Protein AF-0000000078830548 (afdb_homodimer)

Secondary structure (DSSP, 8-state):
--HHHHTT-----------EEEEE------SSS-HHHHHHHHHHHHHHHHHHT--EEEE----S-TTTTT-S-HHHHHHHHHTT-SS-EEEES-EEGGGS-HHHHHHHHHHHHHHHTS-EEEEEE----GGGGGGSGGGSTTHHHHHHHHHHHHHHHHTT--EEEE-GGG-EEEE--SSPPSSSS--EEEE-SS-HHHHHHHHHHT-EEEE--SS--HHHHHHHHHHHHHHHHHTTS-TTT--EEEEEEEEE-S-HHHHHHHHHHHHHHHHHHHHHHHHHHHS-SS----TTTS-HHHHHHHHHHHHHHHHHHSEEEESHHHHHHHHHHHHHTT--EEEEE--SSS-HHHHHHHHHHHHHHHHTT-/--HHHHS------------EEEEE------SSS-HHHHHHHHHHHHHHHHHHT--EEEE----S-TTTTT-S-HHHHHHHHHTT-SS-EEEES-EEGGGS-HHHHHHHHHHHHHHHTS-EEEEEE----GGGGGGSGGGSTTHHHHHHHHHHHHHHHHTT--EEEE-GGG-EEEE--SSPPSSSS--EEEE-SS-HHHHHHHHHHT-EEEE--SS--HHHHHHHHHHHHHHHHHTTS-TTT--EEEEEEEEE-S-HHHHHHHHHHHHHHHHHHHHHHHHHHHS-SS----SSSS-HHHHHHHHHHHHHHHHHHSEEEESHHHHHHHHHHHHHTT--EEEEE--SSS-HHHHHHHHHHHHHHHHTT-

Nearest PDB structures (foldseek):
  6ket-assembly1_A  TM=9.444E-01  e=5.108E-38  Cylindrospermum alatosporum CCALA 988
  6ket-assembly1_B  TM=9.321E-01  e=9.182E-37  Cylindrospermum alatosporum CCALA 988
  3fgc-assembly1_A  TM=8.126E-01  e=1.003E-19  Vibrio harveyi
  8k74-assembly1_B  TM=8.314E-01  e=1.193E-19  Klebsiella sp. PCX
  8k74-assembly1_A  TM=8.063E-01  e=7.092E-20  Klebsiella sp. PCX

Sequence (732 aa):
MSLEELLGVRPPSQRRSQVSFSFLFFSDVRKDISSAEKYRFMRDVTLFGDAKGFTAVYIPERHFSEFGSIYANSAVMASYLIAQTKRIRFRTAGISLPLHHPAEVVEWWAMNDNLSGGRVDLGFGSGWAKPDFIYAPDAYEKRRAICAERIDIVRRLWRGETVPFPGPGGVDIPITVYPRPVQKELNVWLLITQNADAFAQAGRLGFNVFTMLYGCDLDVLRDRIALYRQARKEAGHDPETGIVSLMLHTLVHRDMALVRRAVEAPFKEYIRSSLDAHLAAGLGSAGKVSLKEIGEAEKNKILEYAYERYFSTGALFGDVGDARRMVEKTIAAGVNDIACLVDFGVDYPLVMESLPYLEKLVADYCMSLEELLGVRPPSQRRSQVSFSFLFFSDVRKDISSAEKYRFMRDVTLFGDAKGFTAVYIPERHFSEFGSIYANSAVMASYLIAQTKRIRFRTAGISLPLHHPAEVVEWWAMNDNLSGGRVDLGFGSGWAKPDFIYAPDAYEKRRAICAERIDIVRRLWRGETVPFPGPGGVDIPITVYPRPVQKELNVWLLITQNADAFAQAGRLGFNVFTMLYGCDLDVLRDRIALYRQARKEAGHDPETGIVSLMLHTLVHRDMALVRRAVEAPFKEYIRSSLDAHLAAGLGSAGKVSLKEIGEAEKNKILEYAYERYFSTGALFGDVGDARRMVEKTIAAGVNDIACLVDFGVDYPLVMESLPYLEKLVADYC

Foldseek 3Di:
DDCVVVVPPPDPPPLPQFFAEEAEEQFFQDPVDDLVRVLVLVLVVLQLCQVLPHAAYEAEADDDDPTRHSRPDLLVSLLVNLVVHQHHAYEYPADLQLLDQLLVVLQSVLVSLVSNVRRYAHEYDLDADQVSCVSPNPCRVVSRVSRVVSVVVNFCLLQQHWDWDQDPPRDTDTDRHDDHGNDNGHAYEYEDEDDLVVLLVCLLVVHAYEYAQQVHFLQVLLVSLVSNLVSNVVNPHHSLVHAYEYEAAAFADADQVVQCVQCVVLVLVVVVVSVVVCCVVVCPPPNPPPPPVVDPVNVVVVSVVVCVVCCQGGHQTYHLVSNLVNVVSNVVSPHRYYHHYHSRHGDSVSSVVRVVRVSVSVVVSD/DDCVVVVPPPDPPPLPQFFAEEAEEQFFQDPVDDLVRVLVLVLVVLQLCQVLPHAAYEAEADDDDPTRRSRPDLLVSLLVNLVVHQHHAYEYPADLQLLDQLLVVLQSVLVSLVSNVRRYAHEYDLDADQVSCVSPNPCRVVSRVSRVVSVVVNFCLLQQHWDWDQDPPRDTDTDRHDDHGNDNGHAYEYEDEDDLVVLLVCLLVVHAYEYEQQVHFLQVLLVSLVSNLVSVVVNPHHSLVHAYEYEAAAFADADQVVQCVQCVVLVLVVVVVSVVVCCVVVCPPPRPPCPPPVDPVNVVVVSVVVCVVCCQGGHQTYHLVSNLVNVVSNVVSPHRYYHHYHSRHGDSVSSVVRVVRVSVSSVVSD

Structure (mmCIF, N/CA/C/O backbone):
data_AF-0000000078830548-model_v1
#
loop_
_entity.id
_entity.type
_entity.pdbx_description
1 polymer 'Luciferase-like monooxygenase family protein'
#
loop_
_atom_site.group_PDB
_atom_site.id
_atom_site.type_symbol
_atom_site.label_atom_id
_atom_site.label_alt_id
_atom_site.label_comp_id
_atom_site.label_asym_id
_atom_site.label_entity_id
_atom_site.label_seq_id
_atom_site.pdbx_PDB_ins_code
_atom_site.Cartn_x
_atom_site.Cartn_y
_atom_site.Cartn_z
_atom_site.occu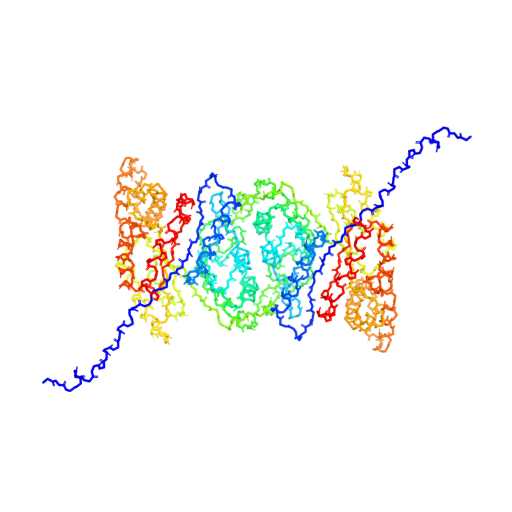pancy
_atom_site.B_iso_or_equiv
_atom_site.auth_seq_id
_atom_site.auth_comp_id
_atom_site.auth_asym_id
_atom_site.auth_atom_id
_atom_site.pdbx_PDB_model_num
ATOM 1 N N . MET A 1 1 ? -45.594 43.219 25.672 1 31.28 1 MET A N 1
ATOM 2 C CA . MET A 1 1 ? -44.75 42 25.75 1 31.28 1 MET A CA 1
ATOM 3 C C . MET A 1 1 ? -45.094 41.062 24.609 1 31.28 1 MET A C 1
ATOM 5 O O . MET A 1 1 ? -46.219 40.594 24.453 1 31.28 1 MET A O 1
ATOM 9 N N . SER A 1 2 ? -44.312 41.062 23.5 1 36.53 2 SER A N 1
ATOM 10 C CA . SER A 1 2 ? -44.969 40.656 22.25 1 36.53 2 SER A CA 1
ATOM 11 C C . SER A 1 2 ? -45.219 39.156 22.219 1 36.53 2 SER A C 1
ATOM 13 O O . SER A 1 2 ? -44.562 38.406 22.953 1 36.53 2 SER A O 1
ATOM 15 N N . LEU A 1 3 ? -46.219 38.688 21.594 1 42.09 3 LEU A N 1
ATOM 16 C CA . LEU A 1 3 ? -46.719 37.344 21.578 1 42.09 3 LEU A CA 1
ATOM 17 C C . LEU A 1 3 ? -45.625 36.344 21.188 1 42.09 3 LEU A C 1
ATOM 19 O O . LEU A 1 3 ? -45.562 35.219 21.703 1 42.09 3 LEU A O 1
ATOM 23 N N . GLU A 1 4 ? -44.938 36.719 20.109 1 38.44 4 GLU A N 1
ATOM 24 C CA . GLU A 1 4 ? -43.844 35.875 19.609 1 38.44 4 GLU A CA 1
ATOM 25 C C . GLU A 1 4 ? -42.906 35.469 20.719 1 38.44 4 GLU A C 1
ATOM 27 O O . GLU A 1 4 ? -42.406 34.344 20.734 1 38.44 4 GLU A O 1
ATOM 32 N N . GLU A 1 5 ? -42.469 36.406 21.562 1 43.25 5 GLU A N 1
ATOM 33 C CA . GLU A 1 5 ? -41.719 36.188 22.781 1 43.25 5 GLU A CA 1
ATOM 34 C C . GLU A 1 5 ? -42.312 35.094 23.641 1 43.25 5 GLU A C 1
ATOM 36 O O . GLU A 1 5 ? -41.625 34.438 24.406 1 43.25 5 GLU A O 1
ATOM 41 N N . LEU A 1 6 ? -43.594 35.219 23.516 1 40.34 6 LEU A N 1
ATOM 42 C CA . LEU A 1 6 ? -44.438 34.406 24.391 1 40.34 6 LEU A CA 1
ATOM 43 C C . LEU A 1 6 ? -44.406 32.938 23.953 1 40.34 6 LEU A C 1
ATOM 45 O O . LEU A 1 6 ? -44.531 32.031 24.797 1 40.34 6 LEU A O 1
ATOM 49 N N . LEU A 1 7 ? -44.656 32.844 22.562 1 42.78 7 LEU A N 1
ATOM 50 C CA . LEU A 1 7 ? -44.938 31.5 22.109 1 42.78 7 LEU A CA 1
ATOM 51 C C . LEU A 1 7 ? -43.688 30.625 22.125 1 42.78 7 LEU A C 1
ATOM 53 O O . LEU A 1 7 ? -43.75 29.453 21.781 1 42.78 7 LEU A O 1
ATOM 57 N N . GLY A 1 8 ? -42.719 30.625 23.078 1 33.91 8 GLY A N 1
ATOM 58 C CA . GLY A 1 8 ? -41.5 29.922 23.531 1 33.91 8 GLY A CA 1
ATOM 59 C C . GLY A 1 8 ? -40.719 29.297 22.406 1 33.91 8 GLY A C 1
ATOM 60 O O . GLY A 1 8 ? -40.094 28.25 22.578 1 33.91 8 GLY A O 1
ATOM 61 N N . VAL A 1 9 ? -41.062 29.688 21.219 1 35.72 9 VAL A N 1
ATOM 62 C CA . VAL A 1 9 ? -40.25 29.141 20.156 1 35.72 9 VAL A CA 1
ATOM 63 C C . VAL A 1 9 ? -38.75 29.266 20.516 1 35.72 9 VAL A C 1
ATOM 65 O O . VAL A 1 9 ? -38.281 30.375 20.766 1 35.72 9 VAL A O 1
ATOM 68 N N . ARG A 1 10 ? -38.406 28.172 21.062 1 36.12 10 ARG A N 1
ATOM 69 C CA . ARG A 1 10 ? -37 28.188 21.453 1 36.12 10 ARG A CA 1
ATOM 70 C C . ARG A 1 10 ? -36.125 28.812 20.359 1 36.12 10 ARG A C 1
ATOM 72 O O . ARG A 1 10 ? -36.344 28.578 19.172 1 36.12 10 ARG A O 1
ATOM 79 N N . PRO A 1 11 ? -35.562 29.859 20.609 1 34 11 PRO A N 1
ATOM 80 C CA . PRO A 1 11 ? -34.688 30.359 19.562 1 34 11 PRO A CA 1
ATOM 81 C C . PRO A 1 11 ? -33.844 29.25 18.922 1 34 11 PRO A C 1
ATOM 83 O O . PRO A 1 11 ? -33.594 28.219 19.562 1 34 11 PRO A O 1
ATOM 86 N N . PRO A 1 12 ? -33.844 29.062 17.531 1 34.81 12 PRO A N 1
ATOM 87 C CA . PRO A 1 12 ? -32.969 28.047 16.938 1 34.81 12 PRO A CA 1
ATOM 88 C C . PRO A 1 12 ? -31.625 27.922 17.641 1 34.81 12 PRO A C 1
ATOM 90 O O . PRO A 1 12 ? -31.078 28.922 18.109 1 34.81 12 PRO A O 1
ATOM 93 N N . SER A 1 13 ? -31.438 27.016 18.578 1 34.75 13 SER A N 1
ATOM 94 C CA . SER A 1 13 ? -30.109 26.766 19.156 1 34.75 13 SER A CA 1
ATOM 95 C C . SER A 1 13 ? -29 27.141 18.188 1 34.75 13 SER A C 1
ATOM 97 O O . SER A 1 13 ? -29.078 26.797 17 1 34.75 13 SER A O 1
ATOM 99 N N . GLN A 1 14 ? -28.438 28.25 18.219 1 33.09 14 GLN A N 1
ATOM 100 C CA . GLN A 1 14 ? -27.266 28.641 17.438 1 33.09 14 GLN A CA 1
ATOM 101 C C . GLN A 1 14 ? -26.359 27.453 17.156 1 33.09 14 GLN A C 1
ATOM 103 O O . GLN A 1 14 ? -25.828 26.828 18.078 1 33.09 14 GLN A O 1
ATOM 108 N N . ARG A 1 15 ? -26.531 26.625 16.281 1 38 15 ARG A N 1
ATOM 109 C CA . ARG A 1 15 ? -25.672 25.547 15.797 1 38 15 ARG A CA 1
ATOM 110 C C . ARG A 1 15 ? -24.203 25.953 15.891 1 38 15 ARG A C 1
ATOM 112 O O . ARG A 1 15 ? -23.75 26.875 15.211 1 38 15 ARG A O 1
ATOM 119 N N . ARG A 1 16 ? -23.641 26.031 17.203 1 45.03 16 ARG A N 1
ATOM 120 C CA . ARG A 1 16 ? -22.219 26.25 17.359 1 45.03 16 ARG A CA 1
ATOM 121 C C . ARG A 1 16 ? -21.438 25.812 16.125 1 45.03 16 ARG A C 1
ATOM 123 O O . ARG A 1 16 ? -21.781 24.797 15.5 1 45.03 16 ARG A O 1
ATOM 130 N N . SER A 1 17 ? -20.703 26.719 15.586 1 54.81 17 SER A N 1
ATOM 131 C CA . SER A 1 17 ? -19.859 26.484 14.414 1 54.81 17 SER A CA 1
ATOM 132 C C . SER A 1 17 ? -19.125 25.156 14.516 1 54.81 17 SER A C 1
ATOM 134 O O . SER A 1 17 ? -18.531 24.844 15.547 1 54.81 17 SER A O 1
ATOM 136 N N . GLN A 1 18 ? -19.516 24.047 13.75 1 76.19 18 GLN A N 1
ATOM 137 C CA . GLN A 1 18 ? -19.188 22.625 13.828 1 76.19 18 GLN A CA 1
ATOM 138 C C . GLN A 1 18 ? -17.734 22.375 13.398 1 76.19 18 GLN A C 1
ATOM 140 O O . GLN A 1 18 ? -17.281 22.906 12.383 1 76.19 18 GLN A O 1
ATOM 145 N N . VAL A 1 19 ? -16.75 22.141 14.469 1 94.19 19 VAL A N 1
ATOM 146 C CA . VAL A 1 19 ? -15.375 21.734 14.188 1 94.19 19 VAL A CA 1
ATOM 147 C C . VAL A 1 19 ? -15.25 20.219 14.312 1 94.19 19 VAL A C 1
ATOM 149 O O . VAL A 1 19 ? -15.891 19.609 15.172 1 94.19 19 VAL A O 1
ATOM 152 N N . SER A 1 20 ? -14.578 19.688 13.375 1 96.69 20 SER A N 1
ATOM 153 C CA . SER A 1 20 ? -14.266 18.266 13.461 1 96.69 20 SER A CA 1
ATOM 154 C C . SER A 1 20 ? -12.875 18.047 14.055 1 96.69 20 SER A C 1
ATOM 156 O O . SER A 1 20 ? -12.047 18.953 14.07 1 96.69 20 SER A O 1
ATOM 158 N N . PHE A 1 21 ? -12.711 16.906 14.672 1 98.12 21 PHE A N 1
ATOM 159 C CA . PHE A 1 21 ? -11.422 16.516 15.227 1 98.12 21 PHE A CA 1
ATOM 160 C C . PHE A 1 21 ? -10.891 15.266 14.547 1 98.12 21 PHE A C 1
ATOM 162 O O . PHE A 1 21 ? -11.633 14.312 14.32 1 98.12 21 PHE A O 1
ATOM 169 N N . SER A 1 22 ? -9.656 15.273 14.211 1 98.31 22 SER A N 1
ATOM 170 C CA . SER A 1 22 ? -8.93 14.172 13.578 1 98.31 22 SER A CA 1
ATOM 171 C C . SER A 1 22 ? -7.582 13.938 14.25 1 98.31 22 SER A C 1
ATOM 173 O O . SER A 1 22 ? -7.148 14.742 15.078 1 98.31 22 SER A O 1
ATOM 175 N N . PHE A 1 23 ? -6.988 12.805 14.008 1 98.25 23 PHE A N 1
ATOM 176 C CA . PHE A 1 23 ? -5.625 12.547 14.453 1 98.25 23 PHE A CA 1
ATOM 177 C C . PHE A 1 23 ? -4.641 12.711 13.297 1 98.25 23 PHE A C 1
ATOM 179 O O . PHE A 1 23 ? -4.988 12.484 12.141 1 98.25 23 PHE A O 1
ATOM 186 N N . LEU A 1 24 ? -3.49 13.164 13.617 1 97.44 24 LEU A N 1
ATOM 187 C CA . LEU A 1 24 ? -2.393 13.297 12.672 1 97.44 24 LEU A CA 1
ATOM 188 C C . LEU A 1 24 ? -1.136 12.609 13.195 1 97.44 24 LEU A C 1
ATOM 190 O O . LEU A 1 24 ? -0.798 12.742 14.375 1 97.44 24 LEU A O 1
ATOM 194 N N . PHE A 1 25 ? -0.514 11.922 12.219 1 93.44 25 PHE A N 1
ATOM 195 C CA . PHE A 1 25 ? 0.789 11.328 12.508 1 93.44 25 PHE A CA 1
ATOM 196 C C . PHE A 1 25 ? 1.86 11.914 11.594 1 93.44 25 PHE A C 1
ATOM 198 O O . PHE A 1 25 ? 1.595 12.219 10.43 1 93.44 25 PHE A O 1
ATOM 205 N N . PHE A 1 26 ? 3.004 12.164 11.969 1 80.38 26 PHE A N 1
ATOM 206 C CA . PHE A 1 26 ? 4.098 12.688 11.156 1 80.38 26 PHE A CA 1
ATOM 207 C C . PHE A 1 26 ? 5.391 11.938 11.438 1 80.38 26 PHE A C 1
ATOM 209 O O . PHE A 1 26 ? 6.172 11.672 10.523 1 80.38 26 PHE A O 1
ATOM 216 N N . SER A 1 27 ? 5.863 11.453 12.352 1 63.09 27 SER A N 1
ATOM 217 C CA . SER A 1 27 ? 6.93 10.5 12.648 1 63.09 27 SER A CA 1
ATOM 218 C C . SER A 1 27 ? 7.746 10.938 13.859 1 63.09 27 SER A C 1
ATOM 220 O O . SER A 1 27 ? 8.125 12.102 13.969 1 63.09 27 SER A O 1
ATOM 222 N N . ASP A 1 28 ? 7.508 9.992 14.805 1 62.38 28 ASP A N 1
ATOM 223 C CA . ASP A 1 28 ? 8.234 10.133 16.062 1 62.38 28 ASP A CA 1
ATOM 224 C C . ASP A 1 28 ? 9.734 9.922 15.852 1 62.38 28 ASP A C 1
ATOM 226 O O . ASP A 1 28 ? 10.148 8.93 15.25 1 62.38 28 ASP A O 1
ATOM 230 N N . VAL A 1 29 ? 10.469 10.859 16.062 1 61.34 29 VAL A N 1
ATOM 231 C CA . VAL A 1 29 ? 11.922 10.875 15.969 1 61.34 29 VAL A CA 1
ATOM 232 C C . VAL A 1 29 ? 12.523 10.109 17.141 1 61.34 29 VAL A C 1
ATOM 234 O O . VAL A 1 29 ? 13.734 10.148 17.359 1 61.34 29 VAL A O 1
ATOM 237 N N . ARG A 1 30 ? 11.617 9.312 17.656 1 66.94 30 ARG A N 1
ATOM 238 C CA . ARG A 1 30 ? 12.164 8.602 18.812 1 66.94 30 ARG A CA 1
ATOM 239 C C . ARG A 1 30 ? 13.062 7.457 18.375 1 66.94 30 ARG A C 1
ATOM 241 O O . ARG A 1 30 ? 12.664 6.633 17.547 1 66.94 30 ARG A O 1
ATOM 248 N N . LYS A 1 31 ? 14.195 7.414 18.906 1 67.06 31 LYS A N 1
ATOM 249 C CA . LYS A 1 31 ? 15.219 6.441 18.516 1 67.06 31 LYS A CA 1
ATOM 250 C C . LYS A 1 31 ? 15.109 5.172 19.359 1 67.06 31 LYS A C 1
ATOM 252 O O . LYS A 1 31 ? 15.625 4.121 18.984 1 67.06 31 LYS A O 1
ATOM 257 N N . ASP A 1 32 ? 14.422 5.277 20.438 1 75.38 32 ASP A N 1
ATOM 258 C CA . ASP A 1 32 ? 14.422 4.191 21.406 1 75.38 32 ASP A CA 1
ATOM 259 C C . ASP A 1 32 ? 13.219 3.275 21.203 1 75.38 32 ASP A C 1
ATOM 261 O O . ASP A 1 32 ? 12.961 2.391 22.031 1 75.38 32 ASP A O 1
ATOM 265 N N . ILE A 1 33 ? 12.492 3.545 20.172 1 84 33 ILE A N 1
ATOM 266 C CA . ILE A 1 33 ? 11.273 2.779 19.938 1 84 33 ILE A CA 1
ATOM 267 C C . ILE A 1 33 ? 11.359 2.076 18.594 1 84 33 ILE A C 1
ATOM 269 O O . ILE A 1 33 ? 11.797 2.67 17.594 1 84 33 ILE A O 1
ATOM 273 N N . SER A 1 34 ? 10.977 0.783 18.547 1 87.31 34 SER A N 1
ATOM 274 C CA . SER A 1 34 ? 11.023 0.004 17.328 1 87.31 34 SER A CA 1
ATOM 275 C C . SER A 1 34 ? 9.922 0.434 16.359 1 87.31 34 SER A C 1
ATOM 277 O O . SER A 1 34 ? 8.945 1.061 16.766 1 87.31 34 SER A O 1
ATOM 279 N N . SER A 1 35 ? 10.133 0.13 15.094 1 87.81 35 SER A N 1
ATOM 280 C CA . SER A 1 35 ? 9.102 0.402 14.102 1 87.81 35 SER A CA 1
ATOM 281 C C . SER A 1 35 ? 7.793 -0.302 14.453 1 87.81 35 SER A C 1
ATOM 283 O O . SER A 1 35 ? 6.715 0.272 14.305 1 87.81 35 SER A O 1
ATOM 285 N N . ALA A 1 36 ? 7.922 -1.479 14.977 1 89.69 36 ALA A N 1
ATOM 286 C CA . ALA A 1 36 ? 6.738 -2.246 15.352 1 89.69 36 ALA A CA 1
ATOM 287 C C . ALA A 1 36 ? 5.949 -1.53 16.453 1 89.69 36 ALA A C 1
ATOM 289 O O . ALA A 1 36 ? 4.715 -1.484 16.406 1 89.69 36 ALA A O 1
ATOM 290 N N . GLU A 1 37 ? 6.672 -0.979 17.375 1 91.75 37 GLU A N 1
ATOM 291 C CA . GLU A 1 37 ? 6.023 -0.25 18.469 1 91.75 37 GLU A CA 1
ATOM 292 C C . GLU A 1 37 ? 5.371 1.032 17.953 1 91.75 37 GLU A C 1
ATOM 294 O O . GLU A 1 37 ? 4.289 1.409 18.406 1 91.75 37 GLU A O 1
ATOM 299 N N . LYS A 1 38 ? 6.035 1.653 17.047 1 92.56 38 LYS A N 1
ATOM 300 C CA . LYS A 1 38 ? 5.48 2.863 16.438 1 92.56 38 LYS A CA 1
ATOM 301 C C . LYS A 1 38 ? 4.18 2.562 15.703 1 92.56 38 LYS A C 1
ATOM 303 O O . LYS A 1 38 ? 3.199 3.297 15.844 1 92.56 38 LYS A O 1
ATOM 308 N N . TYR A 1 39 ? 4.184 1.466 14.977 1 94.25 39 TYR A N 1
ATOM 309 C CA . TYR A 1 39 ? 2.988 1.066 14.242 1 94.25 39 TYR A CA 1
ATOM 310 C C . TYR A 1 39 ? 1.864 0.682 15.195 1 94.25 39 TYR A C 1
ATOM 312 O O . TYR A 1 39 ? 0.699 1.005 14.953 1 94.25 39 TYR A O 1
ATOM 320 N N . ARG A 1 40 ? 2.184 0.016 16.266 1 94.88 40 ARG A N 1
ATOM 321 C CA . ARG A 1 40 ? 1.181 -0.341 17.266 1 94.88 40 ARG A CA 1
ATOM 322 C C . ARG A 1 40 ? 0.565 0.905 17.891 1 94.88 40 ARG A C 1
ATOM 324 O O . ARG A 1 40 ? -0.645 0.957 18.125 1 94.88 40 ARG A O 1
ATOM 331 N N . PHE A 1 41 ? 1.423 1.846 18.156 1 95.06 41 PHE A N 1
ATOM 332 C CA . PHE A 1 41 ? 0.949 3.102 18.719 1 95.06 41 PHE A CA 1
ATOM 333 C C . PHE A 1 41 ? -0.051 3.775 17.797 1 95.06 41 PHE A C 1
ATOM 335 O O . PHE A 1 41 ? -1.145 4.156 18.219 1 95.06 41 PHE A O 1
ATOM 342 N N . MET A 1 42 ? 0.293 3.898 16.516 1 95.75 42 MET A N 1
ATOM 343 C CA . MET A 1 42 ? -0.604 4.504 15.531 1 95.75 42 MET A CA 1
ATOM 344 C C . MET A 1 42 ? -1.919 3.736 15.453 1 95.75 42 MET A C 1
ATOM 346 O O . MET A 1 42 ? -2.992 4.34 15.398 1 95.75 42 MET A O 1
ATOM 350 N N . ARG A 1 43 ? -1.774 2.443 15.414 1 97.38 43 ARG A N 1
ATOM 351 C CA . ARG A 1 43 ? -2.965 1.601 15.367 1 97.38 43 ARG A CA 1
ATOM 352 C C . ARG A 1 43 ? -3.877 1.879 16.562 1 97.38 43 ARG A C 1
ATOM 354 O O . ARG A 1 43 ? -5.074 2.117 16.391 1 97.38 43 ARG A O 1
ATOM 361 N N . ASP A 1 44 ? -3.324 1.894 17.766 1 98.12 44 ASP A N 1
ATOM 362 C CA . ASP A 1 44 ? -4.117 2.025 18.984 1 98.12 44 ASP A CA 1
ATOM 363 C C . ASP A 1 44 ? -4.809 3.387 19.047 1 98.12 44 ASP A C 1
ATOM 365 O O . ASP A 1 44 ? -5.98 3.479 19.422 1 98.12 44 ASP A O 1
ATOM 369 N N . VAL A 1 45 ? -4.117 4.422 18.609 1 98.31 45 VAL A N 1
ATOM 370 C CA . VAL A 1 45 ? -4.707 5.758 18.578 1 98.31 45 VAL A CA 1
ATOM 371 C C . VAL A 1 45 ? -5.82 5.797 17.531 1 98.31 45 VAL A C 1
ATOM 373 O O . VAL A 1 45 ? -6.883 6.379 17.766 1 98.31 45 VAL A O 1
ATOM 376 N N . THR A 1 46 ? -5.582 5.152 16.406 1 98.56 46 THR A N 1
ATOM 377 C CA . THR A 1 46 ? -6.57 5.125 15.328 1 98.56 46 THR A CA 1
ATOM 378 C C . THR A 1 46 ? -7.824 4.379 15.766 1 98.56 46 THR A C 1
ATOM 380 O O . THR A 1 46 ? -8.945 4.824 15.5 1 98.56 46 THR A O 1
ATOM 383 N N . LEU A 1 47 ? -7.609 3.264 16.469 1 98.69 47 LEU A N 1
ATOM 384 C CA . LEU A 1 47 ? -8.742 2.498 16.969 1 98.69 47 LEU A CA 1
ATOM 385 C C . LEU A 1 47 ? -9.547 3.314 17.969 1 98.69 47 LEU A C 1
ATOM 387 O O . LEU A 1 47 ? -10.781 3.281 17.969 1 98.69 47 LEU A O 1
ATOM 391 N N . PHE A 1 48 ? -8.852 4.047 18.844 1 98.62 48 PHE A N 1
ATOM 392 C CA . PHE A 1 48 ? -9.531 4.941 19.766 1 98.62 48 PHE A CA 1
ATOM 393 C C . PHE A 1 48 ? -10.359 5.98 19.016 1 98.62 48 PHE A C 1
ATOM 395 O O . PHE A 1 48 ? -11.539 6.176 19.328 1 98.62 48 PHE A O 1
ATOM 402 N N . GLY A 1 49 ? -9.742 6.625 18.031 1 98.44 49 GLY A N 1
ATOM 403 C CA . GLY A 1 49 ? -10.445 7.621 17.234 1 98.44 49 GLY A CA 1
ATOM 404 C C . GLY A 1 49 ? -11.664 7.062 16.531 1 98.44 49 GLY A C 1
ATOM 405 O O . GLY A 1 49 ? -12.719 7.711 16.484 1 98.44 49 GLY A O 1
ATOM 406 N N . ASP A 1 50 ? -11.5 5.883 15.992 1 98.56 50 ASP A N 1
ATOM 407 C CA . ASP A 1 50 ? -12.609 5.215 15.312 1 98.56 50 ASP A CA 1
ATOM 408 C C . ASP A 1 50 ? -13.773 4.977 16.281 1 98.56 50 ASP A C 1
ATOM 410 O O . ASP A 1 50 ? -14.93 5.23 15.93 1 98.56 50 ASP A O 1
ATOM 414 N N . ALA A 1 51 ? -13.492 4.543 17.453 1 97.94 51 ALA A N 1
ATOM 415 C CA . ALA A 1 51 ? -14.5 4.191 18.453 1 97.94 51 ALA A CA 1
ATOM 416 C C . ALA A 1 51 ? -15.164 5.438 19.031 1 97.94 51 ALA A C 1
ATOM 418 O O . ALA A 1 51 ? -16.344 5.414 19.375 1 97.94 51 ALA A O 1
ATOM 419 N N . LYS A 1 52 ? -14.422 6.547 19.078 1 97.44 52 LYS A N 1
ATOM 420 C CA . LYS A 1 52 ? -14.906 7.695 19.844 1 97.44 52 LYS A CA 1
ATOM 421 C C . LYS A 1 52 ? -15.367 8.812 18.906 1 97.44 52 LYS A C 1
ATOM 423 O O . LYS A 1 52 ? -15.625 9.93 19.344 1 97.44 52 LYS A O 1
ATOM 428 N N . GLY A 1 53 ? -15.367 8.555 17.625 1 95.19 53 GLY A N 1
ATOM 429 C CA . GLY A 1 53 ? -16.047 9.438 16.688 1 95.19 53 GLY A CA 1
ATOM 430 C C . GLY A 1 53 ? -15.148 10.523 16.125 1 95.19 53 GLY A C 1
ATOM 431 O O . GLY A 1 53 ? -15.625 11.578 15.711 1 95.19 53 GLY A O 1
ATOM 432 N N . PHE A 1 54 ? -13.883 10.352 16.172 1 97.75 54 PHE A N 1
ATOM 433 C CA . PHE A 1 54 ? -13 11.242 15.438 1 97.75 54 PHE A CA 1
ATOM 434 C C . PHE A 1 54 ? -13.227 11.102 13.938 1 97.75 54 PHE A C 1
ATOM 436 O O . PHE A 1 54 ? -13.617 10.031 13.461 1 97.75 54 PHE A O 1
ATOM 443 N N . THR A 1 55 ? -12.977 12.148 13.242 1 97.69 55 THR A N 1
ATOM 444 C CA . THR A 1 55 ? -13.398 12.242 11.852 1 97.69 55 THR A CA 1
ATOM 445 C C . THR A 1 55 ? -12.43 11.492 10.938 1 97.69 55 THR A C 1
ATOM 447 O O . THR A 1 55 ? -12.852 10.789 10.023 1 97.69 55 THR A O 1
ATOM 450 N N . ALA A 1 56 ? -11.133 11.664 11.18 1 98.5 56 ALA A N 1
ATOM 451 C CA . ALA A 1 56 ? -10.156 11.102 10.25 1 98.5 56 ALA A CA 1
ATOM 452 C C . ALA A 1 56 ? -8.805 10.906 10.93 1 98.5 56 ALA A C 1
ATOM 454 O O . ALA A 1 56 ? -8.586 11.391 12.047 1 98.5 56 ALA A O 1
ATOM 455 N N . VAL A 1 57 ? -8 10.102 10.328 1 98.44 57 VAL A N 1
ATOM 456 C CA . VAL A 1 57 ? -6.578 10.023 10.641 1 98.44 57 VAL A CA 1
ATOM 457 C C . VAL A 1 57 ? -5.762 10.484 9.43 1 98.44 57 VAL A C 1
ATOM 459 O O . VAL A 1 57 ? -5.992 10.031 8.305 1 98.44 57 VAL A O 1
ATOM 462 N N . TYR A 1 58 ? -4.906 11.477 9.672 1 97.94 58 TYR A N 1
ATOM 463 C CA . TYR A 1 58 ? -3.99 11.953 8.641 1 97.94 58 TYR A CA 1
ATOM 464 C C . TYR A 1 58 ? -2.693 11.148 8.648 1 97.94 58 TYR A C 1
ATOM 466 O O . TYR A 1 58 ? -2.023 11.055 9.68 1 97.94 58 TYR A O 1
ATOM 474 N N . ILE A 1 59 ? -2.334 10.594 7.469 1 96.5 59 ILE A N 1
ATOM 475 C CA . ILE A 1 59 ? -1.14 9.766 7.316 1 96.5 59 ILE A CA 1
ATOM 476 C C . ILE A 1 59 ? -0.124 10.492 6.438 1 96.5 59 ILE A C 1
ATOM 478 O O . ILE A 1 59 ? -0.46 10.953 5.344 1 96.5 59 ILE A O 1
ATOM 482 N N . PRO A 1 60 ? 1.104 10.594 6.895 1 93.25 60 PRO A N 1
ATOM 483 C CA . PRO A 1 60 ? 2.135 11.281 6.113 1 93.25 60 PRO A CA 1
ATOM 484 C C . PRO A 1 60 ? 2.83 10.359 5.113 1 93.25 60 PRO A C 1
ATOM 486 O O . PRO A 1 60 ? 2.562 9.156 5.086 1 93.25 60 PRO A O 1
ATOM 489 N N . GLU A 1 61 ? 3.607 10.922 4.293 1 93.69 61 GLU A N 1
ATOM 490 C CA . GLU A 1 61 ? 4.605 10.258 3.465 1 93.69 61 GLU A CA 1
ATOM 491 C C . GLU A 1 61 ? 6.004 10.812 3.73 1 93.69 61 GLU A C 1
ATOM 493 O O . GLU A 1 61 ? 6.246 12.008 3.557 1 93.69 61 GLU A O 1
ATOM 498 N N . ARG A 1 62 ? 6.879 9.953 4.184 1 90.94 62 ARG A N 1
ATOM 499 C CA . ARG A 1 62 ? 8.25 10.328 4.5 1 90.94 62 ARG A CA 1
ATOM 500 C C . ARG A 1 62 ? 9.234 9.266 4.027 1 90.94 62 ARG A C 1
ATOM 502 O O . ARG A 1 62 ? 8.969 8.062 4.145 1 90.94 62 ARG A O 1
ATOM 509 N N . HIS A 1 63 ? 10.344 9.797 3.488 1 93.06 63 HIS A N 1
ATOM 510 C CA . HIS A 1 63 ? 11.305 8.852 2.928 1 93.06 63 HIS A CA 1
ATOM 511 C C . HIS A 1 63 ? 12.695 9.07 3.51 1 93.06 63 HIS A C 1
ATOM 513 O O . HIS A 1 63 ? 13.062 10.203 3.848 1 93.06 63 HIS A O 1
ATOM 519 N N . PHE A 1 64 ? 13.477 8.016 3.664 1 91.31 64 PHE A N 1
ATOM 520 C CA . PHE A 1 64 ? 14.922 7.879 3.764 1 91.31 64 PHE A CA 1
ATOM 521 C C . PHE A 1 64 ? 15.445 8.602 5 1 91.31 64 PHE A C 1
ATOM 523 O O . PHE A 1 64 ? 16.562 9.125 4.988 1 91.31 64 PHE A O 1
ATOM 530 N N . SER A 1 65 ? 14.664 8.789 5.918 1 80.81 65 SER A N 1
ATOM 531 C CA . SER A 1 65 ? 15.117 9.289 7.215 1 80.81 65 SER A CA 1
ATOM 532 C C . SER A 1 65 ? 15.016 8.211 8.289 1 80.81 65 SER A C 1
ATOM 534 O O . SER A 1 65 ? 14.016 7.492 8.359 1 80.81 65 SER A O 1
ATOM 536 N N . GLU A 1 66 ? 16.141 8.211 8.914 1 67.38 66 GLU A N 1
ATOM 537 C CA . GLU A 1 66 ? 16.203 7.191 9.961 1 67.38 66 GLU A CA 1
ATOM 538 C C . GLU A 1 66 ? 15.062 7.359 10.961 1 67.38 66 GLU A C 1
ATOM 540 O O . GLU A 1 66 ? 14.5 6.375 11.445 1 67.38 66 GLU A O 1
ATOM 545 N N . PHE A 1 67 ? 14.914 8.672 11.117 1 59.34 67 PHE A N 1
ATOM 546 C CA . PHE A 1 67 ? 13.852 8.945 12.086 1 59.34 67 PHE A CA 1
ATOM 547 C C . PHE A 1 67 ? 12.625 9.516 11.391 1 59.34 67 PHE A C 1
ATOM 549 O O . PHE A 1 67 ? 12.734 10.398 10.539 1 59.34 67 PHE A O 1
ATOM 556 N N . GLY A 1 68 ? 11.477 8.688 11.297 1 61.5 68 GLY A N 1
ATOM 557 C CA . GLY A 1 68 ? 10.234 9.188 10.734 1 61.5 68 GLY A CA 1
ATOM 558 C C . GLY A 1 68 ? 9.773 8.43 9.508 1 61.5 68 GLY A C 1
ATOM 559 O O . GLY A 1 68 ? 8.609 8.5 9.117 1 61.5 68 GLY A O 1
ATOM 560 N N . SER A 1 69 ? 10.711 7.672 9.047 1 70.5 69 SER A N 1
ATOM 561 C CA . SER A 1 69 ? 10.383 7.086 7.754 1 70.5 69 SER A CA 1
ATOM 562 C C . SER A 1 69 ? 9.664 5.75 7.914 1 70.5 69 SER A C 1
ATOM 564 O O . SER A 1 69 ? 9.805 4.859 7.074 1 70.5 69 SER A O 1
ATOM 566 N N . ILE A 1 70 ? 8.836 5.719 8.898 1 81.69 70 ILE A N 1
ATOM 567 C CA . ILE A 1 70 ? 8 4.527 9.047 1 81.69 70 ILE A CA 1
ATOM 568 C C . ILE A 1 70 ? 6.742 4.672 8.195 1 81.69 70 ILE A C 1
ATOM 570 O O . ILE A 1 70 ? 5.977 3.719 8.039 1 81.69 70 ILE A O 1
ATOM 574 N N . TYR A 1 71 ? 6.613 5.82 7.539 1 88.81 71 TYR A N 1
ATOM 575 C CA . TYR A 1 71 ? 5.449 6.109 6.715 1 88.81 71 TYR A CA 1
ATOM 576 C C . TYR A 1 71 ? 5.852 6.359 5.266 1 88.81 71 TYR A C 1
ATOM 578 O O . TYR A 1 71 ? 5.453 7.355 4.664 1 88.81 71 TYR A O 1
ATOM 586 N N . ALA A 1 72 ? 6.523 5.41 4.734 1 91.88 72 ALA A N 1
ATOM 587 C CA . ALA A 1 72 ? 7.062 5.605 3.391 1 91.88 72 ALA A CA 1
ATOM 588 C C . ALA A 1 72 ? 5.961 5.527 2.338 1 91.88 72 ALA A C 1
ATOM 590 O O . ALA A 1 72 ? 6.07 6.133 1.271 1 91.88 72 ALA A O 1
ATOM 591 N N . ASN A 1 73 ? 4.949 4.789 2.688 1 95.62 73 ASN A N 1
ATOM 592 C CA . ASN A 1 73 ? 3.789 4.664 1.812 1 95.62 73 ASN A CA 1
ATOM 593 C C . ASN A 1 73 ? 2.484 4.75 2.598 1 95.62 73 ASN A C 1
ATOM 595 O O . ASN A 1 73 ? 2.102 3.799 3.281 1 95.62 73 ASN A O 1
ATOM 599 N N . SER A 1 74 ? 1.814 5.836 2.414 1 96.94 74 SER A N 1
ATOM 600 C CA . SER A 1 74 ? 0.602 6.09 3.184 1 96.94 74 SER A CA 1
ATOM 601 C C . SER A 1 74 ? -0.496 5.094 2.83 1 96.94 74 SER A C 1
ATOM 603 O O . SER A 1 74 ? -1.305 4.723 3.684 1 96.94 74 SER A O 1
ATOM 605 N N . ALA A 1 75 ? -0.502 4.617 1.589 1 98.5 75 ALA A N 1
ATOM 606 C CA . ALA A 1 75 ? -1.543 3.684 1.163 1 98.5 75 ALA A CA 1
ATOM 607 C C . ALA A 1 75 ? -1.395 2.338 1.867 1 98.5 75 ALA A C 1
ATOM 609 O O . ALA A 1 75 ? -2.391 1.709 2.234 1 98.5 75 ALA A O 1
ATOM 610 N N . VAL A 1 76 ? -0.193 1.928 2.055 1 98.19 76 VAL A N 1
ATOM 611 C CA . VAL A 1 76 ? 0.08 0.676 2.752 1 98.19 76 VAL A CA 1
ATOM 612 C C . VAL A 1 76 ? -0.39 0.779 4.203 1 98.19 76 VAL A C 1
ATOM 614 O O . VAL A 1 76 ? -1.08 -0.111 4.703 1 98.19 76 VAL A O 1
ATOM 617 N N . MET A 1 77 ? -0.095 1.868 4.844 1 97.25 77 MET A N 1
ATOM 618 C CA . MET A 1 77 ? -0.5 2.057 6.234 1 97.25 77 MET A CA 1
ATOM 619 C C . MET A 1 77 ? -2.018 2.146 6.352 1 97.25 77 MET A C 1
ATOM 621 O O . MET A 1 77 ? -2.611 1.553 7.254 1 97.25 77 MET A O 1
ATOM 625 N N . ALA A 1 78 ? -2.588 2.9 5.441 1 98.62 78 ALA A N 1
ATOM 626 C CA . ALA A 1 78 ? -4.043 3.033 5.461 1 98.62 78 ALA A CA 1
ATOM 627 C C . ALA A 1 78 ? -4.719 1.669 5.348 1 98.62 78 ALA A C 1
ATOM 629 O O . ALA A 1 78 ? -5.648 1.365 6.098 1 98.62 78 ALA A O 1
ATOM 630 N N . SER A 1 79 ? -4.219 0.86 4.453 1 98.69 79 SER A N 1
ATOM 631 C CA . SER A 1 79 ? -4.82 -0.449 4.219 1 98.69 79 SER A CA 1
ATOM 632 C C . SER A 1 79 ? -4.785 -1.308 5.477 1 98.69 79 SER A C 1
ATOM 634 O O . SER A 1 79 ? -5.777 -1.957 5.82 1 98.69 79 SER A O 1
ATOM 636 N N . TYR A 1 80 ? -3.68 -1.244 6.184 1 98.69 80 TYR A N 1
ATOM 637 C CA . TYR A 1 80 ? -3.51 -1.974 7.438 1 98.69 80 TYR A CA 1
ATOM 638 C C . TYR A 1 80 ? -4.551 -1.545 8.461 1 98.69 80 TYR A C 1
ATOM 640 O O . TYR A 1 80 ? -5.148 -2.387 9.141 1 98.69 80 TYR A O 1
ATOM 648 N N . LEU A 1 81 ? -4.805 -0.257 8.5 1 98.75 81 LEU A N 1
ATOM 649 C CA . LEU A 1 81 ? -5.699 0.302 9.508 1 98.75 81 LEU A CA 1
ATOM 650 C C . LEU A 1 81 ? -7.16 0.11 9.102 1 98.75 81 LEU A C 1
ATOM 652 O O . LEU A 1 81 ? -8.023 -0.091 9.961 1 98.75 81 LEU A O 1
ATOM 656 N N . ILE A 1 82 ? -7.453 0.15 7.828 1 98.69 82 ILE A N 1
ATOM 657 C CA . ILE A 1 82 ? -8.805 0.018 7.297 1 98.69 82 ILE A CA 1
ATOM 658 C C . ILE A 1 82 ? -9.414 -1.304 7.758 1 98.69 82 ILE A C 1
ATOM 660 O O . ILE A 1 82 ? -10.57 -1.347 8.18 1 98.69 82 ILE A O 1
ATOM 664 N N . ALA A 1 83 ? -8.633 -2.355 7.789 1 97.75 83 ALA A N 1
ATOM 665 C CA . ALA A 1 83 ? -9.102 -3.691 8.141 1 97.75 83 ALA A CA 1
ATOM 666 C C . ALA A 1 83 ? -9.555 -3.75 9.594 1 97.75 83 ALA A C 1
ATOM 668 O O . ALA A 1 83 ? -10.273 -4.664 9.992 1 97.75 83 ALA A O 1
ATOM 669 N N . GLN A 1 84 ? -9.203 -2.736 10.375 1 98.38 84 GLN A N 1
ATOM 670 C CA . GLN A 1 84 ? -9.398 -2.793 11.82 1 98.38 84 GLN A CA 1
ATOM 671 C C . GLN A 1 84 ? -10.359 -1.702 12.281 1 98.38 84 GLN A C 1
ATOM 673 O O . GLN A 1 84 ? -10.578 -1.533 13.484 1 98.38 84 GLN A O 1
ATOM 678 N N . THR A 1 85 ? -10.891 -0.888 11.352 1 98.62 85 THR A N 1
ATOM 679 C CA . THR A 1 85 ? -11.734 0.25 11.688 1 98.62 85 THR A CA 1
ATOM 680 C C . THR A 1 85 ? -13.062 0.18 10.938 1 98.62 85 THR A C 1
ATOM 682 O O . THR A 1 85 ? -13.203 -0.592 9.984 1 98.62 85 THR A O 1
ATOM 685 N N . LYS A 1 86 ? -13.992 1.031 11.32 1 97.88 86 LYS A N 1
ATOM 686 C CA . LYS A 1 86 ? -15.328 0.928 10.742 1 97.88 86 LYS A CA 1
ATOM 687 C C . LYS A 1 86 ? -15.812 2.279 10.227 1 97.88 86 LYS A C 1
ATOM 689 O O . LYS A 1 86 ? -16.625 2.34 9.305 1 97.88 86 LYS A O 1
ATOM 694 N N . ARG A 1 87 ? -15.312 3.391 10.82 1 97.69 87 ARG A N 1
ATOM 695 C CA . ARG A 1 87 ? -15.984 4.656 10.547 1 97.69 87 ARG A CA 1
ATOM 696 C C . ARG A 1 87 ? -14.984 5.742 10.172 1 97.69 87 ARG A C 1
ATOM 698 O O . ARG A 1 87 ? -15.25 6.574 9.305 1 97.69 87 ARG A O 1
ATOM 705 N N . ILE A 1 88 ? -13.875 5.754 10.828 1 98.56 88 ILE A N 1
ATOM 706 C CA . ILE A 1 88 ? -12.914 6.844 10.703 1 98.56 88 ILE A CA 1
ATOM 707 C C . ILE A 1 88 ? -12.406 6.934 9.266 1 98.56 88 ILE A C 1
ATOM 709 O O . ILE A 1 88 ? -12.219 5.906 8.609 1 98.56 88 ILE A O 1
ATOM 713 N N . ARG A 1 89 ? -12.273 8.102 8.719 1 98.75 89 ARG A N 1
ATOM 714 C CA . ARG A 1 89 ? -11.781 8.297 7.363 1 98.75 89 ARG A CA 1
ATOM 715 C C . ARG A 1 89 ? -10.258 8.336 7.336 1 98.75 89 ARG A C 1
ATOM 717 O O . ARG A 1 89 ? -9.617 8.656 8.344 1 98.75 89 ARG A O 1
ATOM 724 N N . PHE A 1 90 ? -9.711 7.965 6.227 1 98.75 90 PHE A N 1
ATOM 725 C CA . PHE A 1 90 ? -8.266 7.973 6.02 1 98.75 90 PHE A CA 1
ATOM 726 C C . PHE A 1 90 ? -7.859 9.086 5.059 1 98.75 90 PHE A C 1
ATOM 728 O O . PHE A 1 90 ? -8.25 9.07 3.891 1 98.75 90 PHE A O 1
ATOM 735 N N . ARG A 1 91 ? -7.062 10.047 5.598 1 98.5 91 ARG A N 1
ATOM 736 C CA . ARG A 1 91 ? -6.602 11.203 4.832 1 98.5 91 ARG A CA 1
ATOM 737 C C . ARG A 1 91 ? -5.078 11.211 4.723 1 98.5 91 ARG A C 1
ATOM 739 O O . ARG A 1 91 ? -4.387 10.648 5.57 1 98.5 91 ARG A O 1
ATOM 746 N N . THR A 1 92 ? -4.613 11.789 3.641 1 98.06 92 THR A N 1
ATOM 747 C CA . THR A 1 92 ? -3.168 11.945 3.521 1 98.06 92 THR A CA 1
ATOM 748 C C . THR A 1 92 ? -2.76 13.391 3.787 1 98.06 92 THR A C 1
ATOM 750 O O . THR A 1 92 ? -3.459 14.328 3.383 1 98.06 92 THR A O 1
ATOM 753 N N . ALA A 1 93 ? -1.702 13.617 4.488 1 93.94 93 ALA A N 1
ATOM 754 C CA . ALA A 1 93 ? -1.113 14.938 4.715 1 93.94 93 ALA A CA 1
ATOM 755 C C . ALA A 1 93 ? 0.411 14.859 4.73 1 93.94 93 ALA A C 1
ATOM 757 O O . ALA A 1 93 ? 1.036 15 5.781 1 93.94 93 ALA A O 1
ATOM 758 N N . GLY A 1 94 ? 0.927 14.523 3.568 1 92.5 94 GLY A N 1
ATOM 759 C CA . GLY A 1 94 ? 0.284 14.305 2.283 1 92.5 94 GLY A CA 1
ATOM 760 C C . GLY A 1 94 ? 1.121 13.477 1.331 1 92.5 94 GLY A C 1
ATOM 761 O O . GLY A 1 94 ? 2.246 13.086 1.659 1 92.5 94 GLY A O 1
ATOM 762 N N . ILE A 1 95 ? 0.515 13.148 0.31 1 97.69 95 ILE A N 1
ATOM 763 C CA . ILE A 1 95 ? 1.229 12.523 -0.798 1 97.69 95 ILE A CA 1
ATOM 764 C C . ILE A 1 95 ? 2.086 13.562 -1.514 1 97.69 95 ILE A C 1
ATOM 766 O O . ILE A 1 95 ? 1.581 14.609 -1.934 1 97.69 95 ILE A O 1
ATOM 770 N N . SER A 1 96 ? 3.436 13.336 -1.534 1 96.88 96 SER A N 1
ATOM 771 C CA . SER A 1 96 ? 4.273 14.125 -2.43 1 96.88 96 SER A CA 1
ATOM 772 C C . SER A 1 96 ? 4.047 13.742 -3.887 1 96.88 96 SER A C 1
ATOM 774 O O . SER A 1 96 ? 4.785 12.914 -4.438 1 96.88 96 SER A O 1
ATOM 776 N N . LEU A 1 97 ? 3.135 14.414 -4.48 1 98.38 97 LEU A N 1
ATOM 777 C CA . LEU A 1 97 ? 2.525 13.922 -5.707 1 98.38 97 LEU A CA 1
ATOM 778 C C . LEU A 1 97 ? 3.543 13.883 -6.844 1 98.38 97 LEU A C 1
ATOM 780 O O . LEU A 1 97 ? 3.541 12.953 -7.656 1 98.38 97 LEU A O 1
ATOM 784 N N . PRO A 1 98 ? 4.555 14.852 -6.895 1 98.25 98 PRO A N 1
ATOM 785 C CA . PRO A 1 98 ? 5.52 14.836 -7.996 1 98.25 98 PRO A CA 1
ATOM 786 C C . PRO A 1 98 ? 6.426 13.602 -7.969 1 98.25 98 PRO A C 1
ATOM 788 O O . PRO A 1 98 ? 7.09 13.297 -8.961 1 98.25 98 PRO A O 1
ATOM 791 N N . LEU A 1 99 ? 6.449 12.898 -6.855 1 98 99 LEU A N 1
ATOM 792 C CA . LEU A 1 99 ? 7.309 11.727 -6.738 1 98 99 LEU A CA 1
ATOM 793 C C . LEU A 1 99 ? 6.703 10.531 -7.473 1 98 99 LEU A C 1
ATOM 795 O O . LEU A 1 99 ? 7.398 9.555 -7.754 1 98 99 LEU A O 1
ATOM 799 N N . HIS A 1 100 ? 5.402 10.625 -7.766 1 98.12 100 HIS A N 1
ATOM 800 C CA . HIS A 1 100 ? 4.691 9.43 -8.203 1 98.12 100 HIS A CA 1
ATOM 801 C C . HIS A 1 100 ? 3.98 9.664 -9.531 1 98.12 100 HIS A C 1
ATOM 803 O O . HIS A 1 100 ? 3.666 10.805 -9.875 1 98.12 100 HIS A O 1
ATOM 809 N N . HIS A 1 101 ? 3.785 8.578 -10.242 1 98.25 101 HIS A N 1
ATOM 810 C CA . HIS A 1 101 ? 2.889 8.633 -11.391 1 98.25 101 HIS A CA 1
ATOM 811 C C . HIS A 1 101 ? 1.436 8.781 -10.953 1 98.25 101 HIS A C 1
ATOM 813 O O . HIS A 1 101 ? 0.97 8.055 -10.07 1 98.25 101 HIS A O 1
ATOM 819 N N . PRO A 1 102 ? 0.702 9.703 -11.531 1 98.5 102 PRO A N 1
ATOM 820 C CA . PRO A 1 102 ? -0.66 9.953 -11.055 1 98.5 102 PRO A CA 1
ATOM 821 C C . PRO A 1 102 ? -1.562 8.727 -11.172 1 98.5 102 PRO A C 1
ATOM 823 O O . PRO A 1 102 ? -2.416 8.5 -10.312 1 98.5 102 PRO A O 1
ATOM 826 N N . ALA A 1 103 ? -1.39 7.902 -12.211 1 98.31 103 ALA A N 1
ATOM 827 C CA . ALA A 1 103 ? -2.203 6.699 -12.359 1 98.31 103 ALA A CA 1
ATOM 828 C C . ALA A 1 103 ? -1.941 5.711 -11.227 1 98.31 103 ALA A C 1
ATOM 830 O O . ALA A 1 103 ? -2.863 5.039 -10.758 1 98.31 103 ALA A O 1
ATOM 831 N N . GLU A 1 104 ? -0.722 5.617 -10.844 1 97.75 104 GLU A N 1
ATOM 832 C CA . GLU A 1 104 ? -0.362 4.727 -9.742 1 97.75 104 GLU A CA 1
ATOM 833 C C . GLU A 1 104 ? -1.009 5.172 -8.438 1 97.75 104 GLU A C 1
ATOM 835 O O . GLU A 1 104 ? -1.523 4.348 -7.68 1 97.75 104 GLU A O 1
ATOM 840 N N . VAL A 1 105 ? -0.999 6.445 -8.211 1 98.56 105 VAL A N 1
ATOM 841 C CA . VAL A 1 105 ? -1.623 7.004 -7.02 1 98.56 105 VAL A CA 1
ATOM 842 C C . VAL A 1 105 ? -3.107 6.648 -6.996 1 98.56 105 VAL A C 1
ATOM 844 O O . VAL A 1 105 ? -3.633 6.207 -5.969 1 98.56 105 VAL A O 1
ATOM 847 N N . VAL A 1 106 ? -3.764 6.789 -8.117 1 98.62 106 VAL A N 1
ATOM 848 C CA . VAL A 1 106 ? -5.188 6.488 -8.188 1 98.62 106 VAL A CA 1
ATOM 849 C C . VAL A 1 106 ? -5.414 4.996 -7.961 1 98.62 106 VAL A C 1
ATOM 851 O O . VAL A 1 106 ? -6.348 4.602 -7.258 1 98.62 106 VAL A O 1
ATOM 854 N N . GLU A 1 107 ? -4.555 4.148 -8.469 1 97.5 107 GLU A N 1
ATOM 855 C CA . GLU A 1 107 ? -4.684 2.711 -8.266 1 97.5 107 GLU A CA 1
ATOM 856 C C . GLU A 1 107 ? -4.602 2.352 -6.781 1 97.5 107 GLU A C 1
ATOM 858 O O . GLU A 1 107 ? -5.445 1.618 -6.266 1 97.5 107 GLU A O 1
ATOM 863 N N . TRP A 1 108 ? -3.635 2.957 -6.098 1 97.88 108 TRP A N 1
ATOM 864 C CA . TRP A 1 108 ? -3.424 2.664 -4.684 1 97.88 108 TRP A CA 1
ATOM 865 C C . TRP A 1 108 ? -4.648 3.049 -3.861 1 97.88 108 TRP A C 1
ATOM 867 O O . TRP A 1 108 ? -5.129 2.258 -3.045 1 97.88 108 TRP A O 1
ATOM 877 N N . TRP A 1 109 ? -5.082 4.094 -4.172 1 98.62 109 TRP A N 1
ATOM 878 C CA . TRP A 1 109 ? -6.086 4.652 -3.271 1 98.62 109 TRP A CA 1
ATOM 879 C C . TRP A 1 109 ? -7.488 4.246 -3.703 1 98.62 109 TRP A C 1
ATOM 881 O O . TRP A 1 109 ? -8.422 4.246 -2.891 1 98.62 109 TRP A O 1
ATOM 891 N N . ALA A 1 110 ? -7.656 3.887 -5.012 1 97.88 110 ALA A N 1
ATOM 892 C CA . ALA A 1 110 ? -8.906 3.242 -5.402 1 97.88 110 ALA A CA 1
ATOM 893 C C . ALA A 1 110 ? -9.078 1.901 -4.695 1 97.88 110 ALA A C 1
ATOM 895 O O . ALA A 1 110 ? -10.188 1.543 -4.293 1 97.88 110 ALA A O 1
ATOM 896 N N . MET A 1 111 ? -8.008 1.156 -4.562 1 97.38 111 MET A N 1
ATOM 897 C CA . MET A 1 111 ? -8.055 -0.066 -3.764 1 97.38 111 MET A CA 1
ATOM 898 C C . MET A 1 111 ? -8.508 0.232 -2.338 1 97.38 111 MET A C 1
ATOM 900 O O . MET A 1 111 ? -9.438 -0.394 -1.831 1 97.38 111 MET A O 1
ATOM 904 N N . ASN A 1 112 ? -7.871 1.213 -1.721 1 98.62 112 ASN A N 1
ATOM 905 C CA . ASN A 1 112 ? -8.219 1.563 -0.347 1 98.62 112 ASN A CA 1
ATOM 906 C C . ASN A 1 112 ? -9.641 2.092 -0.246 1 98.62 112 ASN A C 1
ATOM 908 O O . ASN A 1 112 ? -10.32 1.869 0.758 1 98.62 112 ASN A O 1
ATOM 912 N N . ASP A 1 113 ? -10.07 2.807 -1.285 1 98.62 113 ASP A N 1
ATOM 913 C CA . ASP A 1 113 ? -11.445 3.285 -1.322 1 98.62 113 ASP A CA 1
ATOM 914 C C . ASP A 1 113 ? -12.43 2.119 -1.324 1 98.62 113 ASP A C 1
ATOM 916 O O . ASP A 1 113 ? -13.43 2.139 -0.6 1 98.62 113 ASP A O 1
ATOM 920 N N . ASN A 1 114 ? -12.156 1.125 -2.072 1 97.44 114 ASN A N 1
ATOM 921 C CA . ASN A 1 114 ? -12.992 -0.069 -2.107 1 97.44 114 ASN A CA 1
ATOM 922 C C . ASN A 1 114 ? -12.93 -0.835 -0.789 1 97.44 114 ASN A C 1
ATOM 924 O O . ASN A 1 114 ? -13.961 -1.218 -0.239 1 97.44 114 ASN A O 1
ATOM 928 N N . LEU A 1 115 ? -11.742 -0.995 -0.28 1 98 115 LEU A N 1
ATOM 929 C CA . LEU A 1 115 ? -11.531 -1.779 0.932 1 98 115 LEU A CA 1
ATOM 930 C C . LEU A 1 115 ? -12.203 -1.115 2.131 1 98 115 LEU A C 1
ATOM 932 O O . LEU A 1 115 ? -12.633 -1.797 3.064 1 98 115 LEU A O 1
ATOM 936 N N . SER A 1 116 ? -12.336 0.212 2.109 1 98.38 116 SER A N 1
ATOM 937 C CA . SER A 1 116 ? -12.859 0.951 3.254 1 98.38 116 SER A CA 1
ATOM 938 C C . SER A 1 116 ? -14.336 1.287 3.062 1 98.38 116 SER A C 1
ATOM 940 O O . SER A 1 116 ? -14.984 1.797 3.979 1 98.38 116 SER A O 1
ATOM 942 N N . GLY A 1 117 ? -14.875 1.011 1.885 1 97.69 117 GLY A N 1
ATOM 943 C CA . GLY A 1 117 ? -16.234 1.418 1.588 1 97.69 117 GLY A CA 1
ATOM 944 C C . GLY A 1 117 ? -16.375 2.914 1.391 1 97.69 117 GLY A C 1
ATOM 945 O O . GLY A 1 117 ? -17.391 3.502 1.782 1 97.69 117 GLY A O 1
ATOM 946 N N . GLY A 1 118 ? -15.328 3.566 0.902 1 98.31 118 GLY A N 1
ATOM 947 C CA . GLY A 1 118 ? -15.43 4.969 0.533 1 98.31 118 GLY A CA 1
ATOM 948 C C . GLY A 1 118 ? -14.945 5.91 1.622 1 98.31 118 GLY A C 1
ATOM 949 O O . GLY A 1 118 ? -15.453 7.027 1.754 1 98.31 118 GLY A O 1
ATOM 950 N N . ARG A 1 119 ? -13.945 5.555 2.4 1 98.56 119 ARG A N 1
ATOM 951 C CA . ARG A 1 119 ? -13.531 6.367 3.539 1 98.56 119 ARG A CA 1
ATOM 952 C C . ARG A 1 119 ? -12.172 7.016 3.283 1 98.56 119 ARG A C 1
ATOM 954 O O . ARG A 1 119 ? -11.383 7.199 4.211 1 98.56 119 ARG A O 1
ATOM 961 N N . VAL A 1 120 ? -11.859 7.398 1.997 1 98.44 120 VAL A N 1
ATOM 962 C CA . VAL A 1 120 ? -10.531 7.938 1.718 1 98.44 120 VAL A CA 1
ATOM 963 C C . VAL A 1 120 ? -10.656 9.391 1.247 1 98.44 120 VAL A C 1
ATOM 965 O O . VAL A 1 120 ? -11.578 9.727 0.505 1 98.44 120 VAL A O 1
ATOM 968 N N . ASP A 1 121 ? -9.773 10.266 1.748 1 98.44 121 ASP A N 1
ATOM 969 C CA . ASP A 1 121 ? -9.508 11.625 1.281 1 98.44 121 ASP A CA 1
ATOM 970 C C . ASP A 1 121 ? -8.016 11.836 1.018 1 98.44 121 ASP A C 1
ATOM 972 O O . ASP A 1 121 ? -7.172 11.32 1.757 1 98.44 121 ASP A O 1
ATOM 976 N N . LEU A 1 122 ? -7.789 12.594 -0.054 1 98.75 122 LEU A N 1
ATOM 977 C CA . LEU A 1 122 ? -6.367 12.672 -0.37 1 98.75 122 LEU A CA 1
ATOM 978 C C . LEU A 1 122 ? -5.871 14.109 -0.285 1 98.75 122 LEU A C 1
ATOM 980 O O . LEU A 1 122 ? -6.465 15.016 -0.878 1 98.75 122 LEU A O 1
ATOM 984 N N . GLY A 1 123 ? -4.848 14.312 0.487 1 98.5 123 GLY A N 1
ATOM 985 C CA . GLY A 1 123 ? -4.086 15.555 0.499 1 98.5 123 GLY A CA 1
ATOM 986 C C . GLY A 1 123 ? -2.777 15.453 -0.265 1 98.5 123 GLY A C 1
ATOM 987 O O . GLY A 1 123 ? -2.098 14.422 -0.214 1 98.5 123 GLY A O 1
ATOM 988 N N . PHE 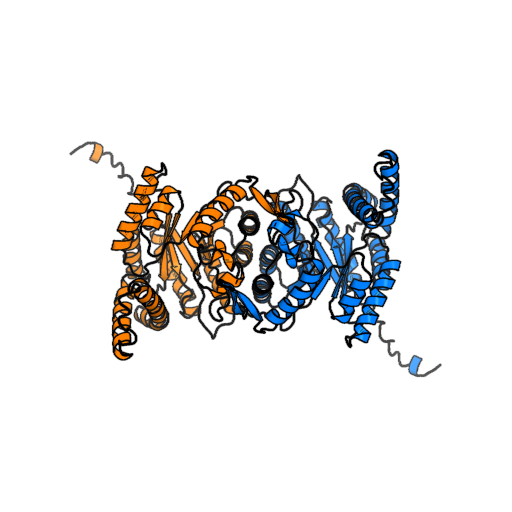A 1 124 ? -2.488 16.547 -0.948 1 98.19 124 PHE A N 1
ATOM 989 C CA . PHE A 1 124 ? -1.312 16.547 -1.811 1 98.19 124 PHE A CA 1
ATOM 990 C C . PHE A 1 124 ? -0.398 17.719 -1.484 1 98.19 124 PHE A C 1
ATOM 992 O O . PHE A 1 124 ? -0.872 18.797 -1.131 1 98.19 124 PHE A O 1
ATOM 999 N N . GLY A 1 125 ? 0.883 17.469 -1.6 1 95.94 125 GLY A N 1
ATOM 1000 C CA . GLY A 1 125 ? 1.92 18.484 -1.568 1 95.94 125 GLY A CA 1
ATOM 1001 C C . GLY A 1 125 ? 2.984 18.281 -2.631 1 95.94 125 GLY A C 1
ATOM 1002 O O . GLY A 1 125 ? 3.041 17.234 -3.27 1 95.94 125 GLY A O 1
ATOM 1003 N N . SER A 1 126 ? 3.811 19.281 -2.811 1 94.31 126 SER A N 1
ATOM 1004 C CA . SER A 1 126 ? 4.836 19.25 -3.85 1 94.31 126 SER A CA 1
ATOM 1005 C C . SER A 1 126 ? 6.07 18.484 -3.379 1 94.31 126 SER A C 1
ATOM 1007 O O . SER A 1 126 ? 6.902 18.078 -4.191 1 94.31 126 SER A O 1
ATOM 1009 N N . GLY A 1 127 ? 6.094 18.203 -2.113 1 90.12 127 GLY A N 1
ATOM 1010 C CA . GLY A 1 127 ? 7.363 17.719 -1.602 1 90.12 127 GLY A CA 1
ATOM 1011 C C . GLY A 1 127 ? 8.461 18.766 -1.643 1 90.12 127 GLY A C 1
ATOM 1012 O O . GLY A 1 127 ? 8.359 19.766 -2.365 1 90.12 127 GLY A O 1
ATOM 1013 N N . TRP A 1 128 ? 9.609 18.547 -0.782 1 86 128 TRP A N 1
ATOM 1014 C CA . TRP A 1 128 ? 10.656 19.562 -0.731 1 86 128 TRP A CA 1
ATOM 1015 C C . TRP A 1 128 ? 12.031 18.906 -0.566 1 86 128 TRP A C 1
ATOM 1017 O O . TRP A 1 128 ? 13.047 19.5 -0.948 1 86 128 TRP A O 1
ATOM 1027 N N . ALA A 1 129 ? 12.039 17.719 0.026 1 87.94 129 ALA A N 1
ATOM 1028 C CA . ALA A 1 129 ? 13.32 17.094 0.35 1 87.94 129 ALA A CA 1
ATOM 1029 C C . ALA A 1 129 ? 13.977 16.516 -0.897 1 87.94 129 ALA A C 1
ATOM 1031 O O . ALA A 1 129 ? 13.445 15.594 -1.521 1 87.94 129 ALA A O 1
ATOM 1032 N N . LYS A 1 130 ? 15.117 16.969 -1.186 1 91.19 130 LYS A N 1
ATOM 1033 C CA . LYS A 1 130 ? 15.828 16.594 -2.406 1 91.19 130 LYS A CA 1
ATOM 1034 C C . LYS A 1 130 ? 16.062 15.086 -2.471 1 91.19 130 LYS A C 1
ATOM 1036 O O . LYS A 1 130 ? 15.844 14.469 -3.516 1 91.19 130 LYS A O 1
ATOM 1041 N N . PRO A 1 131 ? 16.391 14.391 -1.389 1 92.44 131 PRO A N 1
ATOM 1042 C CA . PRO A 1 131 ? 16.641 12.945 -1.47 1 92.44 131 PRO A CA 1
ATOM 1043 C C . PRO A 1 131 ? 15.391 12.156 -1.873 1 92.44 131 PRO A C 1
ATOM 1045 O O . PRO A 1 131 ? 15.5 11.109 -2.516 1 92.44 131 PRO A O 1
ATOM 1048 N N . ASP A 1 132 ? 14.227 12.711 -1.559 1 94.81 132 ASP A N 1
ATOM 1049 C CA . ASP A 1 132 ? 12.992 12.023 -1.917 1 94.81 132 ASP A CA 1
ATOM 1050 C C . ASP A 1 132 ? 12.828 11.938 -3.434 1 94.81 132 ASP A C 1
ATOM 1052 O O . ASP A 1 132 ? 12.188 11.023 -3.945 1 94.81 132 ASP A O 1
ATOM 1056 N N . PHE A 1 133 ? 13.531 12.844 -4.113 1 97.31 133 PHE A N 1
ATOM 1057 C CA . PHE A 1 133 ? 13.273 13.008 -5.543 1 97.31 133 PHE A CA 1
ATOM 1058 C C . PHE A 1 133 ? 14.148 12.062 -6.359 1 97.31 133 PHE A C 1
ATOM 1060 O O . PHE A 1 133 ? 14.172 12.141 -7.59 1 97.31 133 PHE A O 1
ATOM 1067 N N . ILE A 1 134 ? 14.797 11.102 -5.691 1 97.38 134 ILE A N 1
ATOM 1068 C CA . ILE A 1 134 ? 15.406 10.031 -6.469 1 97.38 134 ILE A CA 1
ATOM 1069 C C . ILE A 1 134 ? 14.328 9.266 -7.23 1 97.38 134 ILE A C 1
ATOM 1071 O O . ILE A 1 134 ? 14.609 8.625 -8.242 1 97.38 134 ILE A O 1
ATOM 1075 N N . TYR A 1 135 ? 13.094 9.367 -6.801 1 97.5 135 TYR A N 1
ATOM 1076 C CA . TYR A 1 135 ? 11.977 8.719 -7.461 1 97.5 135 TYR A CA 1
ATOM 1077 C C . TYR A 1 135 ? 11.562 9.477 -8.719 1 97.5 135 TYR A C 1
ATOM 1079 O O . TYR A 1 135 ? 10.922 8.906 -9.609 1 97.5 135 TYR A O 1
ATOM 1087 N N . ALA A 1 136 ? 11.836 10.711 -8.789 1 97.56 136 ALA A N 1
ATOM 1088 C CA . ALA A 1 136 ? 11.523 11.578 -9.922 1 97.56 136 ALA A CA 1
ATOM 1089 C C . ALA A 1 136 ? 12.492 12.758 -9.992 1 97.56 136 ALA A C 1
ATOM 1091 O O . ALA A 1 136 ? 12.094 13.906 -9.789 1 97.56 136 ALA A O 1
ATOM 1092 N N . PRO A 1 137 ? 13.68 12.469 -10.359 1 97.25 137 PRO A N 1
ATOM 1093 C CA . PRO A 1 137 ? 14.711 13.508 -10.281 1 97.25 137 PRO A CA 1
ATOM 1094 C C . PRO A 1 137 ? 14.398 14.719 -11.156 1 97.25 137 PRO A C 1
ATOM 1096 O O . PRO A 1 137 ? 14.719 15.852 -10.781 1 97.25 137 PRO A O 1
ATOM 1099 N N . ASP A 1 138 ? 13.711 14.555 -12.219 1 96.31 138 ASP A N 1
ATOM 1100 C CA . ASP A 1 138 ? 13.461 15.617 -13.18 1 96.31 138 ASP A CA 1
ATOM 1101 C C . ASP A 1 138 ? 12.297 16.5 -12.727 1 96.31 138 ASP A C 1
ATOM 1103 O O . ASP A 1 138 ? 12.047 17.562 -13.312 1 96.31 138 ASP A O 1
ATOM 1107 N N . ALA A 1 139 ? 11.641 16.078 -11.695 1 97.44 139 ALA A N 1
ATOM 1108 C CA . ALA A 1 139 ? 10.445 16.797 -11.266 1 97.44 139 ALA A CA 1
ATOM 1109 C C . ALA A 1 139 ? 10.789 17.828 -10.195 1 97.44 139 ALA A C 1
ATOM 1111 O O . ALA A 1 139 ? 9.977 18.703 -9.898 1 97.44 139 ALA A O 1
ATOM 1112 N N . TYR A 1 140 ? 11.953 17.828 -9.703 1 97.38 140 TYR A N 1
ATOM 1113 C CA . TYR A 1 140 ? 12.281 18.578 -8.5 1 97.38 140 TYR A CA 1
ATOM 1114 C C . TYR A 1 140 ? 12.133 20.078 -8.727 1 97.38 140 TYR A C 1
ATOM 1116 O O . TYR A 1 140 ? 11.445 20.766 -7.969 1 97.38 140 TYR A O 1
ATOM 1124 N N . GLU A 1 141 ? 12.688 20.562 -9.797 1 96.62 141 GLU A N 1
ATOM 1125 C CA . GLU A 1 141 ? 12.719 22 -10.016 1 96.62 141 GLU A CA 1
ATOM 1126 C C . GLU A 1 141 ? 11.32 22.562 -10.266 1 96.62 141 GLU A C 1
ATOM 1128 O O . GLU A 1 141 ? 11 23.672 -9.844 1 96.62 141 GLU A O 1
ATOM 1133 N N . LYS A 1 142 ? 10.508 21.781 -10.883 1 97.06 142 LYS A N 1
ATOM 1134 C CA . LYS A 1 142 ? 9.164 22.234 -11.242 1 97.06 142 LYS A CA 1
ATOM 1135 C C . LYS A 1 142 ? 8.109 21.531 -10.383 1 97.06 142 LYS A C 1
ATOM 1137 O O . LYS A 1 142 ? 6.973 21.344 -10.828 1 97.06 142 LYS A O 1
ATOM 1142 N N . ARG A 1 143 ? 8.5 21.141 -9.211 1 96.25 143 ARG A N 1
ATOM 1143 C CA . ARG A 1 143 ? 7.676 20.25 -8.391 1 96.25 143 ARG A CA 1
ATOM 1144 C C . ARG A 1 143 ? 6.328 20.891 -8.078 1 96.25 143 ARG A C 1
ATOM 1146 O O . ARG A 1 143 ? 5.305 20.203 -8.031 1 96.25 143 ARG A O 1
ATOM 1153 N N . ARG A 1 144 ? 6.234 22.203 -7.883 1 93.19 144 ARG A N 1
ATOM 1154 C CA . ARG A 1 144 ? 4.977 22.859 -7.543 1 93.19 144 ARG A CA 1
ATOM 1155 C C . ARG A 1 144 ? 4.008 22.828 -8.727 1 93.19 144 ARG A C 1
ATOM 1157 O O . ARG A 1 144 ? 2.834 22.484 -8.562 1 93.19 144 ARG A O 1
ATOM 1164 N N . ALA A 1 145 ? 4.523 23.156 -9.883 1 95.69 145 ALA A N 1
ATOM 1165 C CA . ALA A 1 145 ? 3.705 23.125 -11.094 1 95.69 145 ALA A CA 1
ATOM 1166 C C . ALA A 1 145 ? 3.268 21.703 -11.422 1 95.69 145 ALA A C 1
ATOM 1168 O O . ALA A 1 145 ? 2.113 21.469 -11.797 1 95.69 145 ALA A O 1
ATOM 1169 N N . ILE A 1 146 ? 4.172 20.781 -11.258 1 97.69 146 ILE A N 1
ATOM 1170 C CA . ILE A 1 146 ? 3.887 19.375 -11.539 1 97.69 146 ILE A CA 1
ATOM 1171 C C . ILE A 1 146 ? 2.814 18.875 -10.578 1 97.69 146 ILE A C 1
ATOM 1173 O O . ILE A 1 146 ? 1.91 18.141 -10.977 1 97.69 146 ILE A O 1
ATOM 1177 N N . CYS A 1 147 ? 2.918 19.281 -9.383 1 96.81 147 CYS A N 1
ATOM 1178 C CA . CYS A 1 147 ? 1.92 18.891 -8.391 1 96.81 147 CYS A CA 1
ATOM 1179 C C . CYS A 1 147 ? 0.527 19.344 -8.812 1 96.81 147 CYS A C 1
ATOM 1181 O O . CYS A 1 147 ? -0.413 18.562 -8.82 1 96.81 147 CYS A O 1
ATOM 1183 N N . ALA A 1 148 ? 0.389 20.578 -9.188 1 95.19 148 ALA A N 1
ATOM 1184 C CA . ALA A 1 148 ? -0.897 21.141 -9.594 1 95.19 148 ALA A CA 1
ATOM 1185 C C . ALA A 1 148 ? -1.448 20.406 -10.812 1 95.19 148 ALA A C 1
ATOM 1187 O O . ALA A 1 148 ? -2.623 20.031 -10.844 1 95.19 148 ALA A O 1
ATOM 1188 N N . GLU A 1 149 ? -0.612 20.156 -11.742 1 97 149 GLU A N 1
ATOM 1189 C CA . GLU A 1 149 ? -1.012 19.453 -12.961 1 97 149 GLU A CA 1
ATOM 1190 C C . GLU A 1 149 ? -1.466 18.016 -12.648 1 97 149 GLU A C 1
ATOM 1192 O O . GLU A 1 149 ? -2.49 17.562 -13.164 1 97 149 GLU A O 1
ATOM 1197 N N . ARG A 1 150 ? -0.766 17.359 -11.82 1 98.12 150 ARG A N 1
ATOM 1198 C CA . ARG A 1 150 ? -1.047 15.953 -11.539 1 98.12 150 ARG A CA 1
ATOM 1199 C C . ARG A 1 150 ? -2.312 15.805 -10.695 1 98.12 150 ARG A C 1
ATOM 1201 O O . ARG A 1 150 ? -3.01 14.789 -10.789 1 98.12 150 ARG A O 1
ATOM 1208 N N . ILE A 1 151 ? -2.627 16.828 -9.898 1 98.25 151 ILE A N 1
ATOM 1209 C CA . ILE A 1 151 ? -3.869 16.766 -9.133 1 98.25 151 ILE A CA 1
ATOM 1210 C C . ILE A 1 151 ? -5.059 16.688 -10.094 1 98.25 151 ILE A C 1
ATOM 1212 O O . ILE A 1 151 ? -5.98 15.891 -9.875 1 98.25 151 ILE A O 1
ATOM 1216 N N . ASP A 1 152 ? -4.992 17.438 -11.117 1 97.94 152 ASP A N 1
ATOM 1217 C CA . ASP A 1 152 ? -6.059 17.406 -12.109 1 97.94 152 ASP A CA 1
ATOM 1218 C C . ASP A 1 152 ? -6.16 16.016 -12.758 1 97.94 152 ASP A C 1
ATOM 1220 O O . ASP A 1 152 ? -7.258 15.484 -12.914 1 97.94 152 ASP A O 1
ATOM 1224 N N . ILE A 1 153 ? -5.039 15.461 -13.109 1 98.69 153 ILE A N 1
ATOM 1225 C CA . ILE A 1 153 ? -5 14.148 -13.742 1 98.69 153 ILE A CA 1
ATOM 1226 C C . ILE A 1 153 ? -5.551 13.094 -12.781 1 98.69 153 ILE A C 1
ATOM 1228 O O . ILE A 1 153 ? -6.344 12.234 -13.172 1 98.69 153 ILE A O 1
ATOM 1232 N N . VAL A 1 154 ? -5.18 13.18 -11.523 1 98.81 154 VAL A N 1
ATOM 1233 C CA . VAL A 1 154 ? -5.656 12.25 -10.508 1 98.81 154 VAL A CA 1
ATOM 1234 C C . VAL A 1 154 ? -7.18 12.32 -10.422 1 98.81 154 VAL A C 1
ATOM 1236 O O . VAL A 1 154 ? -7.852 11.281 -10.398 1 98.81 154 VAL A O 1
ATOM 1239 N N . ARG A 1 155 ? -7.691 13.492 -10.398 1 98.56 155 ARG A N 1
ATOM 1240 C CA . ARG A 1 155 ? -9.133 13.656 -10.281 1 98.56 155 ARG A CA 1
ATOM 1241 C C . ARG A 1 155 ? -9.852 13.086 -11.5 1 98.56 155 ARG A C 1
ATOM 1243 O O . ARG A 1 155 ? -10.891 12.438 -11.367 1 98.56 155 ARG A O 1
ATOM 1250 N N . ARG A 1 156 ? -9.32 13.312 -12.68 1 98.62 156 ARG A N 1
ATOM 1251 C CA . ARG A 1 156 ? -9.906 12.789 -13.906 1 98.62 156 ARG A CA 1
ATOM 1252 C C . ARG A 1 156 ? -9.898 11.258 -13.906 1 98.62 156 ARG A C 1
ATOM 1254 O O . ARG A 1 156 ? -10.914 10.625 -14.203 1 98.62 156 ARG A O 1
ATOM 1261 N N . LEU A 1 157 ? -8.758 10.719 -13.57 1 98.62 157 LEU A N 1
ATOM 1262 C CA . LEU A 1 157 ? -8.641 9.266 -13.5 1 98.62 157 LEU A CA 1
ATOM 1263 C C . LEU A 1 157 ? -9.594 8.695 -12.461 1 98.62 157 LEU A C 1
ATOM 1265 O O . LEU A 1 157 ? -10.203 7.645 -12.672 1 98.62 157 LEU A O 1
ATOM 1269 N N . TRP A 1 158 ? -9.734 9.391 -11.32 1 98.69 158 TRP A N 1
ATOM 1270 C CA . TRP A 1 158 ? -10.617 8.953 -10.242 1 98.69 158 TRP A CA 1
ATOM 1271 C C . TRP A 1 158 ? -12.062 8.867 -10.727 1 98.69 158 TRP A C 1
ATOM 1273 O O . TRP A 1 158 ? -12.773 7.922 -10.398 1 98.69 158 TRP A O 1
ATOM 1283 N N . ARG A 1 159 ? -12.469 9.758 -11.578 1 98.06 159 ARG A N 1
ATOM 1284 C CA . ARG A 1 159 ? -13.828 9.828 -12.109 1 98.06 159 ARG A CA 1
ATOM 1285 C C . ARG A 1 159 ? -14.047 8.773 -13.188 1 98.06 159 ARG A C 1
ATOM 1287 O O . ARG A 1 159 ? -15.172 8.586 -13.664 1 98.06 159 ARG A O 1
ATOM 1294 N N . GLY A 1 160 ? -13 8.188 -13.648 1 96.81 160 GLY A N 1
ATOM 1295 C CA . GLY A 1 160 ? -13.133 7.141 -14.648 1 96.81 160 GLY A CA 1
ATOM 1296 C C . GLY A 1 160 ? -12.812 7.613 -16.047 1 96.81 160 GLY A C 1
ATOM 1297 O O . GLY A 1 160 ? -13.016 6.875 -17.016 1 96.81 160 GLY A O 1
ATOM 1298 N N . GLU A 1 161 ? -12.266 8.828 -16.172 1 98.06 161 GLU A N 1
ATOM 1299 C CA . GLU A 1 161 ? -11.875 9.336 -17.484 1 98.06 161 GLU A CA 1
ATOM 1300 C C . GLU A 1 161 ? -10.641 8.609 -18 1 98.06 161 GLU A C 1
ATOM 1302 O O . GLU A 1 161 ? -9.773 8.211 -17.234 1 98.06 161 GLU A O 1
ATOM 1307 N N . THR A 1 162 ? -10.625 8.406 -19.312 1 98 162 THR A N 1
ATOM 1308 C CA . THR A 1 162 ? -9.445 7.859 -19.984 1 98 162 THR A CA 1
ATOM 1309 C C . THR A 1 162 ? -8.43 8.969 -20.266 1 98 162 THR A C 1
ATOM 1311 O O . THR A 1 162 ? -8.773 10 -20.844 1 98 162 THR A O 1
ATOM 1314 N N . VAL A 1 163 ? -7.227 8.812 -19.828 1 98.31 163 VAL A N 1
ATOM 1315 C CA . VAL A 1 163 ? -6.164 9.797 -20.016 1 98.31 163 VAL A CA 1
ATOM 1316 C C . VAL A 1 163 ? -4.996 9.164 -20.766 1 98.31 163 VAL A C 1
ATOM 1318 O O . VAL A 1 163 ? -4.566 8.055 -20.438 1 98.31 163 VAL A O 1
ATOM 1321 N N . PRO A 1 164 ? -4.496 9.781 -21.75 1 98.25 164 PRO A N 1
ATOM 1322 C CA . PRO A 1 164 ? -3.326 9.25 -22.453 1 98.25 164 PRO A CA 1
ATOM 1323 C C . PRO A 1 164 ? -2.021 9.516 -21.703 1 98.25 164 PRO A C 1
ATOM 1325 O O . PRO A 1 164 ? -1.85 10.586 -21.109 1 98.25 164 PRO A O 1
ATOM 1328 N N . PHE A 1 165 ? -1.145 8.531 -21.672 1 98.12 165 PHE A N 1
ATOM 1329 C CA . PHE A 1 165 ? 0.205 8.664 -21.141 1 98.12 165 PHE A CA 1
ATOM 1330 C C . PHE A 1 165 ? 1.236 8.141 -22.141 1 98.12 165 PHE A C 1
ATOM 1332 O O . PHE A 1 165 ? 0.958 7.219 -22.906 1 98.12 165 PHE A O 1
ATOM 1339 N N . PRO A 1 166 ? 2.43 8.758 -22.109 1 96.69 166 PRO A N 1
ATOM 1340 C CA . PRO A 1 166 ? 3.48 8.203 -22.969 1 96.69 166 PRO A CA 1
ATOM 1341 C C . PRO A 1 166 ? 3.865 6.773 -22.578 1 96.69 166 PRO A C 1
ATOM 1343 O O . PRO A 1 166 ? 4.105 6.492 -21.406 1 96.69 166 PRO A O 1
ATOM 1346 N N . GLY A 1 167 ? 3.877 5.926 -23.562 1 96.69 167 GLY A N 1
ATOM 1347 C CA . GLY A 1 167 ? 4.289 4.547 -23.375 1 96.69 167 GLY A CA 1
ATOM 1348 C C . GLY A 1 167 ? 5.617 4.219 -24.031 1 96.69 167 GLY A C 1
ATOM 1349 O O . GLY A 1 167 ? 6.352 5.121 -24.438 1 96.69 167 GLY A O 1
ATOM 1350 N N . PRO A 1 168 ? 5.922 2.926 -24 1 96.12 168 PRO A N 1
ATOM 1351 C CA . PRO A 1 168 ? 7.148 2.502 -24.672 1 96.12 168 PRO A CA 1
ATOM 1352 C C . PRO A 1 168 ? 7.211 2.971 -26.125 1 96.12 168 PRO A C 1
ATOM 1354 O O . PRO A 1 168 ? 6.195 2.965 -26.828 1 96.12 168 PRO A O 1
ATOM 1357 N N . GLY A 1 169 ? 8.375 3.463 -26.578 1 94.88 169 GLY A N 1
ATOM 1358 C CA . GLY A 1 169 ? 8.555 3.955 -27.938 1 94.88 169 GLY A CA 1
ATOM 1359 C C . GLY A 1 169 ? 7.953 5.328 -28.156 1 94.88 169 GLY A C 1
ATOM 1360 O O . GLY A 1 169 ? 7.938 5.832 -29.281 1 94.88 169 GLY A O 1
ATOM 1361 N N . GLY A 1 170 ? 7.406 5.891 -27.125 1 93.44 170 GLY A N 1
ATOM 1362 C CA . GLY A 1 170 ? 6.879 7.242 -27.234 1 93.44 170 GLY A CA 1
ATOM 1363 C C . GLY A 1 170 ? 5.441 7.289 -27.703 1 93.44 170 GLY A C 1
ATOM 1364 O O . GLY A 1 170 ? 4.922 8.359 -28.031 1 93.44 170 GLY A O 1
ATOM 1365 N N . VAL A 1 171 ? 4.82 6.156 -27.703 1 94.94 171 VAL A N 1
ATOM 1366 C CA . VAL A 1 171 ? 3.436 6.086 -28.156 1 94.94 171 VAL A CA 1
ATOM 1367 C C . VAL A 1 171 ? 2.492 6.289 -26.969 1 94.94 171 VAL A C 1
ATOM 1369 O O . VAL A 1 171 ? 2.652 5.652 -25.922 1 94.94 171 VAL A O 1
ATOM 1372 N N . ASP A 1 172 ? 1.523 7.141 -27.203 1 97.19 172 ASP A N 1
ATOM 1373 C CA . ASP A 1 172 ? 0.556 7.391 -26.141 1 97.19 172 ASP A CA 1
ATOM 1374 C C . ASP A 1 172 ? -0.384 6.203 -25.953 1 97.19 172 ASP A C 1
ATOM 1376 O O . ASP A 1 172 ? -0.872 5.637 -26.938 1 97.19 172 ASP A O 1
ATOM 1380 N N . ILE A 1 173 ? -0.563 5.875 -24.766 1 96.94 173 ILE A N 1
ATOM 1381 C CA . ILE A 1 173 ? -1.475 4.789 -24.422 1 96.94 173 ILE A CA 1
ATOM 1382 C C . ILE A 1 173 ? -2.633 5.34 -23.594 1 96.94 173 ILE A C 1
ATOM 1384 O O . ILE A 1 173 ? -2.42 5.953 -22.547 1 96.94 173 ILE A O 1
ATOM 1388 N N . PRO A 1 174 ? -3.857 5.152 -24.094 1 97.31 174 PRO A N 1
ATOM 1389 C CA . PRO A 1 174 ? -5.012 5.566 -23.281 1 97.31 174 PRO A CA 1
ATOM 1390 C C . PRO A 1 174 ? -5.23 4.684 -22.062 1 97.31 174 PRO A C 1
ATOM 1392 O O . PRO A 1 174 ? -5.27 3.455 -22.172 1 97.31 174 PRO A O 1
ATOM 1395 N N . ILE A 1 175 ? -5.383 5.355 -20.859 1 96.44 175 ILE A N 1
ATOM 1396 C CA . ILE A 1 175 ? -5.43 4.59 -19.609 1 96.44 175 ILE A CA 1
ATOM 1397 C C . ILE A 1 175 ? -6.711 4.918 -18.859 1 96.44 175 ILE A C 1
ATOM 1399 O O . ILE A 1 175 ? -7.055 6.09 -18.688 1 96.44 175 ILE A O 1
ATOM 1403 N N . THR A 1 176 ? -7.391 3.859 -18.531 1 95.5 176 THR A N 1
ATOM 1404 C CA . THR A 1 176 ? -8.398 3.879 -17.484 1 95.5 176 THR A CA 1
ATOM 1405 C C . THR A 1 176 ? -7.949 3.053 -16.281 1 95.5 176 THR A C 1
ATOM 1407 O O . THR A 1 176 ? -7.414 1.955 -16.453 1 95.5 176 THR A O 1
ATOM 1410 N N . VAL A 1 177 ? -8.18 3.598 -15.133 1 94.88 177 VAL A N 1
ATOM 1411 C CA . VAL A 1 177 ? -7.629 2.949 -13.945 1 94.88 177 VAL A CA 1
ATOM 1412 C C . VAL A 1 177 ? -8.68 2.039 -13.312 1 94.88 177 VAL A C 1
ATOM 1414 O O . VAL A 1 177 ? -9.867 2.385 -13.273 1 94.88 177 VAL A O 1
ATOM 1417 N N . TYR A 1 178 ? -8.203 0.919 -12.844 1 91.88 178 TYR A N 1
ATOM 1418 C CA . TYR A 1 178 ? -8.984 -0.049 -12.086 1 91.88 178 TYR A CA 1
ATOM 1419 C C . TYR A 1 178 ? -8.25 -0.482 -10.82 1 91.88 178 TYR A C 1
ATOM 1421 O O . TYR A 1 178 ? -7.016 -0.484 -10.781 1 91.88 178 TYR A O 1
ATOM 1429 N N . PRO A 1 179 ? -8.977 -0.912 -9.758 1 92.62 179 PRO A N 1
ATOM 1430 C CA . PRO A 1 179 ? -10.438 -0.934 -9.656 1 92.62 179 PRO A CA 1
ATOM 1431 C C . PRO A 1 179 ? -11.055 0.465 -9.664 1 92.62 179 PRO A C 1
ATOM 1433 O O . PRO A 1 179 ? -10.367 1.445 -9.359 1 92.62 179 PRO A O 1
ATOM 1436 N N . ARG A 1 180 ? -12.281 0.525 -10.039 1 94.12 180 ARG A N 1
ATOM 1437 C CA . ARG A 1 180 ? -12.984 1.8 -9.945 1 94.12 180 ARG A CA 1
ATOM 1438 C C . ARG A 1 180 ? -13.258 2.174 -8.492 1 94.12 180 ARG A C 1
ATOM 1440 O O . ARG A 1 180 ? -13.648 1.321 -7.695 1 94.12 180 ARG A O 1
ATOM 1447 N N . PRO A 1 181 ? -13.062 3.467 -8.125 1 96.19 181 PRO A N 1
ATOM 1448 C CA . PRO A 1 181 ? -13.375 3.885 -6.754 1 96.19 181 PRO A CA 1
ATOM 1449 C C . PRO A 1 181 ? -14.867 3.795 -6.434 1 96.19 181 PRO A C 1
ATOM 1451 O O . PRO A 1 181 ? -15.695 3.859 -7.344 1 96.19 181 PRO A O 1
ATOM 1454 N N . VAL A 1 182 ? -15.195 3.646 -5.145 1 96.62 182 VAL A N 1
ATOM 1455 C CA . VAL A 1 182 ? -16.562 3.68 -4.621 1 96.62 182 VAL A CA 1
ATOM 1456 C C . VAL A 1 182 ? -17.094 5.109 -4.672 1 96.62 182 VAL A C 1
ATOM 1458 O O . VAL A 1 182 ? -18.219 5.34 -5.113 1 96.62 182 VAL A O 1
ATOM 1461 N N . GLN A 1 183 ? -16.266 6.027 -4.281 1 98 183 GLN A N 1
ATOM 1462 C CA . GLN A 1 183 ? -16.641 7.434 -4.305 1 98 183 GLN A CA 1
ATOM 1463 C C . GLN A 1 183 ? -16.594 7.992 -5.727 1 98 183 GLN A C 1
ATOM 1465 O O . GLN A 1 183 ? -15.594 7.809 -6.438 1 98 183 GLN A O 1
ATOM 1470 N N . LYS A 1 184 ? -17.531 8.68 -6.082 1 97.06 184 LYS A N 1
ATOM 1471 C CA . LYS A 1 184 ? -17.594 9.234 -7.434 1 97.06 184 LYS A CA 1
ATOM 1472 C C . LYS A 1 184 ? -16.594 10.359 -7.617 1 97.06 184 LYS A C 1
ATOM 1474 O O . LYS A 1 184 ? -15.984 10.492 -8.68 1 97.06 184 LYS A O 1
ATOM 1479 N N . GLU A 1 185 ? -16.5 11.156 -6.496 1 97.19 185 GLU A N 1
ATOM 1480 C CA . GLU A 1 185 ? -15.57 12.281 -6.504 1 97.19 185 GLU A CA 1
ATOM 1481 C C . GLU A 1 185 ? -14.555 12.172 -5.367 1 97.19 185 GLU A C 1
ATOM 1483 O O . GLU A 1 185 ? -14.898 11.734 -4.266 1 97.19 185 GLU A O 1
ATOM 1488 N N . LEU A 1 186 ? -13.367 12.578 -5.676 1 97.94 186 LEU A N 1
ATOM 1489 C CA . LEU A 1 186 ? -12.312 12.578 -4.664 1 97.94 186 LEU A CA 1
ATOM 1490 C C . LEU A 1 186 ? -12.32 13.883 -3.879 1 97.94 186 LEU A C 1
ATOM 1492 O O . LEU A 1 186 ? -12.328 14.969 -4.465 1 97.94 186 LEU A O 1
ATOM 1496 N N . ASN A 1 187 ? -12.383 13.812 -2.545 1 97.25 187 ASN A N 1
ATOM 1497 C CA . ASN A 1 187 ? -12.125 14.984 -1.717 1 97.25 187 ASN A CA 1
ATOM 1498 C C . ASN A 1 187 ? -10.633 15.289 -1.644 1 97.25 187 ASN A C 1
ATOM 1500 O O . ASN A 1 187 ? -9.836 14.445 -1.23 1 97.25 187 ASN A O 1
ATOM 1504 N N . VAL A 1 188 ? -10.312 16.5 -1.999 1 98.19 188 VAL A N 1
ATOM 1505 C CA . VAL A 1 188 ? -8.906 16.844 -2.139 1 98.19 188 VAL A CA 1
ATOM 1506 C C . VAL A 1 188 ? -8.531 17.922 -1.127 1 98.19 188 VAL A C 1
ATOM 1508 O O . VAL A 1 188 ? -9.258 18.906 -0.957 1 98.19 188 VAL A O 1
ATOM 1511 N N . TRP A 1 189 ? -7.434 17.734 -0.455 1 98.12 189 TRP A N 1
ATOM 1512 C CA . TRP A 1 189 ? -6.773 18.75 0.357 1 98.12 189 TRP A CA 1
ATOM 1513 C C . TRP A 1 189 ? -5.484 19.219 -0.301 1 98.12 189 TRP A C 1
ATOM 1515 O O . TRP A 1 189 ? -4.738 18.406 -0.865 1 98.12 189 TRP A O 1
ATOM 1525 N N . LEU A 1 190 ? -5.266 20.5 -0.273 1 97.44 190 LEU A N 1
ATOM 1526 C CA . LEU A 1 190 ? -3.955 21.047 -0.601 1 97.44 190 LEU A CA 1
ATOM 1527 C C . LEU A 1 190 ? -3.188 21.406 0.665 1 97.44 190 LEU A C 1
ATOM 1529 O O . LEU A 1 190 ? -3.721 22.078 1.546 1 97.44 190 LEU A O 1
ATOM 1533 N N . LEU A 1 191 ? -1.986 20.891 0.76 1 95.38 191 LEU A N 1
ATOM 1534 C CA . LEU A 1 191 ? -1.134 21.266 1.886 1 95.38 191 LEU A CA 1
ATOM 1535 C C . LEU A 1 191 ? -0.469 22.609 1.649 1 95.38 191 LEU A C 1
ATOM 1537 O O . LEU A 1 191 ? 0.326 22.766 0.719 1 95.38 191 LEU A O 1
ATOM 1541 N N . ILE A 1 192 ? -0.848 23.562 2.492 1 92 192 ILE A N 1
ATOM 1542 C CA . ILE A 1 192 ? -0.362 24.938 2.338 1 92 192 ILE A CA 1
ATOM 1543 C C . ILE A 1 192 ? 0.202 25.438 3.664 1 92 192 ILE A C 1
ATOM 1545 O O . ILE A 1 192 ? -0.483 25.406 4.691 1 92 192 ILE A O 1
ATOM 1549 N N . THR A 1 193 ? 1.384 25.922 3.639 1 80.25 193 THR A N 1
ATOM 1550 C CA . THR A 1 193 ? 1.968 26.375 4.891 1 80.25 193 THR A CA 1
ATOM 1551 C C . THR A 1 193 ? 2.066 27.906 4.914 1 80.25 193 THR A C 1
ATOM 1553 O O . THR A 1 193 ? 1.629 28.547 5.871 1 80.25 193 THR A O 1
ATOM 1556 N N . GLN A 1 194 ? 2.588 28.562 3.902 1 74.06 194 GLN A N 1
ATOM 1557 C CA . GLN A 1 194 ? 2.922 29.969 4.07 1 74.06 194 GLN A CA 1
ATOM 1558 C C . GLN A 1 194 ? 2.316 30.812 2.951 1 74.06 194 GLN A C 1
ATOM 1560 O O . GLN A 1 194 ? 1.993 31.984 3.156 1 74.06 194 GLN A O 1
ATOM 1565 N N . ASN A 1 195 ? 2.016 30.344 1.959 1 82.69 195 ASN A N 1
ATOM 1566 C CA . ASN A 1 195 ? 1.715 31.125 0.762 1 82.69 195 ASN A C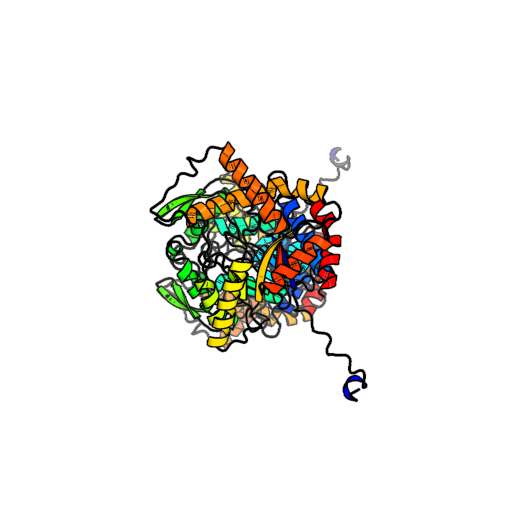A 1
ATOM 1567 C C . ASN A 1 195 ? 0.232 31.469 0.679 1 82.69 195 ASN A C 1
ATOM 1569 O O . ASN A 1 195 ? -0.607 30.594 0.476 1 82.69 195 ASN A O 1
ATOM 1573 N N . ALA A 1 196 ? -0.046 32.844 0.83 1 88.75 196 ALA A N 1
ATOM 1574 C CA . ALA A 1 196 ? -1.423 33.344 0.762 1 88.75 196 ALA A CA 1
ATOM 1575 C C . ALA A 1 196 ? -2.047 33.031 -0.596 1 88.75 196 ALA A C 1
ATOM 1577 O O . ALA A 1 196 ? -3.229 32.688 -0.68 1 88.75 196 ALA A O 1
ATOM 1578 N N . ASP A 1 197 ? -1.257 33.094 -1.565 1 92.38 197 ASP A N 1
ATOM 1579 C CA . ASP A 1 197 ? -1.749 32.844 -2.914 1 92.38 197 ASP A CA 1
ATOM 1580 C C . ASP A 1 197 ? -2.199 31.391 -3.059 1 92.38 197 ASP A C 1
ATOM 1582 O O . ASP A 1 197 ? -3.137 31.094 -3.803 1 92.38 197 ASP A O 1
ATOM 1586 N N . ALA A 1 198 ? -1.569 30.594 -2.35 1 93.31 198 ALA A N 1
ATOM 1587 C CA . ALA A 1 198 ? -1.926 29.188 -2.404 1 93.31 198 ALA A CA 1
ATOM 1588 C C . ALA A 1 198 ? -3.293 28.938 -1.771 1 93.31 198 ALA A C 1
ATOM 1590 O O . ALA A 1 198 ? -4.047 28.078 -2.225 1 93.31 198 ALA A O 1
ATOM 1591 N N . PHE A 1 199 ? -3.604 29.719 -0.764 1 96.25 199 PHE A N 1
ATOM 1592 C CA . PHE A 1 199 ? -4.93 29.625 -0.164 1 96.25 199 PHE A CA 1
ATOM 1593 C C . PHE A 1 199 ? -6.008 30.031 -1.165 1 96.25 199 PHE A C 1
ATOM 1595 O O . PHE A 1 199 ? -7.008 29.328 -1.321 1 96.25 199 PHE A O 1
ATOM 1602 N N . ALA A 1 200 ? -5.734 31.109 -1.818 1 96.88 200 ALA A N 1
ATOM 1603 C CA . ALA A 1 200 ? -6.68 31.578 -2.832 1 96.88 200 ALA A CA 1
ATOM 1604 C C . ALA A 1 200 ? -6.816 30.562 -3.965 1 96.88 200 ALA A C 1
ATOM 1606 O O . ALA A 1 200 ? -7.922 30.297 -4.438 1 96.88 200 ALA A O 1
ATOM 1607 N N . GLN A 1 201 ? -5.75 30.031 -4.348 1 95.06 201 GLN A N 1
ATOM 1608 C CA . GLN A 1 201 ? -5.762 29.047 -5.422 1 95.06 201 GLN A CA 1
ATOM 1609 C C . GLN A 1 201 ? -6.566 27.812 -5.023 1 95.06 201 GLN A C 1
ATOM 1611 O O . GLN A 1 201 ? -7.355 27.297 -5.816 1 95.06 201 GLN A O 1
ATOM 1616 N N . ALA A 1 202 ? -6.352 27.328 -3.834 1 96.75 202 ALA A N 1
ATOM 1617 C CA . ALA A 1 202 ? -7.125 26.203 -3.332 1 96.75 202 ALA A CA 1
ATOM 1618 C C . ALA A 1 202 ? -8.617 26.5 -3.359 1 96.75 202 ALA A C 1
ATOM 1620 O O . ALA A 1 202 ? -9.422 25.656 -3.77 1 96.75 202 ALA A O 1
ATOM 1621 N N . GLY A 1 203 ? -8.953 27.703 -2.961 1 97.38 203 GLY A N 1
ATOM 1622 C CA . GLY A 1 203 ? -10.352 28.125 -2.986 1 97.38 203 GLY A CA 1
ATOM 1623 C C . GLY A 1 203 ? -10.945 28.125 -4.379 1 97.38 203 GLY A C 1
ATOM 1624 O O . GLY A 1 203 ? -12.039 27.609 -4.594 1 97.38 203 GLY A O 1
ATOM 1625 N N . ARG A 1 204 ? -10.172 28.656 -5.309 1 96.75 204 ARG A N 1
ATOM 1626 C CA . ARG A 1 204 ? -10.633 28.766 -6.691 1 96.75 204 ARG A CA 1
ATOM 1627 C C . ARG A 1 204 ? -10.883 27.375 -7.289 1 96.75 204 ARG A C 1
ATOM 1629 O O . ARG A 1 204 ? -11.82 27.203 -8.07 1 96.75 204 ARG A O 1
ATOM 1636 N N . LEU A 1 205 ? -10.141 26.438 -6.809 1 95.19 205 LEU A N 1
ATOM 1637 C CA . LEU A 1 205 ? -10.219 25.094 -7.379 1 95.19 205 LEU A CA 1
ATOM 1638 C C . LEU A 1 205 ? -11.211 24.234 -6.609 1 95.19 205 LEU A C 1
ATOM 1640 O O . LEU A 1 205 ? -11.477 23.094 -6.992 1 95.19 205 LEU A O 1
ATOM 1644 N N . GLY A 1 206 ? -11.648 24.734 -5.52 1 95.94 206 GLY A N 1
ATOM 1645 C CA . GLY A 1 206 ? -12.641 24.016 -4.73 1 95.94 206 GLY A CA 1
ATOM 1646 C C . GLY A 1 206 ? -12.039 22.953 -3.834 1 95.94 206 GLY A C 1
ATOM 1647 O O . GLY A 1 206 ? -12.719 22.016 -3.43 1 95.94 206 GLY A O 1
ATOM 1648 N N . PHE A 1 207 ? -10.773 23.062 -3.592 1 97.62 207 PHE A N 1
ATOM 1649 C CA . PHE A 1 207 ? -10.094 22.094 -2.74 1 97.62 207 PHE A CA 1
ATOM 1650 C C . PHE A 1 207 ? -10.195 22.5 -1.274 1 97.62 207 PHE A C 1
ATOM 1652 O O . PHE A 1 207 ? -10.469 23.656 -0.959 1 97.62 207 PHE A O 1
ATOM 1659 N N . ASN A 1 208 ? -10.117 21.531 -0.419 1 98.06 208 ASN A N 1
ATOM 1660 C CA . ASN A 1 208 ? -9.906 21.781 1.001 1 98.06 208 ASN A CA 1
ATOM 1661 C C . ASN A 1 208 ? -8.453 22.141 1.292 1 98.06 208 ASN A C 1
ATOM 1663 O O . ASN A 1 208 ? -7.59 22.031 0.419 1 98.06 208 ASN A O 1
ATOM 1667 N N . VAL A 1 209 ? -8.211 22.641 2.521 1 97.81 209 VAL A N 1
ATOM 1668 C CA . VAL A 1 209 ? -6.871 23.094 2.869 1 97.81 209 VAL A CA 1
ATOM 1669 C C . VAL A 1 209 ? -6.395 22.375 4.133 1 97.81 209 VAL A C 1
ATOM 1671 O O . VAL A 1 209 ? -7.156 22.219 5.086 1 97.81 209 VAL A O 1
ATOM 1674 N N . PHE A 1 210 ? -5.188 21.875 4.074 1 97.56 210 PHE A N 1
ATOM 1675 C CA . PHE A 1 210 ? -4.453 21.453 5.262 1 97.56 210 PHE A CA 1
ATOM 1676 C C . PHE A 1 210 ? -3.307 22.406 5.555 1 97.56 210 PHE A C 1
ATOM 1678 O O . PHE A 1 210 ? -2.492 22.703 4.676 1 97.56 210 PHE A O 1
ATOM 1685 N N . THR A 1 211 ? -3.244 22.875 6.832 1 95.5 211 THR A N 1
ATOM 1686 C CA . THR A 1 211 ? -2.227 23.875 7.129 1 95.5 211 THR A CA 1
ATOM 1687 C C . THR A 1 211 ? -1.704 23.703 8.555 1 95.5 211 THR A C 1
ATOM 1689 O O . THR A 1 211 ? -2.051 22.75 9.242 1 95.5 211 THR A O 1
ATOM 1692 N N . MET A 1 212 ? -0.683 24.484 8.875 1 92.19 212 MET A N 1
ATOM 1693 C CA . MET A 1 212 ? -0.052 24.562 10.188 1 92.19 212 MET A CA 1
ATOM 1694 C C . MET A 1 212 ? 0.338 25.984 10.539 1 92.19 212 MET A C 1
ATOM 1696 O O . MET A 1 212 ? 0.303 26.875 9.68 1 92.19 212 MET A O 1
ATOM 1700 N N . LEU A 1 213 ? 0.605 26.156 11.844 1 86.69 213 LEU A N 1
ATOM 1701 C CA . LEU A 1 213 ? 1.084 27.453 12.273 1 86.69 213 LEU A CA 1
ATOM 1702 C C . LEU A 1 213 ? 2.602 27.547 12.156 1 86.69 213 LEU A C 1
ATOM 1704 O O . LEU A 1 213 ? 3.318 27.375 13.141 1 86.69 213 LEU A O 1
ATOM 1708 N N . TYR A 1 214 ? 2.98 27.625 10.969 1 74.38 214 TYR A N 1
ATOM 1709 C CA . TYR A 1 214 ? 4.402 27.703 10.648 1 74.38 214 TYR A CA 1
ATOM 1710 C C . TYR A 1 214 ? 4.793 29.125 10.273 1 74.38 214 TYR A C 1
ATOM 1712 O O . TYR A 1 214 ? 4.559 29.562 9.141 1 74.38 214 TYR A O 1
ATOM 1720 N N . GLY A 1 215 ? 5.328 29.781 11.055 1 69.75 215 GLY A N 1
ATOM 1721 C CA . GLY A 1 215 ? 5.711 31.156 10.797 1 69.75 215 GLY A CA 1
ATOM 1722 C C . GLY A 1 215 ? 4.543 32.125 10.852 1 69.75 215 GLY A C 1
ATOM 1723 O O . GLY A 1 215 ? 4.605 33.219 10.281 1 69.75 215 GLY A O 1
ATOM 1724 N N . CYS A 1 216 ? 3.486 31.688 11.297 1 78 216 CYS A N 1
ATOM 1725 C CA . CYS A 1 216 ? 2.318 32.562 11.414 1 78 216 CYS A CA 1
ATOM 1726 C C . CYS A 1 216 ? 1.498 32.188 12.648 1 78 216 CYS A C 1
ATOM 1728 O O . CYS A 1 216 ? 1.757 31.188 13.297 1 78 216 CYS A O 1
ATOM 1730 N N . ASP A 1 217 ? 0.66 33.156 12.984 1 87.62 217 ASP A N 1
ATOM 1731 C CA . ASP A 1 217 ? -0.251 32.906 14.102 1 87.62 217 ASP A CA 1
ATOM 1732 C C . ASP A 1 217 ? -1.697 32.812 13.617 1 87.62 217 ASP A C 1
ATOM 1734 O O . ASP A 1 217 ? -1.955 32.812 12.414 1 87.62 217 ASP A O 1
ATOM 1738 N N . LEU A 1 218 ? -2.619 32.719 14.555 1 93.31 218 LEU A N 1
ATOM 1739 C CA . LEU A 1 218 ? -4.02 32.469 14.219 1 93.31 218 LEU A CA 1
ATOM 1740 C C . LEU A 1 218 ? -4.625 33.688 13.531 1 93.31 218 LEU A C 1
ATOM 1742 O O . LEU A 1 218 ? -5.535 33.562 12.711 1 93.31 218 LEU A O 1
ATOM 1746 N N . ASP A 1 219 ? -4.121 34.844 13.828 1 92.75 219 ASP A N 1
ATOM 1747 C CA . ASP A 1 219 ? -4.625 36.062 13.172 1 92.75 219 ASP A CA 1
ATOM 1748 C C . ASP A 1 219 ? -4.273 36.062 11.688 1 92.75 219 ASP A C 1
ATOM 1750 O O . ASP A 1 219 ? -5.125 36.375 10.844 1 92.75 219 ASP A O 1
ATOM 1754 N N . VAL A 1 220 ? -3.021 35.781 11.484 1 92.25 220 VAL A N 1
ATOM 1755 C CA . VAL A 1 220 ? -2.582 35.688 10.094 1 92.25 220 VAL A CA 1
ATOM 1756 C C . VAL A 1 220 ? -3.355 34.594 9.375 1 92.25 220 VAL A C 1
ATOM 1758 O O . VAL A 1 220 ? -3.76 34.75 8.219 1 92.25 220 VAL A O 1
ATOM 1761 N N . LEU A 1 221 ? -3.537 33.469 10.047 1 95.06 221 LEU A N 1
ATOM 1762 C CA . LEU A 1 221 ? -4.289 32.375 9.461 1 95.06 221 LEU A CA 1
ATOM 1763 C C . LEU A 1 221 ? -5.715 32.812 9.125 1 95.06 221 LEU A C 1
ATOM 1765 O O . LEU A 1 221 ? -6.254 32.406 8.086 1 95.06 221 LEU A O 1
ATOM 1769 N N . ARG A 1 222 ? -6.328 33.562 9.984 1 96.31 222 ARG A N 1
ATOM 1770 C CA . ARG A 1 222 ? -7.672 34.094 9.75 1 96.31 222 ARG A CA 1
ATOM 1771 C C . ARG A 1 222 ? -7.738 34.844 8.43 1 96.31 222 ARG A C 1
ATOM 1773 O O . ARG A 1 222 ? -8.68 34.688 7.652 1 96.31 222 ARG A O 1
ATOM 1780 N N . ASP A 1 223 ? -6.758 35.656 8.203 1 96.31 223 ASP A N 1
ATOM 1781 C CA . ASP A 1 223 ? -6.699 36.438 6.969 1 96.31 223 ASP A CA 1
ATOM 1782 C C . ASP A 1 223 ? -6.555 35.5 5.75 1 96.31 223 ASP A C 1
ATOM 1784 O O . ASP A 1 223 ? -7.188 35.75 4.719 1 96.31 223 ASP A O 1
ATOM 1788 N N . ARG A 1 224 ? -5.738 34.531 5.875 1 96.25 224 ARG A N 1
ATOM 1789 C CA . ARG A 1 224 ? -5.535 33.594 4.785 1 96.25 224 ARG A CA 1
ATOM 1790 C C . ARG A 1 224 ? -6.809 32.812 4.496 1 96.25 224 ARG A C 1
ATOM 1792 O O . ARG A 1 224 ? -7.137 32.562 3.338 1 96.25 224 ARG A O 1
ATOM 1799 N N . ILE A 1 225 ? -7.5 32.438 5.539 1 96.94 225 ILE A N 1
ATOM 1800 C CA . ILE A 1 225 ? -8.742 31.688 5.383 1 96.94 225 ILE A CA 1
ATOM 1801 C C . ILE A 1 225 ? -9.797 32.562 4.719 1 96.94 225 ILE A C 1
ATOM 1803 O O . ILE A 1 225 ? -10.586 32.094 3.898 1 96.94 225 ILE A O 1
ATOM 1807 N N . ALA A 1 226 ? -9.789 33.844 5.082 1 97.38 226 ALA A N 1
ATOM 1808 C CA . ALA A 1 226 ? -10.703 34.781 4.434 1 97.38 226 ALA A CA 1
ATOM 1809 C C . ALA A 1 226 ? -10.453 34.844 2.93 1 97.38 226 ALA A C 1
ATOM 1811 O O . ALA A 1 226 ? -11.398 34.875 2.141 1 97.38 226 ALA A O 1
ATOM 1812 N N . LEU A 1 227 ? -9.195 34.875 2.547 1 97.5 227 LEU A N 1
ATOM 1813 C CA . LEU A 1 227 ? -8.828 34.844 1.134 1 97.5 227 LEU A CA 1
ATOM 1814 C C . LEU A 1 227 ? -9.32 33.562 0.463 1 97.5 227 LEU A C 1
ATOM 1816 O O . LEU A 1 227 ? -9.836 33.594 -0.657 1 97.5 227 LEU A O 1
ATOM 1820 N N . TYR A 1 228 ? -9.164 32.5 1.096 1 97.75 228 TYR A N 1
ATOM 1821 C CA . TYR A 1 228 ? -9.633 31.188 0.631 1 97.75 228 TYR A CA 1
ATOM 1822 C C . TYR A 1 228 ? -11.141 31.188 0.407 1 97.75 228 TYR A C 1
ATOM 1824 O O . TYR A 1 228 ? -11.617 30.781 -0.65 1 97.75 228 TYR A O 1
ATOM 1832 N N . ARG A 1 229 ? -11.914 31.703 1.39 1 98 229 ARG A N 1
ATOM 1833 C CA . ARG A 1 229 ? -13.367 31.734 1.315 1 98 229 ARG A CA 1
ATOM 1834 C C . ARG A 1 229 ? -13.836 32.656 0.182 1 98 229 ARG A C 1
ATOM 1836 O O . ARG A 1 229 ? -14.766 32.312 -0.546 1 98 229 ARG A O 1
ATOM 1843 N N . GLN A 1 230 ? -13.164 33.719 0.089 1 98 230 GLN A N 1
ATOM 1844 C CA . GLN A 1 230 ? -13.492 34.656 -0.975 1 98 230 GLN A CA 1
ATOM 1845 C C . GLN A 1 230 ? -13.242 34.031 -2.35 1 98 230 GLN A C 1
ATOM 1847 O O . GLN A 1 230 ? -14.055 34.188 -3.262 1 98 230 GLN A O 1
ATOM 1852 N N . ALA A 1 231 ? -12.125 33.406 -2.5 1 98 231 ALA A N 1
ATOM 1853 C CA . ALA A 1 231 ? -11.773 32.781 -3.77 1 98 231 ALA A CA 1
ATOM 1854 C C . ALA A 1 231 ? -12.773 31.688 -4.133 1 98 231 ALA A C 1
ATOM 1856 O O . ALA A 1 231 ? -13.133 31.516 -5.305 1 98 231 ALA A O 1
ATOM 1857 N N . ARG A 1 232 ? -13.211 30.938 -3.154 1 97.69 232 ARG A N 1
ATOM 1858 C CA . ARG A 1 232 ? -14.242 29.938 -3.396 1 97.69 232 ARG A CA 1
ATOM 1859 C C . ARG A 1 232 ? -15.516 30.578 -3.953 1 97.69 232 ARG A C 1
ATOM 1861 O O . ARG A 1 232 ? -16.047 30.125 -4.973 1 97.69 232 ARG A O 1
ATOM 1868 N N . LYS A 1 233 ? -15.93 31.609 -3.285 1 97.94 233 LYS A N 1
ATOM 1869 C CA . LYS A 1 233 ? -17.141 32.312 -3.697 1 97.94 233 LYS A CA 1
ATOM 1870 C C . LYS A 1 233 ? -17.016 32.812 -5.133 1 97.94 233 LYS A C 1
ATOM 1872 O O . LYS A 1 233 ? -17.922 32.625 -5.945 1 97.94 233 LYS A O 1
ATOM 1877 N N . GLU A 1 234 ? -15.945 33.375 -5.414 1 98.12 234 GLU A N 1
ATOM 1878 C CA . GLU A 1 234 ? -15.711 33.969 -6.73 1 98.12 234 GLU A CA 1
ATOM 1879 C C . GLU A 1 234 ? -15.711 32.906 -7.82 1 98.12 234 GLU A C 1
ATOM 1881 O O . GLU A 1 234 ? -16.094 33.156 -8.961 1 98.12 234 GLU A O 1
ATOM 1886 N N . ALA A 1 235 ? -15.328 31.719 -7.465 1 97.69 235 ALA A N 1
ATOM 1887 C CA . ALA A 1 235 ? -15.227 30.625 -8.43 1 97.69 235 ALA A CA 1
ATOM 1888 C C . ALA A 1 235 ? -16.531 29.844 -8.508 1 97.69 235 ALA A C 1
ATOM 1890 O O . ALA A 1 235 ? -16.641 28.859 -9.25 1 97.69 235 ALA A O 1
ATOM 1891 N N . GLY A 1 236 ? -17.516 30.172 -7.676 1 97.56 236 GLY A N 1
ATOM 1892 C CA . GLY A 1 236 ? -18.828 29.547 -7.746 1 97.56 236 GLY A CA 1
ATOM 1893 C C . GLY A 1 236 ? -19 28.391 -6.766 1 97.56 236 GLY A C 1
ATOM 1894 O O . GLY A 1 236 ? -19.984 27.656 -6.82 1 97.56 236 GLY A O 1
ATOM 1895 N N . HIS A 1 237 ? -18.047 28.203 -5.891 1 96.5 237 HIS A N 1
ATOM 1896 C CA . HIS A 1 237 ? -18.172 27.203 -4.828 1 96.5 237 HIS A CA 1
ATOM 1897 C C . HIS A 1 237 ? -18.828 27.812 -3.59 1 96.5 237 HIS A C 1
ATOM 1899 O O . HIS A 1 237 ? -18.703 29 -3.332 1 96.5 237 HIS A O 1
ATOM 1905 N N . ASP A 1 238 ? -19.484 27 -2.828 1 95.44 238 ASP A N 1
ATOM 1906 C CA . ASP A 1 238 ? -19.969 27.438 -1.521 1 95.44 238 ASP A CA 1
ATOM 1907 C C . ASP A 1 238 ? -18.812 27.734 -0.575 1 95.44 238 ASP A C 1
ATOM 1909 O O . ASP A 1 238 ? -18.016 26.859 -0.245 1 95.44 238 ASP A O 1
ATOM 1913 N N . PRO A 1 239 ? -18.703 28.922 -0.125 1 93.94 239 PRO A N 1
ATOM 1914 C CA . PRO A 1 239 ? -17.562 29.297 0.718 1 93.94 239 PRO A CA 1
ATOM 1915 C C . PRO A 1 239 ? -17.531 28.531 2.045 1 93.94 239 PRO A C 1
ATOM 1917 O O . PRO A 1 239 ? -16.469 28.344 2.631 1 93.94 239 PRO A O 1
ATOM 1920 N N . GLU A 1 240 ? -18.688 28.047 2.439 1 91.5 240 GLU A N 1
ATOM 1921 C CA . GLU A 1 240 ? -18.781 27.484 3.781 1 91.5 240 GLU A CA 1
ATOM 1922 C C . GLU A 1 240 ? -18.5 25.984 3.771 1 91.5 240 GLU A C 1
ATOM 1924 O O . GLU A 1 240 ? -18.297 25.375 4.828 1 91.5 240 GLU A O 1
ATOM 1929 N N . THR A 1 241 ? -18.391 25.391 2.604 1 93.06 241 THR A N 1
ATOM 1930 C CA . THR A 1 241 ? -18.281 23.938 2.557 1 93.06 241 THR A CA 1
ATOM 1931 C C . THR A 1 241 ? -16.812 23.516 2.475 1 93.06 241 THR A C 1
ATOM 1933 O O . THR A 1 241 ? -16.484 22.359 2.686 1 93.06 241 THR A O 1
ATOM 1936 N N . GLY A 1 242 ? -15.906 24.438 2.15 1 96.31 242 GLY A N 1
ATOM 1937 C CA . GLY A 1 242 ? -14.484 24.125 2.174 1 96.31 242 GLY A CA 1
ATOM 1938 C C . GLY A 1 242 ? -13.953 23.875 3.572 1 96.31 242 GLY A C 1
ATOM 1939 O O . GLY A 1 242 ? -14.227 24.656 4.488 1 96.31 242 GLY A O 1
ATOM 1940 N N . ILE A 1 243 ? -13.219 22.844 3.686 1 97.56 243 ILE A N 1
ATOM 1941 C CA . ILE A 1 243 ? -12.688 22.484 4.996 1 97.56 243 ILE A CA 1
ATOM 1942 C C . ILE A 1 243 ? -11.25 23 5.129 1 97.56 243 ILE A C 1
ATOM 1944 O O . ILE A 1 243 ? -10.422 22.781 4.238 1 97.56 243 ILE A O 1
ATOM 1948 N N . VAL A 1 244 ? -11.023 23.703 6.168 1 97.62 244 VAL A N 1
ATOM 1949 C CA . VAL A 1 244 ? -9.672 24.094 6.551 1 97.62 244 VAL A CA 1
ATOM 1950 C C . VAL A 1 244 ? -9.227 23.297 7.773 1 97.62 244 VAL A C 1
ATOM 1952 O O . VAL A 1 244 ? -9.758 23.484 8.867 1 97.62 244 VAL A O 1
ATOM 1955 N N . SER A 1 245 ? -8.227 22.438 7.562 1 97.94 245 SER A N 1
ATOM 1956 C CA . SER A 1 245 ? -7.664 21.594 8.625 1 97.94 245 SER A CA 1
ATOM 1957 C C . SER A 1 245 ? -6.379 22.203 9.18 1 97.94 245 SER A C 1
ATOM 1959 O O . SER A 1 245 ? -5.477 22.562 8.422 1 97.94 245 SER A O 1
ATOM 1961 N N . LEU A 1 246 ? -6.32 22.312 10.5 1 97.38 246 LEU A N 1
ATOM 1962 C CA . LEU A 1 246 ? -5.145 22.875 11.156 1 97.38 246 LEU A CA 1
ATOM 1963 C C . LEU A 1 246 ? -4.473 21.828 12.039 1 97.38 246 LEU A C 1
ATOM 1965 O O . LEU A 1 246 ? -5.121 21.219 12.891 1 97.38 246 LEU A O 1
ATOM 1969 N N . MET A 1 247 ? -3.234 21.625 11.805 1 96.44 247 MET A N 1
ATOM 1970 C CA . MET A 1 247 ? -2.441 20.75 12.656 1 96.44 247 MET A CA 1
ATOM 1971 C C . MET A 1 247 ? -2.127 21.438 13.984 1 96.44 247 MET A C 1
ATOM 1973 O O . MET A 1 247 ? -1.675 22.578 14.016 1 96.44 247 MET A O 1
ATOM 1977 N N . LEU A 1 248 ? -2.352 20.766 15.062 1 96.19 248 LEU A N 1
ATOM 1978 C CA . LEU A 1 248 ? -1.948 21.234 16.391 1 96.19 248 LEU A CA 1
ATOM 1979 C C . LEU A 1 248 ? -1.301 20.109 17.188 1 96.19 248 LEU A C 1
ATOM 1981 O O . LEU A 1 248 ? -1.865 19.016 17.297 1 96.19 248 LEU A O 1
ATOM 1985 N N . HIS A 1 249 ? -0.055 20.391 17.719 1 95.81 249 HIS A N 1
ATOM 1986 C CA . HIS A 1 249 ? 0.49 19.469 18.703 1 95.81 249 HIS A CA 1
ATOM 1987 C C . HIS A 1 249 ? -0.472 19.297 19.875 1 95.81 249 HIS A C 1
ATOM 1989 O O . HIS A 1 249 ? -1.005 20.266 20.406 1 95.81 249 HIS A O 1
ATOM 1995 N N . THR A 1 250 ? -0.651 18 20.328 1 97.75 250 THR A N 1
ATOM 1996 C CA . THR A 1 250 ? -1.771 17.797 21.25 1 97.75 250 THR A CA 1
ATOM 1997 C C . THR A 1 250 ? -1.355 16.891 22.406 1 97.75 250 THR A C 1
ATOM 1999 O O . THR A 1 250 ? -0.83 15.797 22.203 1 97.75 250 THR A O 1
ATOM 2002 N N . LEU A 1 251 ? -1.506 17.375 23.562 1 98.25 251 LEU A N 1
ATOM 2003 C CA . LEU A 1 251 ? -1.438 16.641 24.828 1 98.25 251 LEU A CA 1
ATOM 2004 C C . LEU A 1 251 ? -2.328 17.281 25.875 1 98.25 251 LEU A C 1
ATOM 2006 O O . LEU A 1 251 ? -1.955 18.297 26.484 1 98.25 251 LEU A O 1
ATOM 2010 N N . VAL A 1 252 ? -3.494 16.672 26.125 1 98.25 252 VAL A N 1
ATOM 2011 C CA . VAL A 1 252 ? -4.473 17.188 27.078 1 98.25 252 VAL A CA 1
ATOM 2012 C C . VAL A 1 252 ? -4.488 16.297 28.328 1 98.25 252 VAL A C 1
ATOM 2014 O O . VAL A 1 252 ? -4.711 15.094 28.25 1 98.25 252 VAL A O 1
ATOM 2017 N N . HIS A 1 253 ? -4.184 16.906 29.438 1 98 253 HIS A N 1
ATOM 2018 C CA . HIS A 1 253 ? -4.137 16.188 30.703 1 98 253 HIS A CA 1
ATOM 2019 C C . HIS A 1 253 ? -4.48 17.109 31.859 1 98 253 HIS A C 1
ATOM 2021 O O . HIS A 1 253 ? -4.25 18.312 31.797 1 98 253 HIS A O 1
ATOM 2027 N N . ARG A 1 254 ? -4.926 16.562 32.938 1 97.06 254 ARG A N 1
ATOM 2028 C CA . ARG A 1 254 ? -5.352 17.344 34.094 1 97.06 254 ARG A CA 1
ATOM 2029 C C . ARG A 1 254 ? -4.156 17.953 34.812 1 97.06 254 ARG A C 1
ATOM 2031 O O . ARG A 1 254 ? -4.281 19 35.438 1 97.06 254 ARG A O 1
ATOM 2038 N N . ASP A 1 255 ? -3.033 17.344 34.719 1 97.25 255 ASP A N 1
ATOM 2039 C CA . ASP A 1 255 ? -1.816 17.797 35.375 1 97.25 255 ASP A CA 1
ATOM 2040 C C . ASP A 1 255 ? -0.98 18.672 34.438 1 97.25 255 ASP A C 1
ATOM 2042 O O . ASP A 1 255 ? -0.151 18.156 33.688 1 97.25 255 ASP A O 1
ATOM 2046 N N . MET A 1 256 ? -1.12 20 34.656 1 94.94 256 MET A N 1
ATOM 2047 C CA . MET A 1 256 ? -0.437 20.953 33.812 1 94.94 256 MET A CA 1
ATOM 2048 C C . MET A 1 256 ? 1.076 20.797 33.906 1 94.94 256 MET A C 1
ATOM 2050 O O . MET A 1 256 ? 1.789 20.953 32.906 1 94.94 256 MET A O 1
ATOM 2054 N N . ALA A 1 257 ? 1.551 20.547 35.062 1 96.38 257 ALA A N 1
ATOM 2055 C CA . ALA A 1 257 ? 2.988 20.375 35.25 1 96.38 257 ALA A CA 1
ATOM 2056 C C . ALA A 1 257 ? 3.51 19.172 34.469 1 96.38 257 ALA A C 1
ATOM 2058 O O . ALA A 1 257 ? 4.598 19.234 33.875 1 96.38 257 ALA A O 1
ATOM 2059 N N . LEU A 1 258 ? 2.725 18.156 34.469 1 97.19 258 LEU A N 1
ATOM 2060 C CA . LEU A 1 258 ? 3.078 16.969 33.688 1 97.19 258 LEU A CA 1
ATOM 2061 C C . LEU A 1 258 ? 3.113 17.281 32.188 1 97.19 258 LEU A C 1
ATOM 2063 O O . LEU A 1 258 ? 4.043 16.859 31.5 1 97.19 258 LEU A O 1
ATOM 2067 N N . VAL A 1 259 ? 2.168 17.984 31.703 1 97.62 259 VAL A N 1
ATOM 2068 C CA . VAL A 1 259 ? 2.092 18.344 30.281 1 97.62 259 VAL A CA 1
ATOM 2069 C C . VAL A 1 259 ? 3.316 19.172 29.891 1 97.62 259 VAL A C 1
ATOM 2071 O O . VAL A 1 259 ? 4.004 18.844 28.922 1 97.62 259 VAL A O 1
ATOM 2074 N N . ARG A 1 260 ? 3.621 20.156 30.703 1 95.88 260 ARG A N 1
ATOM 2075 C CA . ARG A 1 260 ? 4.738 21.047 30.406 1 95.88 260 ARG A CA 1
ATOM 2076 C C . ARG A 1 260 ? 6.051 20.281 30.328 1 95.88 260 ARG A C 1
ATOM 2078 O O . ARG A 1 260 ? 6.859 20.5 29.422 1 95.88 260 ARG A O 1
ATOM 2085 N N . ARG A 1 261 ? 6.211 19.375 31.219 1 96.5 261 ARG A N 1
ATOM 2086 C CA . ARG A 1 261 ? 7.434 18.578 31.25 1 96.5 261 ARG A CA 1
ATOM 2087 C C . ARG A 1 261 ? 7.52 17.641 30.047 1 96.5 261 ARG A C 1
ATOM 2089 O O . ARG A 1 261 ? 8.586 17.5 29.453 1 96.5 261 ARG A O 1
ATOM 2096 N N . ALA A 1 262 ? 6.43 17.094 29.719 1 96.38 262 ALA A N 1
ATOM 2097 C CA . ALA A 1 262 ? 6.398 16.047 28.688 1 96.38 262 ALA A CA 1
ATOM 2098 C C . ALA A 1 262 ? 6.625 16.656 27.297 1 96.38 262 ALA A C 1
ATOM 2100 O O . ALA A 1 262 ? 7.262 16.031 26.453 1 96.38 262 ALA A O 1
ATOM 2101 N N . VAL A 1 263 ? 6.188 17.859 27.047 1 95.75 263 VAL A N 1
ATOM 2102 C CA . VAL A 1 263 ? 6.164 18.375 25.672 1 95.75 263 VAL A CA 1
ATOM 2103 C C . VAL A 1 263 ? 7.371 19.281 25.438 1 95.75 263 VAL A C 1
ATOM 2105 O O . VAL A 1 263 ? 7.684 19.625 24.297 1 95.75 263 VAL A O 1
ATOM 2108 N N . GLU A 1 264 ? 8.016 19.672 26.453 1 94.44 264 GLU A N 1
ATOM 2109 C CA . GLU A 1 264 ? 9.023 20.703 26.344 1 94.44 264 GLU A CA 1
ATOM 2110 C C . GLU A 1 264 ? 10.094 20.344 25.328 1 94.44 264 GLU A C 1
ATOM 2112 O O . GLU A 1 264 ? 10.273 21.031 24.328 1 94.44 264 GLU A O 1
ATOM 2117 N N . ALA A 1 265 ? 10.711 19.234 25.547 1 90.62 265 ALA A N 1
ATOM 2118 C CA . ALA A 1 265 ? 11.836 18.859 24.703 1 90.62 265 ALA A CA 1
ATOM 2119 C C . ALA A 1 265 ? 11.383 18.609 23.266 1 90.62 265 ALA A C 1
ATOM 2121 O O . ALA A 1 265 ? 11.898 19.219 22.328 1 90.62 265 ALA A O 1
ATOM 2122 N N . PRO A 1 266 ? 10.398 17.797 23.078 1 89.56 266 PRO A N 1
ATOM 2123 C CA . PRO A 1 266 ? 10.016 17.516 21.688 1 89.56 266 PRO A CA 1
ATOM 2124 C C . PRO A 1 266 ? 9.438 18.75 20.984 1 89.56 266 PRO A C 1
ATOM 2126 O O . PRO A 1 266 ? 9.672 18.938 19.781 1 89.56 266 PRO A O 1
ATOM 2129 N N . PHE A 1 267 ? 8.75 19.5 21.641 1 88.5 267 PHE A N 1
ATOM 2130 C CA . PHE A 1 267 ? 8.148 20.688 21.031 1 88.5 267 PHE A CA 1
ATOM 2131 C C . PHE A 1 267 ? 9.211 21.734 20.734 1 88.5 267 PHE A C 1
ATOM 2133 O O . PHE A 1 267 ? 9.148 22.406 19.703 1 88.5 267 PHE A O 1
ATOM 2140 N N . LYS A 1 268 ? 10.18 21.906 21.562 1 88.25 268 LYS A N 1
ATOM 2141 C CA . LYS A 1 268 ? 11.305 22.797 21.297 1 88.25 268 LYS A CA 1
ATOM 2142 C C . LYS A 1 268 ? 12.086 22.344 20.062 1 88.25 268 LYS A C 1
ATOM 2144 O O . LYS A 1 268 ? 12.547 23.172 19.266 1 88.25 268 LYS A O 1
ATOM 2149 N N . GLU A 1 269 ? 12.219 21.094 19.969 1 82.19 269 GLU A N 1
ATOM 2150 C CA . GLU A 1 269 ? 12.898 20.562 18.781 1 82.19 269 GLU A CA 1
ATOM 2151 C C . GLU A 1 269 ? 12.141 20.906 17.5 1 82.19 269 GLU A C 1
ATOM 2153 O O . GLU A 1 269 ? 12.742 21.25 16.484 1 82.19 269 GLU A O 1
ATOM 2158 N N . TYR A 1 270 ? 10.906 20.781 17.609 1 77 270 TYR A N 1
ATOM 2159 C CA . TYR A 1 270 ? 10.055 21.156 16.484 1 77 270 TYR A CA 1
ATOM 2160 C C . TYR A 1 270 ? 10.195 22.641 16.172 1 77 270 TYR A C 1
ATOM 2162 O O . TYR A 1 270 ? 10.328 23.016 15 1 77 270 TYR A O 1
ATOM 2170 N N . ILE A 1 271 ? 10.156 23.484 17.156 1 78.19 271 ILE A N 1
ATOM 2171 C CA . ILE A 1 271 ? 10.266 24.922 16.984 1 78.19 271 ILE A CA 1
ATOM 2172 C C . ILE A 1 271 ? 11.617 25.266 16.359 1 78.19 271 ILE A C 1
ATOM 2174 O O . ILE A 1 271 ? 11.695 26.109 15.453 1 78.19 271 ILE A O 1
ATOM 2178 N N . ARG A 1 272 ? 12.562 24.531 16.797 1 77 272 ARG A N 1
ATOM 2179 C CA . ARG A 1 272 ? 13.898 24.75 16.25 1 77 272 ARG A CA 1
ATOM 2180 C C . ARG A 1 272 ? 13.938 24.469 14.758 1 77 272 ARG A C 1
ATOM 2182 O O . ARG A 1 272 ? 14.469 25.266 13.984 1 77 272 ARG A O 1
ATOM 2189 N N . SER A 1 273 ? 13.312 23.438 14.398 1 68.69 273 SER A N 1
ATOM 2190 C CA . SER A 1 273 ? 13.289 23.047 12.992 1 68.69 273 SER A CA 1
ATOM 2191 C C . SER A 1 273 ? 12.5 24.062 12.156 1 68.69 273 SER A C 1
ATOM 2193 O O . SER A 1 273 ? 12.883 24.375 11.031 1 68.69 273 SER A O 1
ATOM 2195 N N . SER A 1 274 ? 11.43 24.562 12.711 1 63.34 274 SER A N 1
ATOM 2196 C CA . SER A 1 274 ? 10.586 25.531 12.039 1 63.34 274 SER A CA 1
ATOM 2197 C C . SER A 1 274 ? 11.289 26.891 11.906 1 63.34 274 SER A C 1
ATOM 2199 O O . SER A 1 274 ? 11.18 27.547 10.875 1 63.34 274 SER A O 1
ATOM 2201 N N . LEU A 1 275 ? 11.906 27.234 12.992 1 61.72 275 LEU A N 1
ATOM 2202 C CA . LEU A 1 275 ? 12.648 28.484 12.992 1 61.72 275 LEU A CA 1
ATOM 2203 C C . LEU A 1 275 ? 13.766 28.453 11.953 1 61.72 275 LEU A C 1
ATOM 2205 O O . LEU A 1 275 ? 13.977 29.438 11.234 1 61.72 275 LEU A O 1
ATOM 2209 N N . ASP A 1 276 ? 14.336 27.344 11.891 1 60.59 276 ASP A N 1
ATOM 2210 C CA . ASP A 1 276 ? 15.383 27.188 10.883 1 60.59 276 ASP A CA 1
ATOM 2211 C C . ASP A 1 276 ? 14.805 27.312 9.477 1 60.59 276 ASP A C 1
ATOM 2213 O O . ASP A 1 276 ? 15.406 27.938 8.609 1 60.59 276 ASP A O 1
ATOM 2217 N N . ALA A 1 277 ? 13.602 26.859 9.438 1 55.22 277 ALA A N 1
ATOM 2218 C CA . ALA A 1 277 ? 12.93 26.953 8.141 1 55.22 277 ALA A CA 1
ATOM 2219 C C . ALA A 1 277 ? 12.5 28.391 7.848 1 55.22 277 ALA A C 1
ATOM 2221 O O . ALA A 1 277 ? 12.625 28.859 6.715 1 55.22 277 ALA A O 1
ATOM 2222 N N . HIS A 1 278 ? 11.945 29.109 8.867 1 51.25 278 HIS A N 1
ATOM 2223 C CA . HIS A 1 278 ? 11.539 30.5 8.758 1 51.25 278 HIS A CA 1
ATOM 2224 C C . HIS A 1 278 ? 12.727 31.406 8.43 1 51.25 278 HIS A C 1
ATOM 2226 O O . HIS A 1 278 ? 12.625 32.281 7.586 1 51.25 278 HIS A O 1
ATOM 2232 N N . LEU A 1 279 ? 13.625 31.125 9.242 1 51.41 279 LEU A N 1
ATOM 2233 C CA . LEU A 1 279 ? 14.828 31.922 9.023 1 51.41 279 LEU A CA 1
ATOM 2234 C C . LEU A 1 279 ? 15.414 31.672 7.637 1 51.41 279 LEU A C 1
ATOM 2236 O O . LEU A 1 279 ? 15.875 32.594 6.969 1 51.41 279 LEU A O 1
ATOM 2240 N N . ALA A 1 280 ? 15.25 30.484 7.348 1 48.78 280 ALA A N 1
ATOM 2241 C CA . ALA A 1 280 ? 15.711 30.141 6.008 1 48.78 280 ALA A CA 1
ATOM 2242 C C . ALA A 1 280 ? 14.812 30.766 4.941 1 48.78 280 ALA A C 1
ATOM 2244 O O . ALA A 1 280 ? 15.305 31.203 3.898 1 48.78 280 ALA A O 1
ATOM 2245 N N . ALA A 1 281 ? 13.516 30.828 5.191 1 46.84 281 ALA A N 1
ATOM 2246 C CA . ALA A 1 281 ? 12.57 31.422 4.258 1 46.84 281 ALA A CA 1
ATOM 2247 C C . ALA A 1 281 ? 12.641 32.938 4.301 1 46.84 281 ALA A C 1
ATOM 2249 O O . ALA A 1 281 ? 12.492 33.625 3.275 1 46.84 281 ALA A O 1
ATOM 2250 N N . GLY A 1 282 ? 12.539 33.531 5.516 1 42.62 282 GLY A N 1
ATOM 2251 C CA . GLY A 1 282 ? 12.641 34.969 5.676 1 42.62 282 GLY A CA 1
ATOM 2252 C C . GLY A 1 282 ? 13.961 35.531 5.18 1 42.62 282 GLY A C 1
ATOM 2253 O O . GLY A 1 282 ? 14.062 36.719 4.902 1 42.62 282 GLY A O 1
ATOM 2254 N N . LEU A 1 283 ? 15.047 34.938 5.547 1 38.25 283 LEU A N 1
ATOM 2255 C CA . LEU A 1 283 ? 16.312 35.5 5.094 1 38.25 283 LEU A CA 1
ATOM 2256 C C . LEU A 1 283 ? 16.406 35.469 3.57 1 38.25 283 LEU A C 1
ATOM 2258 O O . LEU A 1 283 ? 16.578 34.406 2.971 1 38.25 283 LEU A O 1
ATOM 2262 N N . GLY A 1 284 ? 15.406 35.781 2.699 1 35.97 284 GLY A N 1
ATOM 2263 C CA . GLY A 1 284 ? 15.742 35.969 1.296 1 35.97 284 GLY A CA 1
ATOM 2264 C C . GLY A 1 284 ? 17.219 35.781 1.001 1 35.97 284 GLY A C 1
ATOM 2265 O O . GLY A 1 284 ? 17.969 35.344 1.875 1 35.97 284 GLY A O 1
ATOM 2266 N N . SER A 1 285 ? 17.734 35.938 -0.433 1 38.19 285 SER A N 1
ATOM 2267 C CA . SER A 1 285 ? 19.125 36 -0.853 1 38.19 285 SER A CA 1
ATOM 2268 C C . SER A 1 285 ? 19.922 36.938 0.044 1 38.19 285 SER A C 1
ATOM 2270 O O . SER A 1 285 ? 21.156 36.906 0.076 1 38.19 285 SER A O 1
ATOM 2272 N N . ALA A 1 286 ? 19.297 38.25 0.306 1 38.53 286 ALA A N 1
ATOM 2273 C CA . ALA A 1 286 ? 20.125 39.375 0.701 1 38.53 286 ALA A CA 1
ATOM 2274 C C . ALA A 1 286 ? 20.641 39.219 2.131 1 38.53 286 ALA A C 1
ATOM 2276 O O . ALA A 1 286 ? 21.781 39.562 2.436 1 38.53 286 ALA A O 1
ATOM 2277 N N . GLY A 1 287 ? 19.688 39.219 3.16 1 38.66 287 GLY A N 1
ATOM 2278 C CA . GLY A 1 287 ? 20.109 39.438 4.531 1 38.66 287 GLY A CA 1
ATOM 2279 C C . GLY A 1 287 ? 20.406 38.156 5.285 1 38.66 287 GLY A C 1
ATOM 2280 O O . GLY A 1 287 ? 19.531 37.594 5.934 1 38.66 287 GLY A O 1
ATOM 2281 N N . LYS A 1 288 ? 21.312 37.375 4.941 1 43.38 288 LYS A N 1
ATOM 2282 C CA . LYS A 1 288 ? 22.141 36.406 5.656 1 43.38 288 LYS A CA 1
ATOM 2283 C C . LYS A 1 288 ? 22.359 36.844 7.105 1 43.38 288 LYS A C 1
ATOM 2285 O O . LYS A 1 288 ? 23.422 37.375 7.453 1 43.38 288 LYS A O 1
ATOM 2290 N N . VAL A 1 289 ? 21.578 37.625 7.75 1 39.81 289 VAL A N 1
ATOM 2291 C CA . VAL A 1 289 ? 21.906 37.688 9.172 1 39.81 289 VAL A CA 1
ATOM 2292 C C . VAL A 1 289 ? 22.078 36.25 9.719 1 39.81 289 VAL A C 1
ATOM 2294 O O . VAL A 1 289 ? 21.188 35.406 9.555 1 39.81 289 VAL A O 1
ATOM 2297 N N . SER A 1 290 ? 23.297 35.75 9.914 1 43.88 290 SER A N 1
ATOM 2298 C CA . SER A 1 290 ? 23.984 34.594 10.43 1 43.88 290 SER A CA 1
ATOM 2299 C C . SER A 1 290 ? 23.312 34.062 11.695 1 43.88 290 SER A C 1
ATOM 2301 O O . SER A 1 290 ? 23.375 34.688 12.75 1 43.88 290 SER A O 1
ATOM 2303 N N . LEU A 1 291 ? 22.234 33.625 11.758 1 49.06 291 LEU A N 1
ATOM 2304 C CA . LEU A 1 291 ? 21.984 32.812 12.938 1 49.06 291 LEU A CA 1
ATOM 2305 C C . LEU A 1 291 ? 23.281 32.156 13.422 1 49.06 291 LEU A C 1
ATOM 2307 O O . LEU A 1 291 ? 23.344 31.688 14.555 1 49.06 291 LEU A O 1
ATOM 2311 N N . LYS A 1 292 ? 24.094 31.906 12.477 1 49.94 292 LYS A N 1
ATOM 2312 C CA . LYS A 1 292 ? 25.438 31.469 12.844 1 49.94 292 LYS A CA 1
ATOM 2313 C C . LYS A 1 292 ? 26.094 32.469 13.781 1 49.94 292 LYS A C 1
ATOM 2315 O O . LYS A 1 292 ? 27.078 32.156 14.445 1 49.94 292 LYS A O 1
ATOM 2320 N N . GLU A 1 293 ? 25.5 33.656 13.695 1 53.16 293 GLU A N 1
ATOM 2321 C CA . GLU A 1 293 ? 26.188 34.625 14.531 1 53.16 293 GLU A CA 1
ATOM 2322 C C . GLU A 1 293 ? 25.516 34.75 15.891 1 53.16 293 GLU A C 1
ATOM 2324 O O . GLU A 1 293 ? 26.031 35.438 16.797 1 53.16 293 GLU A O 1
ATOM 2329 N N . ILE A 1 294 ? 24.219 34.188 15.883 1 60.84 294 ILE A N 1
ATOM 2330 C CA . ILE A 1 294 ? 23.578 34.219 17.188 1 60.84 294 ILE A CA 1
ATOM 2331 C C . ILE A 1 294 ? 24.156 33.094 18.047 1 60.84 294 ILE A C 1
ATOM 2333 O O . ILE A 1 294 ? 24.141 31.922 17.656 1 60.84 294 ILE A O 1
ATOM 2337 N N . GLY A 1 295 ? 24.953 33.344 18.984 1 67.62 295 GLY A N 1
ATOM 2338 C CA . GLY A 1 295 ? 25.547 32.375 19.922 1 67.62 295 GLY A CA 1
ATOM 2339 C C . GLY A 1 295 ? 24.547 31.391 20.469 1 67.62 295 GLY A C 1
ATOM 2340 O O . GLY A 1 295 ? 23.328 31.609 20.406 1 67.62 295 GLY A O 1
ATOM 2341 N N . GLU A 1 296 ? 24.922 30.219 20.797 1 74.5 296 GLU A N 1
ATOM 2342 C CA . GLU A 1 296 ? 24.125 29.109 21.312 1 74.5 296 GLU A CA 1
ATOM 2343 C C . GLU A 1 296 ? 23.234 29.578 22.469 1 74.5 296 GLU A C 1
ATOM 2345 O O . GLU A 1 296 ? 22.094 29.156 22.594 1 74.5 296 GLU A O 1
ATOM 2350 N N . ALA A 1 297 ? 23.734 30.5 23.266 1 78.19 297 ALA A N 1
ATOM 2351 C CA . ALA A 1 297 ? 22.984 31.016 24.422 1 78.19 297 ALA A CA 1
ATOM 2352 C C . ALA A 1 297 ? 21.812 31.875 23.984 1 78.19 297 ALA A C 1
ATOM 2354 O O . ALA A 1 297 ? 20.719 31.797 24.562 1 78.19 297 ALA A O 1
ATOM 2355 N N . GLU A 1 298 ? 22.016 32.719 22.984 1 78 298 GLU A N 1
ATOM 2356 C CA . GLU A 1 298 ? 20.953 33.562 22.469 1 78 298 GLU A CA 1
ATOM 2357 C C . GLU A 1 298 ? 19.891 32.719 21.75 1 78 298 GLU A C 1
ATOM 2359 O O . GLU A 1 298 ? 18.688 33 21.875 1 78 298 GLU A O 1
ATOM 2364 N N . LYS A 1 299 ? 20.328 31.719 21.062 1 76.88 299 LYS A N 1
ATOM 2365 C CA . LYS A 1 299 ? 19.391 30.812 20.391 1 76.88 299 LYS A CA 1
ATOM 2366 C C . LYS A 1 299 ? 18.484 30.109 21.391 1 76.88 299 LYS A C 1
ATOM 2368 O O . LYS A 1 299 ? 17.281 29.953 21.141 1 76.88 299 LYS A O 1
ATOM 2373 N N . ASN A 1 300 ? 19.109 29.891 22.438 1 82.12 300 ASN A N 1
ATOM 2374 C CA . ASN A 1 300 ? 18.344 29.203 23.469 1 82.12 300 ASN A CA 1
ATOM 2375 C C . ASN A 1 300 ? 17.312 30.109 24.109 1 82.12 300 ASN A C 1
ATOM 2377 O O . ASN A 1 300 ? 16.203 29.672 24.453 1 82.12 300 ASN A O 1
ATOM 2381 N N . LYS A 1 301 ? 17.672 31.281 24.234 1 83.75 301 LYS A N 1
ATOM 2382 C CA . LYS A 1 301 ? 16.734 32.25 24.797 1 83.75 301 LYS A CA 1
ATOM 2383 C C . LYS A 1 301 ? 15.555 32.469 23.844 1 83.75 301 LYS A C 1
ATOM 2385 O O . LYS A 1 301 ? 14.406 32.531 24.281 1 83.75 301 LYS A O 1
ATOM 2390 N N . ILE A 1 302 ? 15.883 32.562 22.688 1 81.38 302 ILE A N 1
ATOM 2391 C CA . ILE A 1 302 ? 14.859 32.75 21.656 1 81.38 302 ILE A CA 1
ATOM 2392 C C . ILE A 1 302 ? 13.938 31.516 21.625 1 81.38 302 ILE A C 1
ATOM 2394 O O . ILE A 1 302 ? 12.719 31.656 21.547 1 81.38 302 ILE A O 1
ATOM 2398 N N . LEU A 1 303 ? 14.547 30.453 21.734 1 84.81 303 LEU A N 1
ATOM 2399 C CA . LEU A 1 303 ? 13.789 29.203 21.719 1 84.81 303 LEU A CA 1
ATOM 2400 C C . LEU A 1 303 ? 12.852 29.125 22.906 1 84.81 303 LEU A C 1
ATOM 2402 O O . LEU A 1 303 ? 11.711 28.672 22.781 1 84.81 303 LEU A O 1
ATOM 2406 N N . GLU A 1 304 ? 13.344 29.562 24.016 1 87.5 304 GLU A N 1
ATOM 2407 C CA . GLU A 1 304 ? 12.531 29.531 25.234 1 87.5 304 GLU A CA 1
ATOM 2408 C C . GLU A 1 304 ? 11.32 30.438 25.109 1 87.5 304 GLU A C 1
ATOM 2410 O O . GLU A 1 304 ? 10.219 30.078 25.531 1 87.5 304 GLU A O 1
ATOM 2415 N N . TYR A 1 305 ? 11.531 31.562 24.562 1 84.12 305 TYR A N 1
ATOM 2416 C CA . TYR A 1 305 ? 10.438 32.5 24.359 1 84.12 305 TYR A CA 1
ATOM 2417 C C . TYR A 1 305 ? 9.414 31.969 23.375 1 84.12 305 TYR A C 1
ATOM 2419 O O . TYR A 1 305 ? 8.211 32.062 23.594 1 84.12 305 TYR A O 1
ATOM 2427 N N . ALA A 1 306 ? 9.922 31.484 22.391 1 82.81 306 ALA A N 1
ATOM 2428 C CA . ALA A 1 306 ? 9.047 30.906 21.359 1 82.81 306 ALA A CA 1
ATOM 2429 C C . ALA A 1 306 ? 8.242 29.734 21.922 1 82.81 306 ALA A C 1
ATOM 2431 O O . ALA A 1 306 ? 7.055 29.594 21.625 1 82.81 306 ALA A O 1
ATOM 2432 N N . TYR A 1 307 ? 8.922 28.953 22.672 1 88.06 307 TYR A N 1
ATOM 2433 C CA . TYR A 1 307 ? 8.25 27.828 23.297 1 88.06 307 TYR A CA 1
ATOM 2434 C C . TYR A 1 307 ? 7.082 28.281 24.156 1 88.06 307 TYR A C 1
ATOM 2436 O O . TYR A 1 307 ? 5.973 27.766 24.047 1 88.06 307 TYR A O 1
ATOM 2444 N N . GLU A 1 308 ? 7.305 29.234 24.984 1 87.5 308 GLU A N 1
ATOM 2445 C CA . GLU A 1 308 ? 6.262 29.734 25.875 1 87.5 308 GLU A CA 1
ATOM 2446 C C . GLU A 1 308 ? 5.09 30.312 25.094 1 87.5 308 GLU A C 1
ATOM 2448 O O . GLU A 1 308 ? 3.928 30.094 25.438 1 87.5 308 GLU A O 1
ATOM 2453 N N . ARG A 1 309 ? 5.43 30.953 24.125 1 83.62 309 ARG A N 1
ATOM 2454 C CA . ARG A 1 309 ? 4.398 31.562 23.297 1 83.62 309 ARG A CA 1
ATOM 2455 C C . ARG A 1 309 ? 3.592 30.516 22.547 1 83.62 309 ARG A C 1
ATOM 2457 O O . ARG A 1 309 ? 2.361 30.516 22.594 1 83.62 309 ARG A O 1
ATOM 2464 N N . TYR A 1 310 ? 4.309 29.609 21.969 1 85.69 310 TYR A N 1
ATOM 2465 C CA . TYR A 1 310 ? 3.65 28.625 21.094 1 85.69 310 TYR A CA 1
ATOM 2466 C C . TYR A 1 310 ? 2.918 27.578 21.922 1 85.69 310 TYR A C 1
ATOM 2468 O O . TYR A 1 310 ? 1.925 27 21.469 1 85.69 310 TYR A O 1
ATOM 2476 N N . PHE A 1 311 ? 3.398 27.391 23.078 1 89.19 311 PHE A N 1
ATOM 2477 C CA 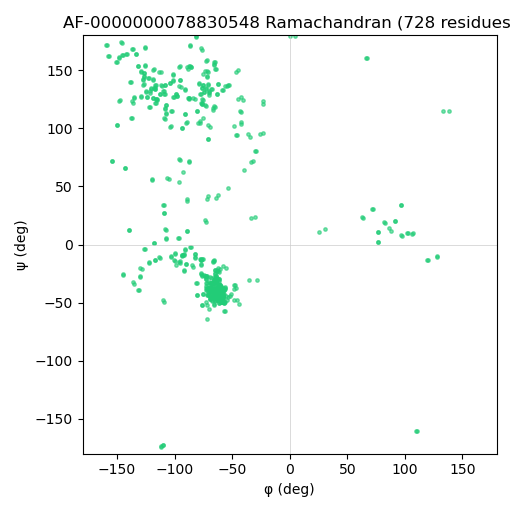. PHE A 1 311 ? 2.729 26.469 24 1 89.19 311 PHE A CA 1
ATOM 2478 C C . PHE A 1 311 ? 1.278 26.875 24.219 1 89.19 311 PHE A C 1
ATOM 2480 O O . PHE A 1 311 ? 0.382 26.031 24.219 1 89.19 311 PHE A O 1
ATOM 2487 N N . SER A 1 312 ? 1.084 28.203 24.266 1 85.69 312 SER A N 1
ATOM 2488 C CA . SER A 1 312 ? -0.24 28.688 24.625 1 85.69 312 SER A CA 1
ATOM 2489 C C . SER A 1 312 ? -1.009 29.172 23.406 1 85.69 312 SER A C 1
ATOM 2491 O O . SER A 1 312 ? -2.225 29.375 23.469 1 85.69 312 SER A O 1
ATOM 2493 N N . THR A 1 313 ? -0.321 29.266 22.281 1 86.06 313 THR A N 1
ATOM 2494 C CA . THR A 1 313 ? -1 29.906 21.156 1 86.06 313 THR A CA 1
ATOM 2495 C C . THR A 1 313 ? -0.971 29.016 19.922 1 86.06 313 THR A C 1
ATOM 2497 O O . THR A 1 313 ? -1.646 29.297 18.938 1 86.06 313 THR A O 1
ATOM 2500 N N . GLY A 1 314 ? -0.288 27.906 20.062 1 89.81 314 GLY A N 1
ATOM 2501 C CA . GLY A 1 314 ? -0.093 27.172 18.844 1 89.81 314 GLY A CA 1
ATOM 2502 C C . GLY A 1 314 ? -0.238 25.672 19.016 1 89.81 314 GLY A C 1
ATOM 2503 O O . GLY A 1 314 ? 0.194 24.891 18.172 1 89.81 314 GLY A O 1
ATOM 2504 N N . ALA A 1 315 ? -0.784 25.266 20.188 1 94.81 315 ALA A N 1
ATOM 2505 C CA . ALA A 1 315 ? -0.912 23.844 20.484 1 94.81 315 ALA A CA 1
ATOM 2506 C C . ALA A 1 315 ? -2.139 23.578 21.344 1 94.81 315 ALA A C 1
ATOM 2508 O O . ALA A 1 315 ? -2.73 24.5 21.906 1 94.81 315 ALA A O 1
ATOM 2509 N N . LEU A 1 316 ? -2.531 22.359 21.328 1 96.44 316 LEU A N 1
ATOM 2510 C CA . LEU A 1 316 ? -3.566 21.906 22.25 1 96.44 316 LEU A CA 1
ATOM 2511 C C . LEU A 1 316 ? -2.951 21.266 23.484 1 96.44 316 LEU A C 1
ATOM 2513 O O . LEU A 1 316 ? -3.047 20.047 23.672 1 96.44 316 LEU A O 1
ATOM 2517 N N . PHE A 1 317 ? -2.385 22.094 24.359 1 97.5 317 PHE A N 1
ATOM 2518 C CA . PHE A 1 317 ? -1.709 21.656 25.562 1 97.5 317 PHE A CA 1
ATOM 2519 C C . PHE A 1 317 ? -2.473 22.109 26.812 1 97.5 317 PHE A C 1
ATOM 2521 O O . PHE A 1 317 ? -3.113 23.156 26.797 1 97.5 317 PHE A O 1
ATOM 2528 N N . GLY A 1 318 ? -2.406 21.328 27.859 1 96.88 318 GLY A N 1
ATOM 2529 C CA . GLY A 1 318 ? -2.977 21.703 29.156 1 96.88 318 GLY A CA 1
ATOM 2530 C C . GLY A 1 318 ? -4.191 20.875 29.531 1 96.88 318 GLY A C 1
ATOM 2531 O O . GLY A 1 318 ? -4.34 19.75 29.062 1 96.88 318 GLY A O 1
ATOM 2532 N N . ASP A 1 319 ? -4.926 21.391 30.406 1 96.5 319 ASP A N 1
ATOM 2533 C CA . ASP A 1 319 ? -6.137 20.672 30.781 1 96.5 319 ASP A CA 1
ATOM 2534 C C . ASP A 1 319 ? -7.258 20.922 29.781 1 96.5 319 ASP A C 1
ATOM 2536 O O . ASP A 1 319 ? -7.066 21.625 28.781 1 96.5 319 ASP A O 1
ATOM 2540 N N . VAL A 1 320 ? -8.414 20.344 29.969 1 97 320 VAL A N 1
ATOM 2541 C CA . VAL A 1 320 ? -9.531 20.406 29.047 1 97 320 VAL A CA 1
ATOM 2542 C C . VAL A 1 320 ? -9.969 21.859 28.859 1 97 320 VAL A C 1
ATOM 2544 O O . VAL A 1 320 ? -10.312 22.281 27.75 1 97 320 VAL A O 1
ATOM 2547 N N . GLY A 1 321 ? -9.938 22.641 29.953 1 96.12 321 GLY A N 1
ATOM 2548 C CA . GLY A 1 321 ? -10.281 24.047 29.875 1 96.12 321 GLY A CA 1
ATOM 2549 C C . GLY A 1 321 ? -9.336 24.828 28.984 1 96.12 321 GLY A C 1
ATOM 2550 O O . GLY A 1 321 ? -9.781 25.641 28.156 1 96.12 321 GLY A O 1
ATOM 2551 N N . ASP A 1 322 ? -8.062 24.625 29.141 1 95.56 322 ASP A N 1
ATOM 2552 C CA . ASP A 1 322 ? -7.055 25.266 28.312 1 95.56 322 ASP A CA 1
ATOM 2553 C C . ASP A 1 322 ? -7.258 24.906 26.844 1 95.56 322 ASP A C 1
ATOM 2555 O O . ASP A 1 322 ? -7.227 25.797 25.969 1 95.56 322 ASP A O 1
ATOM 2559 N N . ALA A 1 323 ? -7.453 23.672 26.625 1 96.44 323 ALA A N 1
ATOM 2560 C CA . ALA A 1 323 ? -7.641 23.188 25.25 1 96.44 323 ALA A CA 1
ATOM 2561 C C . ALA A 1 323 ? -8.906 23.781 24.641 1 96.44 323 ALA A C 1
ATOM 2563 O O . ALA A 1 323 ? -8.914 24.125 23.453 1 96.44 323 ALA A O 1
ATOM 2564 N N . ARG A 1 324 ? -9.93 23.891 25.406 1 96.19 324 ARG A N 1
ATOM 2565 C CA . ARG A 1 324 ? -11.18 24.453 24.922 1 96.19 324 ARG A CA 1
ATOM 2566 C C . ARG A 1 324 ? -10.977 25.891 24.438 1 96.19 324 ARG A C 1
ATOM 2568 O O . ARG A 1 324 ? -11.516 26.297 23.406 1 96.19 324 ARG A O 1
ATOM 2575 N N . ARG A 1 325 ? -10.242 26.641 25.203 1 95.88 325 ARG A N 1
ATOM 2576 C CA . ARG A 1 325 ? -9.953 28.016 24.812 1 95.88 325 ARG A CA 1
ATOM 2577 C C . ARG A 1 325 ? -9.242 28.062 23.469 1 95.88 325 ARG A C 1
ATOM 2579 O O . ARG A 1 325 ? -9.562 28.906 22.625 1 95.88 325 ARG A O 1
ATOM 2586 N N . MET A 1 326 ? -8.297 27.172 23.312 1 95.69 326 MET A N 1
ATOM 2587 C CA . MET A 1 326 ? -7.578 27.109 22.031 1 95.69 326 MET A CA 1
ATOM 2588 C C . MET A 1 326 ? -8.516 26.719 20.906 1 95.69 326 MET A C 1
ATOM 2590 O O . MET A 1 326 ? -8.461 27.297 19.812 1 95.69 326 MET A O 1
ATOM 2594 N N . VAL A 1 327 ? -9.359 25.75 21.125 1 96.75 327 VAL A N 1
ATOM 2595 C CA . VAL A 1 327 ? -10.312 25.312 20.125 1 96.75 327 VAL A CA 1
ATOM 2596 C C . VAL A 1 327 ? -11.203 26.469 19.703 1 96.75 327 VAL A C 1
ATOM 2598 O O . VAL A 1 327 ? -11.414 26.703 18.5 1 96.75 327 VAL A O 1
ATOM 2601 N N . GLU A 1 328 ? -11.656 27.219 20.672 1 95.75 328 GLU A N 1
ATOM 2602 C CA . GLU A 1 328 ? -12.531 28.359 20.375 1 95.75 328 GLU A CA 1
ATOM 2603 C C . GLU A 1 328 ? -11.805 29.406 19.531 1 95.75 328 GLU A C 1
ATOM 2605 O O . GLU A 1 328 ? -12.398 29.984 18.609 1 95.75 328 GLU A O 1
ATOM 2610 N N . LYS A 1 329 ? -10.555 29.625 19.844 1 95.62 329 LYS A N 1
ATOM 2611 C CA . LYS A 1 329 ? -9.758 30.562 19.047 1 95.62 329 LYS A CA 1
ATOM 2612 C C . LYS A 1 329 ? -9.594 30.062 17.625 1 95.62 329 LYS A C 1
ATOM 2614 O O . LYS A 1 329 ? -9.648 30.859 16.672 1 95.62 329 LYS A O 1
ATOM 2619 N N . THR A 1 330 ? -9.391 28.781 17.438 1 96.38 330 THR A N 1
ATOM 2620 C CA . THR A 1 330 ? -9.203 28.203 16.109 1 96.38 330 THR A CA 1
ATOM 2621 C C . THR A 1 330 ? -10.492 28.281 15.305 1 96.38 330 THR A C 1
ATOM 2623 O O . THR A 1 330 ? -10.461 28.562 14.102 1 96.38 330 THR A O 1
ATOM 2626 N N . ILE A 1 331 ? -11.609 28.047 15.969 1 95.81 331 ILE A N 1
ATOM 2627 C CA . ILE A 1 331 ? -12.906 28.172 15.32 1 95.81 331 ILE A CA 1
ATOM 2628 C C . ILE A 1 331 ? -13.125 29.609 14.852 1 95.81 331 ILE A C 1
ATOM 2630 O O . ILE A 1 331 ? -13.547 29.844 13.719 1 95.81 331 ILE A O 1
ATOM 2634 N N . ALA A 1 332 ? -12.781 30.516 15.719 1 95.69 332 ALA A N 1
ATOM 2635 C CA . ALA A 1 332 ? -12.953 31.938 15.406 1 95.69 332 ALA A CA 1
ATOM 2636 C C . ALA A 1 332 ? -12.094 32.344 14.211 1 95.69 332 ALA A C 1
ATOM 2638 O O . ALA A 1 332 ? -12.461 33.25 13.461 1 95.69 332 ALA A O 1
ATOM 2639 N N . ALA A 1 333 ? -10.953 31.641 14.039 1 95.94 333 ALA A N 1
ATOM 2640 C CA . ALA A 1 333 ? -10.055 31.922 12.922 1 95.94 333 ALA A CA 1
ATOM 2641 C C . ALA A 1 333 ? -10.586 31.328 11.625 1 95.94 333 ALA A C 1
ATOM 2643 O O . ALA A 1 333 ? -10.062 31.609 10.547 1 95.94 333 ALA A O 1
ATOM 2644 N N . GLY A 1 334 ? -11.57 30.469 11.711 1 96.19 334 GLY A N 1
ATOM 2645 C CA . GLY A 1 334 ? -12.195 29.906 10.523 1 96.19 334 GLY A CA 1
ATOM 2646 C C . GLY A 1 334 ? -11.82 28.453 10.281 1 96.19 334 GLY A C 1
ATOM 2647 O O . GLY A 1 334 ? -12.141 27.891 9.234 1 96.19 334 GLY A O 1
ATOM 2648 N N . VAL A 1 335 ? -11.164 27.766 11.188 1 96.75 335 VAL A N 1
ATOM 2649 C CA . VAL A 1 335 ? -10.766 26.375 11.086 1 96.75 335 VAL A CA 1
ATOM 2650 C C . VAL A 1 335 ? -11.984 25.469 11.305 1 96.75 335 VAL A C 1
ATOM 2652 O O . VAL A 1 335 ? -12.797 25.719 12.195 1 96.75 335 VAL A O 1
ATOM 2655 N N . ASN A 1 336 ? -12.031 24.438 10.422 1 94.94 336 ASN A N 1
ATOM 2656 C CA . ASN A 1 336 ? -13.164 23.516 10.469 1 94.94 336 ASN A CA 1
ATOM 2657 C C . ASN A 1 336 ? -12.734 22.125 10.922 1 94.94 336 ASN A C 1
ATOM 2659 O O . ASN A 1 336 ? -13.578 21.25 11.164 1 94.94 336 ASN A O 1
ATOM 2663 N N . ASP A 1 337 ? -11.539 21.906 10.969 1 97.62 337 ASP A N 1
ATOM 2664 C CA . ASP A 1 337 ? -11 20.609 11.352 1 97.62 337 ASP A CA 1
ATOM 2665 C C . ASP A 1 337 ? -9.664 20.766 12.078 1 97.62 337 ASP A C 1
ATOM 2667 O O . ASP A 1 337 ? -8.742 21.406 11.578 1 97.62 337 ASP A O 1
ATOM 2671 N N . ILE A 1 338 ? -9.617 20.203 13.266 1 98.06 338 ILE A N 1
ATOM 2672 C CA . ILE A 1 338 ? -8.375 20.203 14.023 1 98.06 338 ILE A CA 1
ATOM 2673 C C . ILE A 1 338 ? -7.711 18.844 13.945 1 98.06 338 ILE A C 1
ATOM 2675 O O . ILE A 1 338 ? -8.266 17.844 14.422 1 98.06 338 ILE A O 1
ATOM 2679 N N . ALA A 1 339 ? -6.555 18.766 13.328 1 98 339 ALA A N 1
ATOM 2680 C CA . ALA A 1 339 ? -5.746 17.562 13.25 1 98 339 ALA A CA 1
ATOM 2681 C C . ALA A 1 339 ? -4.781 17.469 14.43 1 98 339 ALA A C 1
ATOM 2683 O O . ALA A 1 339 ? -3.736 18.125 14.438 1 98 339 ALA A O 1
ATOM 2684 N N . CYS A 1 340 ? -5.078 16.609 15.367 1 98.12 340 CYS A N 1
ATOM 2685 C CA . CYS A 1 340 ? -4.309 16.469 16.594 1 98.12 340 CYS A CA 1
ATOM 2686 C C . CYS A 1 340 ? -3.047 15.648 16.359 1 98.12 340 CYS A C 1
ATOM 2688 O O . CYS A 1 340 ? -3.113 14.43 16.219 1 98.12 340 CYS A O 1
ATOM 2690 N N . LEU A 1 341 ? -1.936 16.312 16.312 1 96.69 341 LEU A N 1
ATOM 2691 C CA . LEU A 1 341 ? -0.652 15.633 16.203 1 96.69 341 LEU A CA 1
ATOM 2692 C C . LEU A 1 341 ? -0.24 15.031 17.547 1 96.69 341 LEU A C 1
ATOM 2694 O O . LEU A 1 341 ? 0.007 15.766 18.5 1 96.69 341 LEU A O 1
ATOM 2698 N N . VAL A 1 342 ? -0.025 13.695 17.578 1 95.5 342 VAL A N 1
ATOM 2699 C CA . VAL A 1 342 ? 0.153 13.07 18.891 1 95.5 342 VAL A CA 1
ATOM 2700 C C . VAL A 1 342 ? 1.502 12.359 18.938 1 95.5 342 VAL A C 1
ATOM 2702 O O . VAL A 1 342 ? 1.984 12.008 20.016 1 95.5 342 VAL A O 1
ATOM 2705 N N . ASP A 1 343 ? 2.145 12.109 17.766 1 91.25 343 ASP A N 1
ATOM 2706 C CA . ASP A 1 343 ? 3.41 11.383 17.75 1 91.25 343 ASP A CA 1
ATOM 2707 C C . ASP A 1 343 ? 4.582 12.32 17.5 1 91.25 343 ASP A C 1
ATOM 2709 O O . ASP A 1 343 ? 5.418 12.062 16.625 1 91.25 343 ASP A O 1
ATOM 2713 N N . PHE A 1 344 ? 4.707 13.344 18.375 1 89.31 344 PHE A N 1
ATOM 2714 C CA . PHE A 1 344 ? 5.746 14.336 18.141 1 89.31 344 PHE A CA 1
ATOM 2715 C C . PHE A 1 344 ? 6.871 14.195 19.156 1 89.31 344 PHE A C 1
ATOM 2717 O O . PHE A 1 344 ? 7.68 15.117 19.312 1 89.31 344 PHE A O 1
ATOM 2724 N N . GLY A 1 345 ? 6.887 13.078 19.891 1 88.81 345 GLY A N 1
ATOM 2725 C CA . GLY A 1 345 ? 8.039 12.828 20.734 1 88.81 345 GLY A CA 1
ATOM 2726 C C . GLY A 1 345 ? 7.672 12.539 22.172 1 88.81 345 GLY A C 1
ATOM 2727 O O . GLY A 1 345 ? 8.523 12.141 22.969 1 88.81 345 GLY A O 1
ATOM 2728 N N . VAL A 1 346 ? 6.414 12.75 22.547 1 92.62 346 VAL A N 1
ATOM 2729 C CA . VAL A 1 346 ? 5.926 12.445 23.891 1 92.62 346 VAL A CA 1
ATOM 2730 C C . VAL A 1 346 ? 5.84 10.93 24.078 1 92.62 346 VAL A C 1
ATOM 2732 O O . VAL A 1 346 ? 5.539 10.195 23.125 1 92.62 346 VAL A O 1
ATOM 2735 N N . ASP A 1 347 ? 6.055 10.492 25.312 1 92.88 347 ASP A N 1
ATOM 2736 C CA . ASP A 1 347 ? 5.973 9.07 25.625 1 92.88 347 ASP A CA 1
ATOM 2737 C C . ASP A 1 347 ? 4.598 8.508 25.281 1 92.88 347 ASP A C 1
ATOM 2739 O O . ASP A 1 347 ? 3.57 9.086 25.656 1 92.88 347 ASP A O 1
ATOM 2743 N N . TYR A 1 348 ? 4.648 7.363 24.609 1 94.19 348 TYR A N 1
ATOM 2744 C CA . TYR A 1 348 ? 3.416 6.781 24.094 1 94.19 348 TYR A CA 1
ATOM 2745 C C . TYR A 1 348 ? 2.438 6.48 25.219 1 94.19 348 TYR A C 1
ATOM 2747 O O . TYR A 1 348 ? 1.247 6.785 25.109 1 94.19 348 TYR A O 1
ATOM 2755 N N . PRO A 1 349 ? 2.879 5.941 26.359 1 95.88 349 PRO A N 1
ATOM 2756 C CA . PRO A 1 349 ? 1.93 5.68 27.438 1 95.88 349 PRO A CA 1
ATOM 2757 C C . PRO A 1 349 ? 1.227 6.945 27.922 1 95.88 349 PRO A C 1
ATOM 2759 O O . PRO A 1 349 ? 0.032 6.914 28.234 1 95.88 349 PRO A O 1
ATOM 2762 N N . LEU A 1 350 ? 1.958 7.996 27.953 1 97 350 LEU A N 1
ATOM 2763 C CA . LEU A 1 350 ? 1.35 9.25 28.391 1 97 350 LEU A CA 1
ATOM 2764 C C . LEU A 1 350 ? 0.325 9.742 27.375 1 97 350 LEU A C 1
ATOM 2766 O O . LEU A 1 350 ? -0.735 10.25 27.766 1 97 350 LEU A O 1
ATOM 2770 N N . VAL A 1 351 ? 0.612 9.633 26.078 1 97.19 351 VAL A N 1
ATOM 2771 C CA . VAL A 1 351 ? -0.34 10.008 25.047 1 97.19 351 VAL A CA 1
ATOM 2772 C C . VAL A 1 351 ? -1.617 9.188 25.188 1 97.19 351 VAL A C 1
ATOM 2774 O O . VAL A 1 351 ? -2.723 9.734 25.156 1 97.19 351 VAL A O 1
ATOM 2777 N N . MET A 1 352 ? -1.406 7.91 25.422 1 97.88 352 MET A N 1
ATOM 2778 C CA . MET A 1 352 ? -2.566 7.035 25.547 1 97.88 352 MET A CA 1
ATOM 2779 C C . MET A 1 352 ? -3.395 7.422 26.781 1 97.88 352 MET A C 1
ATOM 2781 O O . MET A 1 352 ? -4.625 7.438 26.719 1 97.88 352 MET A O 1
ATOM 2785 N N . GLU A 1 353 ? -2.713 7.766 27.812 1 97.88 353 GLU A N 1
ATOM 2786 C CA . GLU A 1 353 ? -3.379 8.188 29.047 1 97.88 353 GLU A CA 1
ATOM 2787 C C . GLU A 1 353 ? -4.152 9.484 28.828 1 97.88 353 GLU A C 1
ATOM 2789 O O . GLU A 1 353 ? -5.148 9.742 29.516 1 97.88 353 GLU A O 1
ATOM 2794 N N . SER A 1 354 ? -3.758 10.266 27.891 1 98.19 354 SER A N 1
ATOM 2795 C CA . SER A 1 354 ? -4.328 11.586 27.656 1 98.19 354 SER A CA 1
ATOM 2796 C C . SER A 1 354 ? -5.594 11.508 26.812 1 98.19 354 SER A C 1
ATOM 2798 O O . SER A 1 354 ? -6.375 12.461 26.766 1 98.19 354 SER A O 1
ATOM 2800 N N . LEU A 1 355 ? -5.809 10.414 26.094 1 98.44 355 LEU A N 1
ATOM 2801 C CA . LEU A 1 355 ? -6.852 10.305 25.078 1 98.44 355 LEU A CA 1
ATOM 2802 C C . LEU A 1 355 ? -8.234 10.492 25.703 1 98.44 355 LEU A C 1
ATOM 2804 O O . LEU A 1 355 ? -9.094 11.164 25.109 1 98.44 355 LEU A O 1
ATOM 2808 N N . PRO A 1 356 ? -8.516 10.016 26.922 1 97.75 356 PRO A N 1
ATOM 2809 C CA . PRO A 1 356 ? -9.828 10.258 27.531 1 97.75 356 PRO A CA 1
ATOM 2810 C C . PRO A 1 356 ? -10.094 11.742 27.781 1 97.75 356 PRO A C 1
ATOM 2812 O O . PRO A 1 356 ? -11.242 12.188 27.703 1 97.75 356 PRO A O 1
ATOM 2815 N N . TYR A 1 357 ? -9.055 12.523 28.094 1 98 357 TYR A N 1
ATOM 2816 C CA . TYR A 1 357 ? -9.227 13.961 28.266 1 98 357 TYR A CA 1
ATOM 2817 C C . TYR A 1 357 ? -9.531 14.633 26.922 1 98 357 TYR A C 1
ATOM 2819 O O . TYR A 1 357 ? -10.359 15.547 26.859 1 98 357 TYR A O 1
ATOM 2827 N N . LEU A 1 358 ? -8.891 14.164 25.891 1 97.94 358 LEU A N 1
ATOM 2828 C CA . LEU A 1 358 ? -9.18 14.672 24.562 1 97.94 358 LEU A CA 1
ATOM 2829 C C . LEU A 1 358 ? -10.609 14.328 24.141 1 97.94 358 LEU A C 1
ATOM 2831 O O . LEU A 1 358 ? -11.297 15.156 23.531 1 97.94 358 LEU A O 1
ATOM 2835 N N . GLU A 1 359 ? -11.008 13.133 24.5 1 97.56 359 GLU A N 1
ATOM 2836 C CA . GLU A 1 359 ? -12.383 12.719 24.234 1 97.56 359 GLU A CA 1
ATOM 2837 C C . GLU A 1 359 ? -13.375 13.672 24.891 1 97.56 359 GLU A C 1
ATOM 2839 O O . GLU A 1 359 ? -14.383 14.047 24.281 1 97.56 359 GLU A O 1
ATOM 2844 N N . LYS A 1 360 ? -13.133 14.039 26.109 1 96.5 360 LYS A N 1
ATOM 2845 C CA . LYS A 1 360 ? -13.984 14.977 26.828 1 96.5 360 LYS A CA 1
ATOM 2846 C C . LYS A 1 360 ? -14.047 16.328 26.125 1 96.5 360 LYS A C 1
ATOM 2848 O O . LYS A 1 360 ? -15.109 16.938 26.031 1 96.5 360 LYS A O 1
ATOM 2853 N N . LEU A 1 361 ? -12.93 16.734 25.672 1 95.44 361 LEU A N 1
ATOM 2854 C CA . LEU A 1 361 ? -12.867 17.984 24.922 1 95.44 361 LEU A CA 1
ATOM 2855 C C . LEU A 1 361 ? -13.75 17.922 23.688 1 95.44 361 LEU A C 1
ATOM 2857 O O . LEU A 1 361 ? -14.547 18.828 23.438 1 95.44 361 LEU A O 1
ATOM 2861 N N . VAL A 1 362 ? -13.641 16.844 22.922 1 94.69 362 VAL A N 1
ATOM 2862 C CA . VAL A 1 362 ? -14.312 16.688 21.641 1 94.69 362 VAL A CA 1
ATOM 2863 C C . VAL A 1 362 ? -15.812 16.562 21.844 1 94.69 362 VAL A C 1
ATOM 2865 O O . VAL A 1 362 ? -16.609 17.031 21.031 1 94.69 362 VAL A O 1
ATOM 2868 N N . ALA A 1 363 ? -16.219 15.969 22.938 1 91.44 363 ALA A N 1
ATOM 2869 C CA . ALA A 1 363 ? -17.625 15.742 23.25 1 91.44 363 ALA A CA 1
ATOM 2870 C C . ALA A 1 363 ? -18.375 17.062 23.375 1 91.44 363 ALA A C 1
ATOM 2872 O O . ALA A 1 363 ? -19.594 17.109 23.156 1 91.44 363 ALA A O 1
ATOM 2873 N N . ASP A 1 364 ? -17.656 18.062 23.641 1 88 364 ASP A N 1
ATOM 2874 C CA . ASP A 1 364 ? -18.281 19.375 23.812 1 88 364 ASP A CA 1
ATOM 2875 C C . ASP A 1 364 ? -18.672 19.969 22.453 1 88 364 ASP A C 1
ATOM 2877 O O . ASP A 1 364 ? -19.422 20.953 22.391 1 88 364 ASP A O 1
ATOM 2881 N N . TYR A 1 365 ? -18.219 19.422 21.422 1 88.12 365 TYR A N 1
ATOM 2882 C CA . TYR A 1 365 ? -18.422 20 20.094 1 88.12 365 TYR A CA 1
ATOM 2883 C C . TYR A 1 365 ? -19.25 19.062 19.219 1 88.12 365 TYR A C 1
ATOM 2885 O O . TYR A 1 365 ? -19.594 19.406 18.094 1 88.12 365 TYR A O 1
ATOM 2893 N N . CYS A 1 366 ? -19.438 17.766 19.641 1 70.88 366 CYS A N 1
ATOM 2894 C CA . CYS A 1 366 ? -20.25 16.812 18.891 1 70.88 366 CYS A CA 1
ATOM 2895 C C . CYS A 1 366 ? -21.703 16.828 19.391 1 70.88 366 CYS A C 1
ATOM 2897 O O . CYS A 1 366 ? -21.953 17.125 20.562 1 70.88 366 CYS A O 1
ATOM 2899 N N . MET B 1 1 ? 19.328 -64.438 10.258 1 32.06 1 MET B N 1
ATOM 2900 C CA . MET B 1 1 ? 18.266 -63.469 10.578 1 32.06 1 MET B CA 1
ATOM 2901 C C . MET B 1 1 ? 18.781 -62.312 11.438 1 32.06 1 MET B C 1
ATOM 2903 O O . MET B 1 1 ? 19.141 -62.531 12.602 1 32.06 1 MET B O 1
ATOM 2907 N N . SER B 1 2 ? 19.328 -61.188 10.82 1 36.66 2 SER B N 1
ATOM 2908 C CA . SER B 1 2 ? 20.391 -60.469 11.5 1 36.66 2 SER B CA 1
ATOM 2909 C C . SER B 1 2 ? 19.828 -59.625 12.648 1 36.66 2 SER B C 1
ATOM 2911 O O . SER B 1 2 ? 18.641 -59.312 12.664 1 36.66 2 SER B O 1
ATOM 2913 N N . LEU B 1 3 ? 20.562 -59.469 13.719 1 42.5 3 LEU B N 1
ATOM 2914 C CA . LEU B 1 3 ? 20.156 -58.844 14.977 1 42.5 3 LEU B CA 1
ATOM 2915 C C . LEU B 1 3 ? 19.562 -57.469 14.711 1 42.5 3 LEU B C 1
ATOM 2917 O O . LEU B 1 3 ? 18.641 -57.031 15.422 1 42.5 3 LEU B O 1
ATOM 2921 N N . GLU B 1 4 ? 20.25 -56.719 13.82 1 38.94 4 GLU B N 1
ATOM 2922 C CA . GLU B 1 4 ? 19.781 -55.375 13.484 1 38.94 4 GLU B CA 1
ATOM 2923 C C . GLU B 1 4 ? 18.312 -55.375 13.086 1 38.94 4 GLU B C 1
ATOM 2925 O O . GLU B 1 4 ? 17.578 -54.438 13.383 1 38.94 4 GLU B O 1
ATOM 2930 N N . GLU B 1 5 ? 17.891 -56.344 12.289 1 43.84 5 GLU B N 1
ATOM 2931 C CA . GLU B 1 5 ? 16.5 -56.656 11.93 1 43.84 5 GLU B CA 1
ATOM 2932 C C . GLU B 1 5 ? 15.609 -56.719 13.172 1 43.84 5 GLU B C 1
ATOM 2934 O O . GLU B 1 5 ? 14.406 -56.438 13.094 1 43.84 5 GLU B O 1
ATOM 2939 N N . LEU B 1 6 ? 16.328 -57.281 14.125 1 40.06 6 LEU B N 1
ATOM 2940 C CA . LEU B 1 6 ? 15.648 -57.656 15.367 1 40.06 6 LEU B CA 1
ATOM 2941 C C . LEU B 1 6 ? 15.297 -56.406 16.172 1 40.06 6 LEU B C 1
ATOM 2943 O O . LEU B 1 6 ? 14.281 -56.375 16.891 1 40.06 6 LEU B O 1
ATOM 2947 N N . LEU B 1 7 ? 16.422 -55.625 16.328 1 42.94 7 LEU B N 1
ATOM 2948 C CA . LEU B 1 7 ? 16.281 -54.594 17.344 1 42.94 7 LEU B CA 1
ATOM 2949 C C . LEU B 1 7 ? 15.328 -53.5 16.891 1 42.94 7 LEU B C 1
ATOM 2951 O O . LEU B 1 7 ? 15.086 -52.531 17.625 1 42.94 7 LEU B O 1
ATOM 2955 N N . GLY B 1 8 ? 14.133 -53.719 16.234 1 33.31 8 GLY B N 1
ATOM 2956 C CA . GLY B 1 8 ? 12.945 -53 15.758 1 33.31 8 GLY B CA 1
ATOM 2957 C C . GLY B 1 8 ? 13.188 -51.531 15.477 1 33.31 8 GLY B C 1
ATOM 2958 O O . GLY B 1 8 ? 12.297 -50.719 15.664 1 33.31 8 GLY B O 1
ATOM 2959 N N . VAL B 1 9 ? 14.422 -51.188 15.477 1 35.44 9 VAL B N 1
ATOM 2960 C CA . VAL B 1 9 ? 14.625 -49.781 15.125 1 35.44 9 VAL B CA 1
ATOM 2961 C C . VAL B 1 9 ? 13.773 -49.438 13.906 1 35.44 9 VAL B C 1
ATOM 2963 O O . VAL B 1 9 ? 13.922 -50.031 12.844 1 35.44 9 VAL B O 1
ATOM 2966 N N . ARG B 1 10 ? 12.656 -48.938 14.336 1 35.81 10 ARG B N 1
ATOM 2967 C CA . ARG B 1 10 ? 11.773 -48.562 13.242 1 35.81 10 ARG B CA 1
ATOM 2968 C C . ARG B 1 10 ? 12.555 -47.875 12.133 1 35.81 10 ARG B C 1
ATOM 2970 O O . ARG B 1 10 ? 13.43 -47.031 12.406 1 35.81 10 ARG B O 1
ATOM 2977 N N . PRO B 1 11 ? 12.648 -48.406 11.062 1 33.84 11 PRO B N 1
ATOM 2978 C CA . PRO B 1 11 ? 13.305 -47.656 10.008 1 33.84 11 PRO B CA 1
ATOM 2979 C C . PRO B 1 11 ? 12.906 -46.188 10.016 1 33.84 11 PRO B C 1
ATOM 2981 O O . PRO B 1 11 ? 11.828 -45.812 10.5 1 33.84 11 PRO B O 1
ATOM 2984 N N . PRO B 1 12 ? 13.898 -45.188 10.109 1 34.69 12 PRO B N 1
ATOM 2985 C CA . PRO B 1 12 ? 13.5 -43.781 10.031 1 34.69 12 PRO B CA 1
ATOM 2986 C C . PRO B 1 12 ? 12.32 -43.531 9.086 1 34.69 12 PRO B C 1
ATOM 2988 O O . PRO B 1 12 ? 12.211 -44.219 8.055 1 34.69 12 PRO B O 1
ATOM 2991 N N . SER B 1 13 ? 11.078 -43.531 9.539 1 34.53 13 SER B N 1
ATOM 2992 C CA . SER B 1 13 ? 9.961 -43.125 8.695 1 34.53 13 SER B CA 1
ATOM 2993 C C . SER B 1 13 ? 10.422 -42.219 7.551 1 34.53 13 SER B C 1
ATOM 2995 O O . SER B 1 13 ? 11.211 -41.312 7.758 1 34.53 13 SER B O 1
ATOM 2997 N N . GLN B 1 14 ? 10.672 -42.688 6.422 1 33 14 GLN B N 1
ATOM 2998 C CA . GLN B 1 14 ? 10.945 -41.906 5.219 1 33 14 GLN B CA 1
ATOM 2999 C C . GLN B 1 14 ? 10.234 -40.562 5.262 1 33 14 GLN B C 1
ATOM 3001 O O . GLN B 1 14 ? 9.008 -40.5 5.297 1 33 14 GLN B O 1
ATOM 3006 N N . ARG B 1 15 ? 10.625 -39.594 5.863 1 37.78 15 ARG B N 1
ATOM 3007 C CA . ARG B 1 15 ? 10.133 -38.219 5.816 1 37.78 15 ARG B CA 1
ATOM 3008 C C . ARG B 1 15 ? 9.586 -37.875 4.43 1 37.78 15 ARG B C 1
ATOM 3010 O O . ARG B 1 15 ? 10.328 -37.844 3.451 1 37.78 15 ARG B O 1
ATOM 3017 N N . ARG B 1 16 ? 8.359 -38.469 4.059 1 44.56 16 ARG B N 1
ATOM 3018 C CA . ARG B 1 16 ? 7.699 -38.062 2.82 1 44.56 16 ARG B CA 1
ATOM 3019 C C . ARG B 1 16 ? 8.141 -36.688 2.389 1 44.56 16 ARG B C 1
ATOM 3021 O O . ARG B 1 16 ? 8.312 -35.781 3.227 1 44.56 16 ARG B O 1
ATOM 3028 N N . SER B 1 17 ? 8.68 -36.625 1.234 1 54.59 17 SER B N 1
ATOM 3029 C CA . SER B 1 17 ? 9.133 -35.375 0.631 1 54.59 17 SER B CA 1
ATOM 3030 C C . SER B 1 17 ? 8.125 -34.25 0.857 1 54.59 17 SER B C 1
ATOM 3032 O O . SER B 1 17 ? 6.926 -34.438 0.622 1 54.59 17 SER B O 1
ATOM 3034 N N . GLN B 1 18 ? 8.352 -33.25 1.803 1 76.06 18 GLN B N 1
ATOM 3035 C CA . GLN B 1 18 ? 7.488 -32.219 2.412 1 76.06 18 GLN B CA 1
ATOM 3036 C C . GLN B 1 18 ? 7.109 -31.156 1.406 1 76.06 18 GLN B C 1
ATOM 3038 O O . GLN B 1 18 ? 7.969 -30.641 0.688 1 76.06 18 GLN B O 1
ATOM 3043 N N . VAL B 1 19 ? 5.754 -31.234 0.81 1 94.19 19 VAL B N 1
ATOM 3044 C CA . VAL B 1 19 ? 5.215 -30.188 -0.04 1 94.19 19 VAL B CA 1
ATOM 3045 C C . VAL B 1 19 ? 4.387 -29.219 0.8 1 94.19 19 VAL B C 1
ATOM 3047 O O . VAL B 1 19 ? 3.695 -29.625 1.733 1 94.19 19 VAL B O 1
ATOM 3050 N N . SER B 1 20 ? 4.609 -28 0.533 1 96.69 20 SER B N 1
ATOM 3051 C CA . SER B 1 20 ? 3.77 -26.984 1.155 1 96.69 20 SER B CA 1
ATOM 3052 C C . SER B 1 20 ? 2.623 -26.578 0.236 1 96.69 20 SER B C 1
ATOM 3054 O O . SER B 1 20 ? 2.674 -26.812 -0.972 1 96.69 20 SER B O 1
ATOM 3056 N N . PHE B 1 21 ? 1.556 -26.125 0.846 1 98.12 21 PHE B N 1
ATOM 3057 C CA . PHE B 1 21 ? 0.401 -25.641 0.103 1 98.12 21 PHE B CA 1
ATOM 3058 C C . PHE B 1 21 ? 0.156 -24.156 0.393 1 98.12 21 PHE B C 1
ATOM 3060 O O . PHE B 1 21 ? 0.221 -23.734 1.547 1 98.12 21 PHE B O 1
ATOM 3067 N N . SER B 1 22 ? -0.088 -23.391 -0.613 1 98.38 22 SER B N 1
ATOM 3068 C CA . SER B 1 22 ? -0.379 -21.969 -0.568 1 98.38 22 SER B CA 1
ATOM 3069 C C . SER B 1 22 ? -1.579 -21.625 -1.441 1 98.38 22 SER B C 1
ATOM 3071 O O . SER B 1 22 ? -2.055 -22.453 -2.213 1 98.38 22 SER B O 1
ATOM 3073 N N . PHE B 1 23 ? -2.135 -20.469 -1.241 1 98.25 23 PHE B N 1
ATOM 3074 C CA . PHE B 1 23 ? -3.168 -19.953 -2.133 1 98.25 23 PHE B CA 1
ATOM 3075 C C . PHE B 1 23 ? -2.592 -18.922 -3.094 1 98.25 23 PHE B C 1
ATOM 3077 O O . PHE B 1 23 ? -1.626 -18.234 -2.766 1 98.25 23 PHE B O 1
ATOM 3084 N N . LEU B 1 24 ? -3.119 -18.906 -4.258 1 97.44 24 LEU B N 1
ATOM 3085 C CA . LEU B 1 24 ? -2.766 -17.922 -5.273 1 97.44 24 LEU B CA 1
ATOM 3086 C C . LEU B 1 24 ? -4.012 -17.219 -5.816 1 97.44 24 LEU B C 1
ATOM 3088 O O . LEU B 1 24 ? -5.023 -17.875 -6.074 1 97.44 24 LEU B O 1
ATOM 3092 N N . PHE B 1 25 ? -3.811 -15.898 -5.961 1 93.5 25 PHE B N 1
ATOM 3093 C CA . PHE B 1 25 ? -4.844 -15.102 -6.613 1 93.5 25 PHE B CA 1
ATOM 3094 C C . PHE B 1 25 ? -4.301 -14.453 -7.883 1 93.5 25 PHE B C 1
ATOM 3096 O O . PHE B 1 25 ? -3.135 -14.062 -7.938 1 93.5 25 PHE B O 1
ATOM 3103 N N . PHE B 1 26 ? -4.957 -14.32 -8.906 1 80.38 26 PHE B N 1
ATOM 3104 C CA . PHE B 1 26 ? -4.535 -13.688 -10.148 1 80.38 26 PHE B CA 1
ATOM 3105 C C . PHE B 1 26 ? -5.633 -12.781 -10.695 1 80.38 26 PHE B C 1
ATOM 3107 O O . PHE B 1 26 ? -5.352 -11.711 -11.227 1 80.38 26 PHE B O 1
ATOM 3114 N N . SER B 1 27 ? -6.781 -12.812 -10.664 1 63.12 27 SER B N 1
ATOM 3115 C CA . SER B 1 27 ? -7.891 -11.891 -10.883 1 63.12 27 SER B CA 1
ATOM 3116 C C . SER B 1 27 ? -8.969 -12.516 -11.766 1 63.12 27 SER B C 1
ATOM 3118 O O . SER B 1 27 ? -8.656 -13.141 -12.781 1 63.12 27 SER B O 1
ATOM 3120 N N . ASP B 1 28 ? -10.055 -12.625 -10.953 1 62.38 28 ASP B N 1
ATOM 3121 C CA . ASP B 1 28 ? -11.273 -13.164 -11.547 1 62.38 28 ASP B CA 1
ATOM 3122 C C . ASP B 1 28 ? -11.828 -12.211 -12.609 1 62.38 28 ASP B C 1
ATOM 3124 O O . ASP B 1 28 ? -11.969 -11.008 -12.359 1 62.38 28 ASP B O 1
ATOM 3128 N N . VAL B 1 29 ? -11.891 -12.602 -13.734 1 61.66 29 VAL B N 1
ATOM 3129 C CA . VAL B 1 29 ? -12.43 -11.883 -14.891 1 61.66 29 VAL B CA 1
ATOM 3130 C C . VAL B 1 29 ? -13.953 -11.836 -14.812 1 61.66 29 VAL B C 1
ATOM 3132 O O . VAL B 1 29 ? -14.617 -11.453 -15.773 1 61.66 29 VAL B O 1
ATOM 3135 N N . ARG B 1 30 ? -14.344 -12.039 -13.555 1 67.5 30 ARG B N 1
ATOM 3136 C CA . ARG B 1 30 ? -15.797 -12.039 -13.477 1 67.5 30 ARG B CA 1
ATOM 3137 C C . ARG B 1 30 ? -16.344 -10.617 -13.531 1 67.5 30 ARG B C 1
ATOM 3139 O O . ARG B 1 30 ? -15.891 -9.734 -12.797 1 67.5 30 ARG B O 1
ATOM 3146 N N . LYS B 1 31 ? -17.266 -10.414 -14.367 1 67.81 31 LYS B N 1
ATOM 3147 C CA . LYS B 1 31 ? -17.828 -9.094 -14.617 1 67.81 31 LYS B CA 1
ATOM 3148 C C . LYS B 1 31 ? -19.016 -8.828 -13.695 1 67.81 31 LYS B C 1
ATOM 3150 O O . LYS B 1 31 ? -19.406 -7.672 -13.5 1 67.81 31 LYS B O 1
ATOM 3155 N N . ASP B 1 32 ? -19.516 -9.844 -13.133 1 75.88 32 ASP B N 1
ATOM 3156 C CA . ASP B 1 32 ? -20.766 -9.727 -12.398 1 75.88 32 ASP B CA 1
ATOM 3157 C C . ASP B 1 32 ? -20.516 -9.547 -10.906 1 75.88 32 ASP B C 1
ATOM 3159 O O . ASP B 1 32 ? -21.453 -9.586 -10.102 1 75.88 32 ASP B O 1
ATOM 3163 N N . ILE B 1 33 ? -19.281 -9.414 -10.57 1 84.38 33 ILE B N 1
ATOM 3164 C CA . ILE B 1 33 ? -18.922 -9.312 -9.156 1 84.38 33 ILE B CA 1
ATOM 3165 C C . ILE B 1 33 ? -18.203 -7.984 -8.898 1 84.38 33 ILE B C 1
ATOM 3167 O O . ILE B 1 33 ? -17.344 -7.582 -9.68 1 84.38 33 ILE B O 1
ATOM 3171 N N . SER B 1 34 ? -18.594 -7.281 -7.828 1 87.38 34 SER B N 1
ATOM 3172 C CA . SER B 1 34 ? -18 -6 -7.484 1 87.38 34 SER B CA 1
ATOM 3173 C C . SER B 1 34 ? -16.578 -6.184 -6.949 1 87.38 34 SER B C 1
ATOM 3175 O O . SER B 1 34 ? -16.203 -7.281 -6.527 1 87.38 34 SER B O 1
ATOM 3177 N N . SER B 1 35 ? -15.805 -5.137 -7.016 1 88.06 35 SER B N 1
ATOM 3178 C CA . SER B 1 35 ? -14.469 -5.172 -6.438 1 88.06 35 SER B CA 1
ATOM 3179 C C . SER B 1 35 ? -14.516 -5.512 -4.953 1 88.06 35 SER B C 1
ATOM 3181 O O . SER B 1 35 ? -13.688 -6.281 -4.461 1 88.06 35 SER B O 1
ATOM 3183 N N . ALA B 1 36 ? -15.5 -4.992 -4.297 1 89.81 36 ALA B N 1
ATOM 3184 C CA . ALA B 1 36 ? -15.656 -5.25 -2.869 1 89.81 36 ALA B CA 1
ATOM 3185 C C . ALA B 1 36 ? -15.867 -6.738 -2.6 1 89.81 36 ALA B C 1
ATOM 3187 O O . ALA B 1 36 ? -15.297 -7.293 -1.657 1 89.81 36 ALA B O 1
ATOM 3188 N N . GLU B 1 37 ? -16.656 -7.348 -3.441 1 91.75 37 GLU B N 1
ATOM 3189 C CA . GLU B 1 37 ? -16.922 -8.781 -3.289 1 91.75 37 GLU B CA 1
ATOM 3190 C C . GLU B 1 37 ? -15.664 -9.602 -3.588 1 91.75 37 GLU B C 1
ATOM 3192 O O . GLU B 1 37 ? -15.406 -10.609 -2.928 1 91.75 37 GLU B O 1
ATOM 3197 N N . LYS B 1 38 ? -14.945 -9.156 -4.559 1 92.5 38 LYS B N 1
ATOM 3198 C CA . LYS B 1 38 ? -13.695 -9.828 -4.898 1 92.5 38 LYS B CA 1
ATOM 3199 C C . LYS B 1 38 ? -12.703 -9.766 -3.74 1 92.5 38 LYS B C 1
ATOM 3201 O O . LYS B 1 38 ? -12.078 -10.766 -3.398 1 92.5 38 LYS B O 1
ATOM 3206 N N . TYR B 1 39 ? -12.617 -8.602 -3.131 1 94.31 39 TYR B N 1
ATOM 3207 C CA . TYR B 1 39 ? -11.719 -8.43 -1.996 1 94.31 39 TYR B CA 1
ATOM 3208 C C . TYR B 1 39 ? -12.18 -9.258 -0.805 1 94.31 39 TYR B C 1
ATOM 3210 O O . TYR B 1 39 ? -11.359 -9.844 -0.095 1 94.31 39 TYR B O 1
ATOM 3218 N N . ARG B 1 40 ? -13.461 -9.328 -0.574 1 94.88 40 ARG B N 1
ATOM 3219 C CA . ARG B 1 40 ? -13.992 -10.148 0.51 1 94.88 40 ARG B CA 1
ATOM 3220 C C . ARG B 1 40 ? -13.68 -11.625 0.287 1 94.88 40 ARG B C 1
ATOM 3222 O O . ARG B 1 40 ? -13.336 -12.344 1.23 1 94.88 40 ARG B O 1
ATOM 3229 N N . PHE B 1 41 ? -13.82 -12.023 -0.938 1 95.06 41 PHE B N 1
ATOM 3230 C CA . PHE B 1 41 ? -13.508 -13.406 -1.285 1 95.06 41 PHE B CA 1
ATOM 3231 C C . PHE B 1 41 ? -12.055 -13.734 -0.968 1 95.06 41 PHE B C 1
ATOM 3233 O O . PHE B 1 41 ? -11.766 -14.727 -0.298 1 95.06 41 PHE B O 1
ATOM 3240 N N . MET B 1 42 ? -11.133 -12.875 -1.408 1 95.75 42 MET B N 1
ATOM 3241 C CA . MET B 1 42 ? -9.711 -13.078 -1.135 1 95.75 42 MET B CA 1
ATOM 3242 C C . MET B 1 42 ? -9.453 -13.117 0.367 1 95.75 42 MET B C 1
ATOM 3244 O O . MET B 1 42 ? -8.688 -13.961 0.847 1 95.75 42 MET B O 1
ATOM 3248 N N . ARG B 1 43 ? -10.055 -12.18 1.038 1 97.38 43 ARG B N 1
ATOM 3249 C CA . ARG B 1 43 ? -9.906 -12.141 2.488 1 97.38 43 ARG B CA 1
ATOM 3250 C C . ARG B 1 43 ? -10.344 -13.453 3.127 1 97.38 43 ARG B C 1
ATOM 3252 O O . ARG B 1 43 ? -9.602 -14.039 3.918 1 97.38 43 ARG B O 1
ATOM 3259 N N . ASP B 1 44 ? -11.516 -13.945 2.764 1 98.12 44 ASP B N 1
ATOM 3260 C CA . ASP B 1 44 ? -12.094 -15.125 3.4 1 98.12 44 ASP B CA 1
ATOM 3261 C C . ASP B 1 44 ? -11.242 -16.359 3.121 1 98.12 44 ASP B C 1
ATOM 3263 O O . ASP B 1 44 ? -11.008 -17.188 4.016 1 98.12 44 ASP B O 1
ATOM 3267 N N . VAL B 1 45 ? -10.727 -16.484 1.906 1 98.38 45 VAL B N 1
ATOM 3268 C CA . VAL B 1 45 ? -9.852 -17.594 1.56 1 98.38 45 VAL B CA 1
ATOM 3269 C C . VAL B 1 45 ? -8.547 -17.484 2.342 1 98.38 45 VAL B C 1
ATOM 3271 O O . VAL B 1 45 ? -8.031 -18.484 2.848 1 98.38 45 VAL B O 1
ATOM 3274 N N . THR B 1 46 ? -8.039 -16.266 2.467 1 98.62 46 THR B N 1
ATOM 3275 C CA . THR B 1 46 ? -6.789 -16.047 3.188 1 98.62 46 THR B CA 1
ATOM 3276 C C . THR B 1 46 ? -6.949 -16.391 4.668 1 98.62 46 THR B C 1
ATOM 3278 O O . THR B 1 46 ? -6.078 -17.016 5.262 1 98.62 46 THR B O 1
ATOM 3281 N N . LEU B 1 47 ? -8.094 -15.977 5.227 1 98.69 47 LEU B N 1
ATOM 3282 C CA . LEU B 1 47 ? -8.359 -16.297 6.625 1 98.69 47 LEU B CA 1
ATOM 3283 C C . LEU B 1 47 ? -8.453 -17.797 6.836 1 98.69 47 LEU B C 1
ATOM 3285 O O . LEU B 1 47 ? -7.949 -18.328 7.832 1 98.69 47 LEU B O 1
ATOM 3289 N N . PHE B 1 48 ? -9.094 -18.5 5.902 1 98.62 48 PHE B N 1
ATOM 3290 C CA . PHE B 1 48 ? -9.148 -19.953 5.957 1 98.62 48 PHE B CA 1
ATOM 3291 C C . PHE B 1 48 ? -7.742 -20.547 5.93 1 98.62 48 PHE B C 1
ATOM 3293 O O . PHE B 1 48 ? -7.406 -21.391 6.762 1 98.62 48 PHE B O 1
ATOM 3300 N N . GLY B 1 49 ? -6.93 -20.094 4.977 1 98.44 49 GLY B N 1
ATOM 3301 C CA . GLY B 1 49 ? -5.562 -20.578 4.875 1 98.44 49 GLY B CA 1
ATOM 3302 C C . GLY B 1 49 ? -4.746 -20.328 6.129 1 98.44 49 GLY B C 1
ATOM 3303 O O . GLY B 1 49 ? -3.984 -21.203 6.559 1 98.44 49 GLY B O 1
ATOM 3304 N N . ASP B 1 50 ? -4.922 -19.156 6.672 1 98.5 50 ASP B N 1
ATOM 3305 C CA . ASP B 1 50 ? -4.227 -18.812 7.906 1 98.5 50 ASP B CA 1
ATOM 3306 C C . ASP B 1 50 ? -4.609 -19.75 9.039 1 98.5 50 ASP B C 1
ATOM 3308 O O . ASP B 1 50 ? -3.74 -20.234 9.773 1 98.5 50 ASP B O 1
ATOM 3312 N N . ALA B 1 51 ? -5.859 -20.062 9.172 1 97.94 51 ALA B N 1
ATOM 3313 C CA . ALA B 1 51 ? -6.387 -20.891 10.25 1 97.94 51 ALA B CA 1
ATOM 3314 C C . ALA B 1 51 ? -6.008 -22.344 10.062 1 97.94 51 ALA B C 1
ATOM 3316 O O . ALA B 1 51 ? -5.812 -23.078 11.039 1 97.94 51 ALA B O 1
ATOM 3317 N N . LYS B 1 52 ? -5.852 -22.781 8.805 1 97.44 52 LYS B N 1
ATOM 3318 C CA . LYS B 1 52 ? -5.738 -24.203 8.539 1 97.44 52 LYS B CA 1
ATOM 3319 C C . LYS B 1 52 ? -4.309 -24.578 8.164 1 97.44 52 LYS B C 1
ATOM 3321 O O . LYS B 1 52 ? -4.051 -25.703 7.719 1 97.44 52 LYS B O 1
ATOM 3326 N N . GLY B 1 53 ? -3.408 -23.641 8.227 1 95.12 53 GLY B N 1
ATOM 3327 C CA . GLY B 1 53 ? -1.992 -23.953 8.164 1 95.12 53 GLY B CA 1
ATOM 3328 C C . GLY B 1 53 ? -1.435 -23.922 6.75 1 95.12 53 GLY B C 1
ATOM 3329 O O . GLY B 1 53 ? -0.43 -24.578 6.457 1 95.12 53 GLY B O 1
ATOM 3330 N N . PHE B 1 54 ? -2.074 -23.281 5.863 1 97.75 54 PHE B N 1
ATOM 3331 C CA . PHE B 1 54 ? -1.459 -23.016 4.57 1 97.75 54 PHE B CA 1
ATOM 3332 C C . PHE B 1 54 ? -0.24 -22.109 4.723 1 97.75 54 PHE B C 1
ATOM 3334 O O . PHE B 1 54 ? -0.176 -21.297 5.645 1 97.75 54 PHE B O 1
ATOM 3341 N N . THR B 1 55 ? 0.676 -22.266 3.838 1 97.62 55 THR B N 1
ATOM 3342 C CA . THR B 1 55 ? 1.994 -21.656 4.023 1 97.62 55 THR B CA 1
ATOM 3343 C C . THR B 1 55 ? 1.977 -20.188 3.641 1 97.62 55 THR B C 1
ATOM 3345 O O . THR B 1 55 ? 2.562 -19.359 4.336 1 97.62 55 THR B O 1
ATOM 3348 N N . ALA B 1 56 ? 1.325 -19.875 2.525 1 98.5 56 ALA B N 1
ATOM 3349 C CA . ALA B 1 56 ? 1.401 -18.5 2.021 1 98.5 56 ALA B CA 1
ATOM 3350 C C . ALA B 1 56 ? 0.21 -18.172 1.123 1 98.5 56 ALA B C 1
ATOM 3352 O O . ALA B 1 56 ? -0.546 -19.078 0.741 1 98.5 56 ALA B O 1
ATOM 3353 N N . VAL B 1 57 ? -0.001 -16.922 0.933 1 98.44 57 VAL B N 1
ATOM 3354 C CA . VAL B 1 57 ? -0.871 -16.422 -0.125 1 98.44 57 VAL B CA 1
ATOM 3355 C C . VAL B 1 57 ? -0.047 -15.625 -1.137 1 98.44 57 VAL B C 1
ATOM 3357 O O . VAL B 1 57 ? 0.735 -14.75 -0.759 1 98.44 57 VAL B O 1
ATOM 3360 N N . TYR B 1 58 ? -0.159 -16.031 -2.4 1 97.94 58 TYR B N 1
ATOM 3361 C CA . TYR B 1 58 ? 0.489 -15.305 -3.49 1 97.94 58 TYR B CA 1
ATOM 3362 C C . TYR B 1 58 ? -0.415 -14.203 -4.027 1 97.94 58 TYR B C 1
ATOM 3364 O O . TYR B 1 58 ? -1.555 -14.461 -4.422 1 97.94 58 TYR B O 1
ATOM 3372 N N . ILE B 1 59 ? 0.113 -12.961 -4.062 1 96.5 59 ILE B N 1
ATOM 3373 C CA . ILE B 1 59 ? -0.632 -11.789 -4.52 1 96.5 59 ILE B CA 1
ATOM 3374 C C . ILE B 1 59 ? -0.033 -11.273 -5.824 1 96.5 59 ILE B C 1
ATOM 3376 O O . ILE B 1 59 ? 1.179 -11.062 -5.918 1 96.5 59 ILE B O 1
ATOM 3380 N N . PRO B 1 60 ? -0.857 -11.062 -6.824 1 93.25 60 PRO B N 1
ATOM 3381 C CA . PRO B 1 60 ? -0.358 -10.578 -8.109 1 93.25 60 PRO B CA 1
ATOM 3382 C C . PRO B 1 60 ? -0.268 -9.055 -8.172 1 93.25 60 PRO B C 1
ATOM 3384 O O . PRO B 1 60 ? -0.68 -8.367 -7.234 1 93.25 60 PRO B O 1
ATOM 3387 N N . GLU B 1 61 ? 0.32 -8.578 -9.188 1 93.75 61 GLU B N 1
ATOM 3388 C CA . GLU B 1 61 ? 0.258 -7.191 -9.633 1 93.75 61 GLU B CA 1
ATOM 3389 C C . GLU B 1 61 ? -0.287 -7.09 -11.055 1 93.75 61 GLU B C 1
ATOM 3391 O O . GLU B 1 61 ? 0.289 -7.656 -11.992 1 93.75 61 GLU B O 1
ATOM 3396 N N . ARG B 1 62 ? -1.401 -6.41 -11.195 1 90.94 62 ARG B N 1
ATOM 3397 C CA . ARG B 1 62 ? -2.055 -6.23 -12.484 1 90.94 62 ARG B CA 1
ATOM 3398 C C . ARG B 1 62 ? -2.566 -4.805 -12.648 1 90.94 62 ARG B C 1
ATOM 3400 O O . ARG B 1 62 ? -3.086 -4.215 -11.703 1 90.94 62 ARG B O 1
ATOM 3407 N N . HIS B 1 63 ? -2.369 -4.332 -13.891 1 93 63 HIS B N 1
ATOM 3408 C CA . HIS B 1 63 ? -2.75 -2.943 -14.117 1 93 63 HIS B CA 1
ATOM 3409 C C . HIS B 1 63 ? -3.691 -2.818 -15.305 1 93 63 HIS B C 1
ATOM 3411 O O . HIS B 1 63 ? -3.602 -3.598 -16.266 1 93 63 HIS B O 1
ATOM 3417 N N . PHE B 1 64 ? -4.609 -1.873 -15.281 1 91.44 64 PHE B N 1
ATOM 3418 C CA . PHE B 1 64 ? -5.352 -1.202 -16.344 1 91.44 64 PHE B CA 1
ATOM 3419 C C . PHE B 1 64 ? -6.227 -2.193 -17.094 1 91.44 64 PHE B C 1
ATOM 3421 O O . PHE B 1 64 ? -6.441 -2.041 -18.297 1 91.44 64 PHE B O 1
ATOM 3428 N N . SER B 1 65 ? -6.539 -3.225 -16.516 1 80.94 65 SER B N 1
ATOM 3429 C CA . SER B 1 65 ? -7.531 -4.137 -17.078 1 80.94 65 SER B CA 1
ATOM 3430 C C . SER B 1 65 ? -8.82 -4.113 -16.266 1 80.94 65 SER B C 1
ATOM 3432 O O . SER B 1 65 ? -8.789 -4.129 -15.039 1 80.94 65 SER B O 1
ATOM 3434 N N . GLU B 1 66 ? -9.789 -3.986 -17.109 1 67.25 66 GLU B N 1
ATOM 3435 C CA . GLU B 1 66 ? -11.102 -3.922 -16.469 1 67.25 66 GLU B CA 1
ATOM 3436 C C . GLU B 1 66 ? -11.352 -5.152 -15.602 1 67.25 66 GLU B C 1
ATOM 3438 O O . GLU B 1 66 ? -11.953 -5.047 -14.531 1 67.25 66 GLU B O 1
ATOM 3443 N N . PHE B 1 67 ? -10.836 -6.172 -16.281 1 59.44 67 PHE B N 1
ATOM 3444 C CA . PHE B 1 67 ? -11.039 -7.414 -15.539 1 59.44 67 PHE B CA 1
ATOM 3445 C C . PHE B 1 67 ? -9.727 -7.922 -14.953 1 59.44 67 PHE B C 1
ATOM 3447 O O . PHE B 1 67 ? -8.703 -7.938 -15.641 1 59.44 67 PHE B O 1
ATOM 3454 N N . GLY B 1 68 ? -9.547 -7.824 -13.547 1 61.31 68 GLY B N 1
ATOM 3455 C CA . GLY B 1 68 ? -8.367 -8.391 -12.906 1 61.31 68 GLY B CA 1
ATOM 3456 C C . GLY B 1 68 ? -7.535 -7.352 -12.172 1 61.31 68 GLY B C 1
ATOM 3457 O O . GLY B 1 68 ? -6.711 -7.699 -11.328 1 61.31 68 GLY B O 1
ATOM 3458 N N . SER B 1 69 ? -7.891 -6.156 -12.5 1 70 69 SER B N 1
ATOM 3459 C CA . SER B 1 69 ? -6.98 -5.141 -11.977 1 70 69 SER B CA 1
ATOM 3460 C C . SER B 1 69 ? -7.41 -4.68 -10.586 1 70 69 SER B C 1
ATOM 3462 O O . SER B 1 69 ? -7.211 -3.52 -10.227 1 70 69 SER B O 1
ATOM 3464 N N . ILE B 1 70 ? -7.852 -5.637 -9.828 1 81.5 70 ILE B N 1
ATOM 3465 C CA . ILE B 1 70 ? -8.156 -5.316 -8.438 1 81.5 70 ILE B CA 1
ATOM 3466 C C . ILE B 1 70 ? -6.891 -5.449 -7.594 1 81.5 70 ILE B C 1
ATOM 3468 O O . ILE B 1 70 ? -6.879 -5.07 -6.418 1 81.5 70 ILE B O 1
ATOM 3472 N N . TYR B 1 71 ? -5.801 -5.859 -8.242 1 88.94 71 TYR B N 1
ATOM 3473 C CA . TYR B 1 71 ? -4.531 -6.062 -7.551 1 88.94 71 TYR B CA 1
ATOM 3474 C C . TYR B 1 71 ? -3.447 -5.16 -8.125 1 88.94 71 TYR B C 1
ATOM 3476 O O . TYR B 1 71 ? -2.355 -5.629 -8.461 1 88.94 71 TYR B O 1
ATOM 3484 N N . ALA B 1 72 ? -3.734 -3.918 -8.109 1 92 72 ALA B N 1
ATOM 3485 C CA . ALA B 1 72 ? -2.812 -2.986 -8.758 1 92 72 ALA B CA 1
ATOM 3486 C C . ALA B 1 72 ? -1.559 -2.781 -7.914 1 92 72 ALA B C 1
ATOM 3488 O O . ALA B 1 72 ? -0.49 -2.469 -8.445 1 92 72 ALA B O 1
ATOM 3489 N N . ASN B 1 73 ? -1.739 -2.975 -6.637 1 95.62 73 ASN B N 1
ATOM 3490 C CA . ASN B 1 73 ? -0.618 -2.885 -5.707 1 95.62 73 ASN B CA 1
ATOM 3491 C C . ASN B 1 73 ? -0.657 -4.004 -4.672 1 95.62 73 ASN B C 1
ATOM 3493 O O . ASN B 1 73 ? -1.462 -3.965 -3.738 1 95.62 73 ASN B O 1
ATOM 3497 N N . SER B 1 74 ? 0.255 -4.898 -4.824 1 96.94 74 SER B N 1
ATOM 3498 C CA . SER B 1 74 ? 0.266 -6.078 -3.961 1 96.94 74 SER B CA 1
ATOM 3499 C C . SER B 1 74 ? 0.558 -5.699 -2.514 1 96.94 74 SER B C 1
ATOM 3501 O O . SER B 1 74 ? 0.055 -6.34 -1.586 1 96.94 74 SER B O 1
ATOM 3503 N N . ALA B 1 75 ? 1.326 -4.637 -2.301 1 98.5 75 ALA B N 1
ATOM 3504 C CA . ALA B 1 75 ? 1.678 -4.234 -0.941 1 98.5 75 ALA B CA 1
ATOM 3505 C C . ALA B 1 75 ? 0.456 -3.713 -0.19 1 98.5 75 ALA B C 1
ATOM 3507 O O . ALA B 1 75 ? 0.299 -3.971 1.006 1 98.5 75 ALA B O 1
ATOM 3508 N N . VAL B 1 76 ? -0.371 -3.018 -0.883 1 98.12 76 VAL B N 1
ATOM 3509 C CA . VAL B 1 76 ? -1.6 -2.5 -0.289 1 98.12 76 VAL B CA 1
ATOM 3510 C C . VAL B 1 76 ? -2.502 -3.66 0.122 1 98.12 76 VAL B C 1
ATOM 3512 O O . VAL B 1 76 ? -3.012 -3.691 1.245 1 98.12 76 VAL B O 1
ATOM 3515 N N . MET B 1 77 ? -2.648 -4.637 -0.723 1 97.19 77 MET B N 1
ATOM 3516 C CA . MET B 1 77 ? -3.496 -5.785 -0.421 1 97.19 77 MET B CA 1
ATOM 3517 C C . MET B 1 77 ? -2.92 -6.602 0.733 1 97.19 77 MET B C 1
ATOM 3519 O O . MET B 1 77 ? -3.654 -7.023 1.627 1 97.19 77 MET B O 1
ATOM 3523 N N . ALA B 1 78 ? -1.629 -6.793 0.663 1 98.62 78 ALA B N 1
ATOM 3524 C CA . ALA B 1 78 ? -0.98 -7.543 1.735 1 98.62 78 ALA B CA 1
ATOM 3525 C C . ALA B 1 78 ? -1.219 -6.879 3.09 1 98.62 78 ALA B C 1
ATOM 3527 O O . ALA B 1 78 ? -1.562 -7.551 4.066 1 98.62 78 ALA B O 1
ATOM 3528 N N . SER B 1 79 ? -1.081 -5.582 3.123 1 98.69 79 SER B N 1
ATOM 3529 C CA . SER B 1 79 ? -1.231 -4.848 4.375 1 98.69 79 SER B CA 1
ATOM 3530 C C . SER B 1 79 ? -2.627 -5.031 4.961 1 98.69 79 SER B C 1
ATOM 3532 O O . SER B 1 79 ? -2.777 -5.254 6.164 1 98.69 79 SER B O 1
ATOM 3534 N N . TYR B 1 80 ? -3.619 -5.016 4.094 1 98.69 80 TYR B N 1
ATOM 3535 C CA . TYR B 1 80 ? -5.008 -5.219 4.492 1 98.69 80 TYR B CA 1
ATOM 3536 C C . TYR B 1 80 ? -5.195 -6.59 5.133 1 98.69 80 TYR B C 1
ATOM 3538 O O . TYR B 1 80 ? -5.859 -6.715 6.164 1 98.69 80 TYR B O 1
ATOM 3546 N N . LEU B 1 81 ? -4.531 -7.57 4.562 1 98.75 81 LEU B N 1
ATOM 3547 C CA . LEU B 1 81 ? -4.703 -8.945 5.004 1 98.75 81 LEU B CA 1
ATOM 3548 C C . LEU B 1 81 ? -3.865 -9.227 6.246 1 98.75 81 LEU B C 1
ATOM 3550 O O . LEU B 1 81 ? -4.277 -10 7.117 1 98.75 81 LEU B O 1
ATOM 3554 N N . ILE B 1 82 ? -2.723 -8.609 6.363 1 98.69 82 ILE B N 1
ATOM 3555 C CA . ILE B 1 82 ? -1.8 -8.812 7.477 1 98.69 82 ILE B CA 1
ATOM 3556 C C . ILE B 1 82 ? -2.508 -8.5 8.797 1 98.69 82 ILE B C 1
ATOM 3558 O O . ILE B 1 82 ? -2.381 -9.25 9.766 1 98.69 82 ILE B O 1
ATOM 3562 N N . ALA B 1 83 ? -3.322 -7.477 8.812 1 97.75 83 ALA B N 1
ATOM 3563 C CA . ALA B 1 83 ? -4.004 -7.027 10.023 1 97.75 83 ALA B CA 1
ATOM 3564 C C . ALA B 1 83 ? -4.996 -8.078 10.516 1 97.75 83 ALA B C 1
ATOM 3566 O O . ALA B 1 83 ? -5.422 -8.039 11.672 1 97.75 83 ALA B O 1
ATOM 3567 N N . GLN B 1 84 ? -5.305 -9.062 9.68 1 98.31 84 GLN B N 1
ATOM 3568 C CA . GLN B 1 84 ? -6.391 -9.992 9.977 1 98.31 84 GLN B CA 1
ATOM 3569 C C . GLN B 1 84 ? -5.867 -11.422 10.109 1 98.31 84 GLN B C 1
ATOM 3571 O O . GLN B 1 84 ? -6.652 -12.359 10.266 1 98.31 84 GLN B O 1
ATOM 3576 N N . THR B 1 85 ? -4.547 -11.617 9.961 1 98.62 85 THR B N 1
ATOM 3577 C CA . THR B 1 85 ? -3.951 -12.953 9.969 1 98.62 85 THR B CA 1
ATOM 3578 C C . THR B 1 85 ? -2.838 -13.039 11.008 1 98.62 85 THR B C 1
ATOM 3580 O O . THR B 1 85 ? -2.377 -12.016 11.523 1 98.62 85 THR B O 1
ATOM 3583 N N . LYS B 1 86 ? -2.365 -14.25 11.25 1 97.88 86 LYS B N 1
ATOM 3584 C CA . LYS B 1 86 ? -1.399 -14.438 12.328 1 97.88 86 LYS B CA 1
ATOM 3585 C C . LYS B 1 86 ? -0.181 -15.219 11.852 1 97.88 86 LYS B C 1
ATOM 3587 O O . LYS B 1 86 ? 0.917 -15.055 12.391 1 97.88 86 LYS B O 1
ATOM 3592 N N . ARG B 1 87 ? -0.371 -16.094 10.828 1 97.62 87 ARG B N 1
ATOM 3593 C CA . ARG B 1 87 ? 0.695 -17.062 10.57 1 97.62 87 ARG B CA 1
ATOM 3594 C C . ARG B 1 87 ? 1.058 -17.094 9.094 1 97.62 87 ARG B C 1
ATOM 3596 O O . ARG B 1 87 ? 2.229 -17.234 8.734 1 97.62 87 ARG B O 1
ATOM 3603 N N . ILE B 1 88 ? 0.092 -17 8.25 1 98.56 88 ILE B N 1
ATOM 3604 C CA . ILE B 1 88 ? 0.276 -17.203 6.82 1 98.56 88 ILE B CA 1
ATOM 3605 C C . ILE B 1 88 ? 1.243 -16.156 6.266 1 98.56 88 ILE B C 1
ATOM 3607 O O . ILE B 1 88 ? 1.229 -15.008 6.691 1 98.56 88 ILE B O 1
ATOM 3611 N N . ARG B 1 89 ? 2.145 -16.547 5.402 1 98.75 89 ARG B N 1
ATOM 3612 C CA . ARG B 1 89 ? 3.104 -15.625 4.793 1 98.75 89 ARG B CA 1
ATOM 3613 C C . ARG B 1 89 ? 2.51 -14.953 3.561 1 98.75 89 ARG B C 1
ATOM 3615 O O . ARG B 1 89 ? 1.591 -15.492 2.936 1 98.75 89 ARG B O 1
ATOM 3622 N N . PHE B 1 90 ? 2.99 -13.789 3.277 1 98.75 90 PHE B N 1
ATOM 3623 C CA . PHE B 1 90 ? 2.557 -13.023 2.117 1 98.75 90 PHE B CA 1
ATOM 3624 C C . PHE B 1 90 ? 3.648 -12.984 1.054 1 98.75 90 PHE B C 1
ATOM 3626 O O . PHE B 1 90 ? 4.73 -12.445 1.286 1 98.75 90 PHE B O 1
ATOM 3633 N N . ARG B 1 91 ? 3.32 -13.57 -0.126 1 98.5 91 ARG B N 1
ATOM 3634 C CA . ARG B 1 91 ? 4.25 -13.664 -1.248 1 98.5 91 ARG B CA 1
ATOM 3635 C C . ARG B 1 91 ? 3.709 -12.922 -2.467 1 98.5 91 ARG B C 1
ATOM 3637 O O . ARG B 1 91 ? 2.496 -12.758 -2.613 1 98.5 91 ARG B O 1
ATOM 3644 N N . THR B 1 92 ? 4.629 -12.43 -3.256 1 98.06 92 THR B N 1
ATOM 3645 C CA . THR B 1 92 ? 4.195 -11.812 -4.508 1 98.06 92 THR B CA 1
ATOM 3646 C C . THR B 1 92 ? 4.461 -12.742 -5.688 1 98.06 92 THR B C 1
ATOM 3648 O O . THR B 1 92 ? 5.484 -13.43 -5.727 1 98.06 92 THR B O 1
ATOM 3651 N N . ALA B 1 93 ? 3.566 -12.836 -6.602 1 93.94 93 ALA B N 1
ATOM 3652 C CA . ALA B 1 93 ? 3.73 -13.578 -7.848 1 93.94 93 ALA B CA 1
ATOM 3653 C C . ALA B 1 93 ? 3.051 -12.859 -9.008 1 93.94 93 ALA B C 1
ATOM 3655 O O . ALA B 1 93 ? 2.016 -13.312 -9.508 1 93.94 93 ALA B O 1
ATOM 3656 N N . GLY B 1 94 ? 3.6 -11.703 -9.305 1 92.56 94 GLY B N 1
ATOM 3657 C CA . GLY B 1 94 ? 4.789 -11.07 -8.758 1 92.56 94 GLY B CA 1
ATOM 3658 C C . GLY B 1 94 ? 4.816 -9.57 -8.977 1 92.56 94 GLY B C 1
ATOM 3659 O O . GLY B 1 94 ? 3.91 -9.016 -9.602 1 92.56 94 GLY B O 1
ATOM 3660 N N . ILE B 1 95 ? 5.73 -9.008 -8.383 1 97.69 95 ILE B N 1
ATOM 3661 C CA . ILE B 1 95 ? 6.027 -7.609 -8.648 1 97.69 95 ILE B CA 1
ATOM 3662 C C . ILE B 1 95 ? 6.707 -7.477 -10.008 1 97.69 95 ILE B C 1
ATOM 3664 O O . ILE B 1 95 ? 7.715 -8.133 -10.273 1 97.69 95 ILE B O 1
ATOM 3668 N N . SER B 1 96 ? 6.062 -6.707 -10.945 1 96.81 96 SER B N 1
ATOM 3669 C CA . SER B 1 96 ? 6.777 -6.309 -12.148 1 96.81 96 SER B CA 1
ATOM 3670 C C . SER B 1 96 ? 7.852 -5.27 -11.844 1 96.81 96 SER B C 1
ATOM 3672 O O . SER B 1 96 ? 7.613 -4.066 -11.961 1 96.81 96 SER B O 1
ATOM 3674 N N . LEU B 1 97 ? 9.008 -5.762 -11.578 1 98.38 97 LEU B N 1
ATOM 3675 C CA . LEU B 1 97 ? 10.016 -4.969 -10.883 1 98.38 97 LEU B CA 1
ATOM 3676 C C . LEU B 1 97 ? 10.477 -3.799 -11.75 1 98.38 97 LEU B C 1
ATOM 3678 O O . LEU B 1 97 ? 10.695 -2.697 -11.242 1 98.38 97 LEU B O 1
ATOM 3682 N N . PRO B 1 98 ? 10.523 -3.941 -13.133 1 98.25 98 PRO B N 1
ATOM 3683 C CA . PRO B 1 98 ? 10.984 -2.828 -13.961 1 98.25 98 PRO B CA 1
ATOM 3684 C C . PRO B 1 98 ? 10.039 -1.633 -13.93 1 98.25 98 PRO B C 1
ATOM 3686 O O . PRO B 1 98 ? 10.414 -0.531 -14.344 1 98.25 98 PRO B O 1
ATOM 3689 N N . LEU B 1 99 ? 8.836 -1.839 -13.438 1 98 99 LEU B N 1
ATOM 3690 C CA . LEU B 1 99 ? 7.863 -0.754 -13.398 1 98 99 LEU B CA 1
ATOM 3691 C C . LEU B 1 99 ? 8.164 0.203 -12.25 1 98 99 LEU B C 1
ATOM 3693 O O . LEU B 1 99 ? 7.66 1.329 -12.227 1 98 99 LEU B O 1
ATOM 3697 N N . HIS B 1 100 ? 8.969 -0.259 -11.305 1 98.12 100 HIS B N 1
ATOM 3698 C CA . HIS B 1 100 ? 9.07 0.471 -10.047 1 98.12 100 HIS B CA 1
ATOM 3699 C C . HIS B 1 100 ? 10.531 0.8 -9.727 1 98.12 100 HIS B C 1
ATOM 3701 O O . HIS B 1 100 ? 11.438 0.115 -10.188 1 98.12 100 HIS B O 1
ATOM 3707 N N . HIS B 1 101 ? 10.695 1.862 -8.969 1 98.25 101 HIS B N 1
ATOM 3708 C CA . HIS B 1 101 ? 12 2.121 -8.375 1 98.25 101 HIS B CA 1
ATOM 3709 C C . HIS B 1 101 ? 12.32 1.105 -7.285 1 98.25 101 HIS B C 1
ATOM 3711 O O . HIS B 1 101 ? 11.492 0.841 -6.414 1 98.25 101 HIS B O 1
ATOM 3717 N N . PRO B 1 102 ? 13.5 0.523 -7.301 1 98.5 102 PRO B N 1
ATOM 3718 C CA . PRO B 1 102 ? 13.797 -0.542 -6.34 1 98.5 102 PRO B CA 1
ATOM 3719 C C . PRO B 1 102 ? 13.711 -0.071 -4.891 1 98.5 102 PRO B C 1
ATOM 3721 O O . PRO B 1 102 ? 13.281 -0.828 -4.016 1 98.5 102 PRO B O 1
ATOM 3724 N N . ALA B 1 103 ? 14.086 1.174 -4.598 1 98.31 103 ALA B N 1
ATOM 3725 C CA . ALA B 1 103 ? 14.008 1.693 -3.234 1 98.31 103 ALA B CA 1
ATOM 3726 C C . ALA B 1 103 ? 12.555 1.774 -2.76 1 98.31 103 ALA B C 1
ATOM 3728 O O . ALA B 1 103 ? 12.266 1.519 -1.589 1 98.31 103 ALA B O 1
ATOM 3729 N N . GLU B 1 104 ? 11.703 2.148 -3.639 1 97.81 104 GLU B N 1
ATOM 3730 C CA . GLU B 1 104 ? 10.281 2.229 -3.305 1 97.81 104 GLU B CA 1
ATOM 3731 C C . GLU B 1 104 ? 9.719 0.851 -2.965 1 97.81 104 GLU B C 1
ATOM 3733 O O . GLU B 1 104 ? 8.961 0.704 -2.002 1 97.81 104 GLU B O 1
ATOM 3738 N N . VAL B 1 105 ? 10.109 -0.119 -3.723 1 98.56 105 VAL B N 1
ATOM 3739 C CA . VAL B 1 105 ? 9.672 -1.489 -3.479 1 98.56 105 VAL B CA 1
ATOM 3740 C C . VAL B 1 105 ? 10.109 -1.934 -2.088 1 98.56 105 VAL B C 1
ATOM 3742 O O . VAL B 1 105 ? 9.32 -2.504 -1.33 1 98.56 105 VAL B O 1
ATOM 3745 N N . VAL B 1 106 ? 11.336 -1.641 -1.74 1 98.62 106 VAL B N 1
ATOM 3746 C CA . VAL B 1 106 ? 11.852 -2.037 -0.433 1 98.62 106 VAL B CA 1
ATOM 3747 C C . VAL B 1 106 ? 11.094 -1.294 0.667 1 98.62 106 VAL B C 1
ATOM 3749 O O . VAL B 1 106 ? 10.75 -1.88 1.694 1 98.62 106 VAL B O 1
ATOM 3752 N N . GLU B 1 107 ? 10.758 -0.045 0.463 1 97.5 107 GLU B N 1
ATOM 3753 C CA . GLU B 1 107 ? 10.008 0.72 1.453 1 97.5 107 GLU B CA 1
ATOM 3754 C C . GLU B 1 107 ? 8.641 0.094 1.711 1 97.5 107 GLU B C 1
ATOM 3756 O O . GLU B 1 107 ? 8.258 -0.117 2.863 1 97.5 107 GLU B O 1
ATOM 3761 N N . TRP B 1 108 ? 7.969 -0.286 0.625 1 97.94 108 TRP B N 1
ATOM 3762 C CA . TRP B 1 108 ? 6.629 -0.855 0.736 1 97.94 108 TRP B CA 1
ATOM 3763 C C . TRP B 1 108 ? 6.656 -2.156 1.53 1 97.94 108 TRP B C 1
ATOM 3765 O O . TRP B 1 108 ? 5.855 -2.348 2.447 1 97.94 108 TRP B O 1
ATOM 3775 N N . TRP B 1 109 ? 7.551 -2.852 1.217 1 98.62 109 TRP B N 1
ATOM 3776 C CA . TRP B 1 109 ? 7.504 -4.215 1.737 1 98.62 109 TRP B CA 1
ATOM 3777 C C . TRP B 1 109 ? 8.25 -4.312 3.066 1 98.62 109 TRP B C 1
ATOM 3779 O O . TRP B 1 109 ? 7.996 -5.223 3.857 1 98.62 109 TRP B O 1
ATOM 3789 N N . ALA B 1 110 ? 9.188 -3.357 3.328 1 97.88 110 ALA B N 1
ATOM 3790 C CA . ALA B 1 110 ? 9.734 -3.256 4.68 1 97.88 110 ALA B CA 1
ATOM 3791 C C . ALA B 1 110 ? 8.641 -2.883 5.68 1 97.88 110 ALA B C 1
ATOM 3793 O O . ALA B 1 110 ? 8.625 -3.387 6.809 1 97.88 110 ALA B O 1
ATOM 3794 N N . MET B 1 111 ? 7.754 -1.992 5.289 1 97.44 111 MET B N 1
ATOM 3795 C CA . MET B 1 111 ? 6.598 -1.695 6.129 1 97.44 111 MET B CA 1
ATOM 3796 C C . MET B 1 111 ? 5.789 -2.959 6.41 1 97.44 111 MET B C 1
ATOM 3798 O O . MET B 1 111 ? 5.496 -3.271 7.562 1 97.44 111 MET B O 1
ATOM 3802 N N . ASN B 1 112 ? 5.473 -3.695 5.355 1 98.62 112 ASN B N 1
ATOM 3803 C CA . ASN B 1 112 ? 4.688 -4.914 5.52 1 98.62 112 ASN B CA 1
ATOM 3804 C C . ASN B 1 112 ? 5.441 -5.961 6.34 1 98.62 112 ASN B C 1
ATOM 3806 O O . ASN B 1 112 ? 4.832 -6.73 7.086 1 98.62 112 ASN B O 1
ATOM 3810 N N . ASP B 1 113 ? 6.766 -5.988 6.16 1 98.62 113 ASP B N 1
ATOM 3811 C CA . ASP B 1 113 ? 7.582 -6.898 6.961 1 98.62 113 ASP B CA 1
ATOM 3812 C C . ASP B 1 113 ? 7.473 -6.574 8.445 1 98.62 113 ASP B C 1
ATOM 3814 O O . ASP B 1 113 ? 7.324 -7.477 9.273 1 98.62 113 ASP B O 1
ATOM 3818 N N . ASN B 1 114 ? 7.5 -5.34 8.773 1 97.44 114 ASN B N 1
ATOM 3819 C CA . ASN B 1 114 ? 7.34 -4.914 10.156 1 97.44 114 ASN B CA 1
ATOM 3820 C C . ASN B 1 114 ? 5.926 -5.184 10.664 1 97.44 114 ASN B C 1
ATOM 3822 O O . ASN B 1 114 ? 5.75 -5.727 11.758 1 97.44 114 ASN B O 1
ATOM 3826 N N . LEU B 1 115 ? 4.961 -4.855 9.859 1 97.94 115 LEU B N 1
ATOM 3827 C CA . LEU B 1 115 ? 3.564 -4.984 10.266 1 97.94 115 LEU B CA 1
ATOM 3828 C C . LEU B 1 115 ? 3.193 -6.449 10.477 1 97.94 115 LEU B C 1
ATOM 3830 O O . LEU B 1 115 ? 2.328 -6.762 11.297 1 97.94 115 LEU B O 1
ATOM 3834 N N . SER B 1 116 ? 3.861 -7.371 9.781 1 98.38 116 SER B N 1
ATOM 3835 C CA . SER B 1 116 ? 3.506 -8.789 9.828 1 98.38 116 SER B CA 1
ATOM 3836 C C . SER B 1 116 ? 4.418 -9.555 10.781 1 98.38 116 SER B C 1
ATOM 3838 O O . SER B 1 116 ? 4.188 -10.734 11.055 1 98.38 116 SER B O 1
ATOM 3840 N N . GLY B 1 117 ? 5.445 -8.898 11.273 1 97.62 117 GLY B N 1
ATOM 3841 C CA . GLY B 1 117 ? 6.43 -9.594 12.086 1 97.62 117 GLY B CA 1
ATOM 3842 C C . GLY B 1 117 ? 7.316 -10.523 11.281 1 97.62 117 GLY B C 1
ATOM 3843 O O . GLY B 1 117 ? 7.688 -11.602 11.758 1 97.62 117 GLY B O 1
ATOM 3844 N N . GLY B 1 118 ? 7.555 -10.18 10.016 1 98.31 118 GLY B N 1
ATOM 3845 C CA . GLY B 1 118 ? 8.516 -10.922 9.219 1 98.31 118 GLY B CA 1
ATOM 3846 C C . GLY B 1 118 ? 7.879 -11.984 8.344 1 98.31 118 GLY B C 1
ATOM 3847 O O . GLY B 1 118 ? 8.492 -13.016 8.07 1 98.31 118 GLY B O 1
ATOM 3848 N N . ARG B 1 119 ? 6.684 -11.781 7.828 1 98.56 119 ARG B N 1
ATOM 3849 C CA . ARG B 1 119 ? 5.977 -12.812 7.086 1 98.56 119 ARG B CA 1
ATOM 3850 C C . ARG B 1 119 ? 5.91 -12.477 5.598 1 98.56 119 ARG B C 1
ATOM 3852 O O . ARG B 1 119 ? 4.93 -12.797 4.926 1 98.56 119 ARG B O 1
ATOM 3859 N N . VAL B 1 120 ? 6.977 -11.812 5.035 1 98.44 120 VAL B N 1
ATOM 3860 C CA . VAL B 1 120 ? 6.898 -11.398 3.641 1 98.44 120 VAL B CA 1
ATOM 3861 C C . VAL B 1 120 ? 7.969 -12.117 2.822 1 98.44 120 VAL B C 1
ATOM 3863 O O . VAL B 1 120 ? 9.094 -12.312 3.293 1 98.44 120 VAL B O 1
ATOM 3866 N N . ASP B 1 121 ? 7.594 -12.602 1.612 1 98.44 121 ASP B N 1
ATOM 3867 C CA . ASP B 1 121 ? 8.461 -13.094 0.545 1 98.44 121 ASP B CA 1
ATOM 3868 C C . ASP B 1 121 ? 8.141 -12.406 -0.78 1 98.44 121 ASP B C 1
ATOM 3870 O O . ASP B 1 121 ? 6.98 -12.141 -1.088 1 98.44 121 ASP B O 1
ATOM 3874 N N . LEU B 1 122 ? 9.234 -12.148 -1.502 1 98.75 122 LEU B N 1
ATOM 3875 C CA . LEU B 1 122 ? 8.93 -11.367 -2.697 1 98.75 122 LEU B CA 1
ATOM 3876 C C . LEU B 1 122 ? 9.297 -12.141 -3.959 1 98.75 122 LEU B C 1
ATOM 3878 O O . LEU B 1 122 ? 10.422 -12.633 -4.082 1 98.75 122 LEU B O 1
ATOM 3882 N N . GLY B 1 123 ? 8.359 -12.281 -4.832 1 98.56 123 GLY B N 1
ATOM 3883 C CA . GLY B 1 123 ? 8.578 -12.758 -6.188 1 98.56 123 GLY B CA 1
ATOM 3884 C C . GLY B 1 123 ? 8.602 -11.648 -7.219 1 98.56 123 GLY B C 1
ATOM 3885 O O . GLY B 1 123 ? 7.816 -10.695 -7.129 1 98.56 123 GLY B O 1
ATOM 3886 N N . PHE B 1 124 ? 9.508 -11.82 -8.156 1 98.19 124 PHE B N 1
ATOM 3887 C CA . PHE B 1 124 ? 9.703 -10.773 -9.148 1 98.19 124 PHE B CA 1
ATOM 3888 C C . PHE B 1 124 ? 9.594 -11.336 -10.562 1 98.19 124 PHE B C 1
ATOM 3890 O O . PHE B 1 124 ? 9.992 -12.469 -10.82 1 98.19 124 PHE B O 1
ATOM 3897 N N . GLY B 1 125 ? 9.039 -10.516 -11.438 1 95.94 125 GLY B N 1
ATOM 3898 C CA . GLY B 1 125 ? 9.039 -10.742 -12.875 1 95.94 125 GLY B CA 1
ATOM 3899 C C . GLY B 1 125 ? 9.344 -9.484 -13.672 1 95.94 125 GLY B C 1
ATOM 3900 O O . GLY B 1 125 ? 9.344 -8.383 -13.125 1 95.94 125 GLY B O 1
ATOM 3901 N N . SER B 1 126 ? 9.594 -9.672 -14.945 1 94.19 126 SER B N 1
ATOM 3902 C CA . SER B 1 126 ? 9.969 -8.555 -15.805 1 94.19 126 SER B CA 1
ATOM 3903 C C . SER B 1 126 ? 8.734 -7.789 -16.281 1 94.19 126 SER B C 1
ATOM 3905 O O . SER B 1 126 ? 8.852 -6.656 -16.766 1 94.19 126 SER B O 1
ATOM 3907 N N . GLY B 1 127 ? 7.609 -8.367 -16.047 1 90.19 127 GLY B N 1
ATOM 3908 C CA . GLY B 1 127 ? 6.453 -7.793 -16.719 1 90.19 127 GLY B CA 1
ATOM 3909 C C . GLY B 1 127 ? 6.496 -7.961 -18.234 1 90.19 127 GLY B C 1
ATOM 3910 O O . GLY B 1 127 ? 7.559 -8.219 -18.797 1 90.19 127 GLY 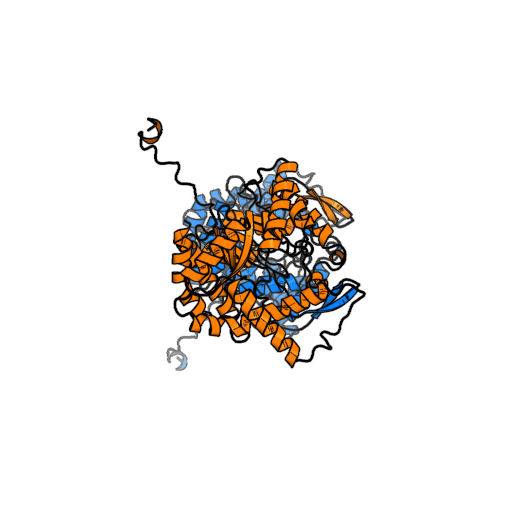B O 1
ATOM 3911 N N . TRP B 1 128 ? 5.234 -7.828 -18.922 1 85.94 128 TRP B N 1
ATOM 3912 C CA . TRP B 1 128 ? 5.215 -8.047 -20.375 1 85.94 128 TRP B CA 1
ATOM 3913 C C . TRP B 1 128 ? 4.223 -7.117 -21.047 1 85.94 128 TRP B C 1
ATOM 3915 O O . TRP B 1 128 ? 4.355 -6.816 -22.234 1 85.94 128 TRP B O 1
ATOM 3925 N N . ALA B 1 129 ? 3.219 -6.688 -20.297 1 87.94 129 ALA B N 1
ATOM 3926 C CA . ALA B 1 129 ? 2.148 -5.906 -20.906 1 87.94 129 ALA B CA 1
ATOM 3927 C C . ALA B 1 129 ? 2.6 -4.473 -21.172 1 87.94 129 ALA B C 1
ATOM 3929 O O . ALA B 1 129 ? 2.898 -3.727 -20.234 1 87.94 129 ALA B O 1
ATOM 3930 N N . LYS B 1 130 ? 2.562 -4.082 -22.359 1 91.19 130 LYS B N 1
ATOM 3931 C CA . LYS B 1 130 ? 3.066 -2.781 -22.781 1 91.19 130 LYS B CA 1
ATOM 3932 C C . LYS B 1 130 ? 2.348 -1.648 -22.062 1 91.19 130 LYS B C 1
ATOM 3934 O O . LYS B 1 130 ? 2.982 -0.699 -21.594 1 91.19 130 LYS B O 1
ATOM 3939 N N . PRO B 1 131 ? 1.031 -1.692 -21.828 1 92.5 131 PRO B N 1
ATOM 3940 C CA . PRO B 1 131 ? 0.347 -0.587 -21.156 1 92.5 131 PRO B CA 1
ATOM 3941 C C . PRO B 1 131 ? 0.83 -0.383 -19.719 1 92.5 131 PRO B C 1
ATOM 3943 O O . PRO B 1 131 ? 0.834 0.746 -19.219 1 92.5 131 PRO B O 1
ATOM 3946 N N . ASP B 1 132 ? 1.311 -1.454 -19.109 1 94.81 132 ASP B N 1
ATOM 3947 C CA . ASP B 1 132 ? 1.8 -1.336 -17.734 1 94.81 132 ASP B CA 1
ATOM 3948 C C . ASP B 1 132 ? 3.029 -0.433 -17.672 1 94.81 132 ASP B C 1
ATOM 3950 O O . ASP B 1 132 ? 3.287 0.196 -16.641 1 94.81 132 ASP B O 1
ATOM 3954 N N . PHE B 1 133 ? 3.684 -0.295 -18.812 1 97.31 133 PHE B N 1
ATOM 3955 C CA . PHE B 1 133 ? 4.992 0.35 -18.812 1 97.31 133 PHE B CA 1
ATOM 3956 C C . PHE B 1 133 ? 4.852 1.856 -19 1 97.31 133 PHE B C 1
ATOM 3958 O O . PHE B 1 133 ? 5.852 2.564 -19.141 1 97.31 133 PHE B O 1
ATOM 3965 N N . ILE B 1 134 ? 3.619 2.371 -18.891 1 97.31 134 ILE B N 1
ATOM 3966 C CA . ILE B 1 134 ? 3.5 3.82 -18.766 1 97.31 134 ILE B CA 1
ATOM 3967 C C . ILE B 1 134 ? 4.215 4.301 -17.516 1 97.31 134 ILE B C 1
ATOM 3969 O O . ILE B 1 134 ? 4.613 5.465 -17.422 1 97.31 134 ILE B O 1
ATOM 3973 N N . TYR B 1 135 ? 4.43 3.422 -16.562 1 97.5 135 TYR B N 1
ATOM 3974 C CA . TYR B 1 135 ? 5.125 3.75 -15.328 1 97.5 135 TYR B CA 1
ATOM 3975 C C . TYR B 1 135 ? 6.633 3.838 -15.555 1 97.5 135 TYR B C 1
ATOM 3977 O O . TYR B 1 1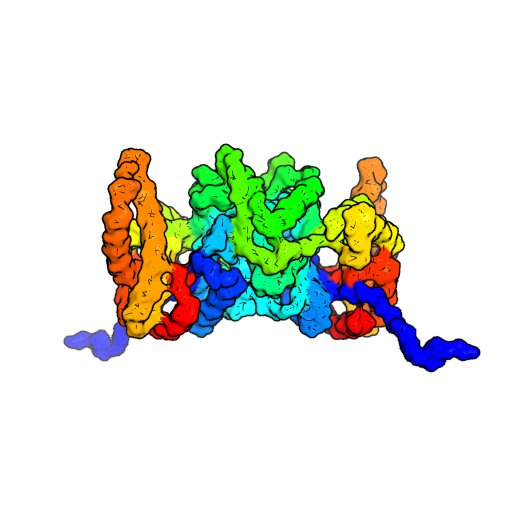35 ? 7.348 4.465 -14.773 1 97.5 135 TYR B O 1
ATOM 3985 N N . ALA B 1 136 ? 7.129 3.186 -16.531 1 97.56 136 ALA B N 1
ATOM 3986 C CA . ALA B 1 136 ? 8.547 3.162 -16.875 1 97.56 136 ALA B CA 1
ATOM 3987 C C . ALA B 1 136 ? 8.727 2.863 -18.359 1 97.56 136 ALA B C 1
ATOM 3989 O O . ALA B 1 136 ? 9.258 1.812 -18.734 1 97.56 136 ALA B O 1
ATOM 3990 N N . PRO B 1 137 ? 8.398 3.809 -19.172 1 97.25 137 PRO B N 1
ATOM 3991 C CA . PRO B 1 137 ? 8.375 3.539 -20.609 1 97.25 137 PRO B CA 1
ATOM 3992 C C . PRO B 1 137 ? 9.742 3.135 -21.156 1 97.25 137 PRO B C 1
ATOM 3994 O O . PRO B 1 137 ? 9.828 2.312 -22.062 1 97.25 137 PRO B O 1
ATOM 3997 N N . ASP B 1 138 ? 10.789 3.59 -20.578 1 96.31 138 ASP B N 1
ATOM 3998 C CA . ASP B 1 138 ? 12.133 3.359 -21.094 1 96.31 138 ASP B CA 1
ATOM 3999 C C . ASP B 1 138 ? 12.656 1.989 -20.672 1 96.31 138 ASP B C 1
ATOM 4001 O O . ASP B 1 138 ? 13.695 1.539 -21.156 1 96.31 138 ASP B O 1
ATOM 4005 N N . ALA B 1 139 ? 11.93 1.348 -19.828 1 97.44 139 ALA B N 1
ATOM 4006 C CA . ALA B 1 139 ? 12.406 0.076 -19.281 1 97.44 139 ALA B CA 1
ATOM 4007 C C . ALA B 1 139 ? 11.883 -1.098 -20.109 1 97.44 139 ALA B C 1
ATOM 4009 O O . ALA B 1 139 ? 12.375 -2.221 -19.984 1 97.44 139 ALA B O 1
ATOM 4010 N N . TYR B 1 140 ? 11 -0.873 -21 1 97.38 140 TYR B N 1
ATOM 4011 C CA . TYR B 1 140 ? 10.242 -1.951 -21.625 1 97.38 140 TYR B CA 1
ATOM 4012 C C . TYR B 1 140 ? 11.156 -2.859 -22.438 1 97.38 140 TYR B C 1
ATOM 4014 O O . TYR B 1 140 ? 11.148 -4.082 -22.25 1 97.38 140 TYR B O 1
ATOM 4022 N N . GLU B 1 141 ? 11.992 -2.289 -23.25 1 96.56 141 GLU B N 1
ATOM 4023 C CA . GLU B 1 141 ? 12.805 -3.086 -24.156 1 96.56 141 GLU B CA 1
ATOM 4024 C C . GLU B 1 141 ? 13.828 -3.926 -23.406 1 96.56 141 GLU B C 1
ATOM 4026 O O . GLU B 1 141 ? 14.125 -5.055 -23.797 1 96.56 141 GLU B O 1
ATOM 4031 N N . LYS B 1 142 ? 14.305 -3.4 -22.328 1 97.06 142 LYS B N 1
ATOM 4032 C CA . LYS B 1 142 ? 15.344 -4.078 -21.562 1 97.06 142 LYS B CA 1
ATOM 4033 C C . LYS B 1 142 ? 14.797 -4.613 -20.25 1 97.06 142 LYS B C 1
ATOM 4035 O O . LYS B 1 142 ? 15.531 -4.73 -19.266 1 97.06 142 LYS B O 1
ATOM 4040 N N . ARG B 1 143 ? 13.531 -4.898 -20.234 1 96.19 143 ARG B N 1
ATOM 4041 C CA . ARG B 1 143 ? 12.828 -5.18 -18.984 1 96.19 143 ARG B CA 1
ATOM 4042 C C . ARG B 1 143 ? 13.43 -6.395 -18.281 1 96.19 143 ARG B C 1
ATOM 4044 O O . ARG B 1 143 ? 13.508 -6.43 -17.047 1 96.19 143 ARG B O 1
ATOM 4051 N N . ARG B 1 144 ? 13.898 -7.422 -19 1 93.12 144 ARG B N 1
ATOM 4052 C CA . ARG B 1 144 ? 14.453 -8.625 -18.375 1 93.12 144 ARG B CA 1
ATOM 4053 C C . ARG B 1 144 ? 15.773 -8.32 -17.672 1 93.12 144 ARG B C 1
ATOM 4055 O O . ARG B 1 144 ? 15.977 -8.719 -16.531 1 93.12 144 ARG B O 1
ATOM 4062 N N . ALA B 1 145 ? 16.625 -7.59 -18.359 1 95.62 145 ALA B N 1
ATOM 4063 C CA . ALA B 1 145 ? 17.906 -7.203 -17.781 1 95.62 145 ALA B CA 1
ATOM 4064 C C . ALA B 1 145 ? 17.719 -6.266 -16.594 1 95.62 145 ALA B C 1
ATOM 4066 O O . ALA B 1 145 ? 18.375 -6.41 -15.57 1 95.62 145 ALA B O 1
ATOM 4067 N N . ILE B 1 146 ? 16.781 -5.355 -16.75 1 97.62 146 ILE B N 1
ATOM 4068 C CA . ILE B 1 146 ? 16.5 -4.395 -15.688 1 97.62 146 ILE B CA 1
ATOM 4069 C C . ILE B 1 146 ? 15.953 -5.125 -14.461 1 97.62 146 ILE B C 1
ATOM 4071 O O . ILE B 1 146 ? 16.328 -4.809 -13.328 1 97.62 146 ILE B O 1
ATOM 4075 N N . CYS B 1 147 ? 15.156 -6.074 -14.711 1 96.75 147 CYS B N 1
ATOM 4076 C CA . CYS B 1 147 ? 14.609 -6.867 -13.617 1 96.75 147 CYS B CA 1
ATOM 4077 C C . CYS B 1 147 ? 15.727 -7.539 -12.82 1 96.75 147 CYS B C 1
ATOM 4079 O O . CYS B 1 147 ? 15.773 -7.43 -11.594 1 96.75 147 CYS B O 1
ATOM 4081 N N . ALA B 1 148 ? 16.641 -8.188 -13.484 1 95.19 148 ALA B N 1
ATOM 4082 C CA . ALA B 1 148 ? 17.75 -8.875 -12.836 1 95.19 148 ALA B CA 1
ATOM 4083 C C . ALA B 1 148 ? 18.609 -7.902 -12.039 1 95.19 148 ALA B C 1
ATOM 4085 O O . ALA B 1 148 ? 18.953 -8.172 -10.883 1 95.19 148 ALA B O 1
ATOM 4086 N N . GLU B 1 149 ? 18.875 -6.797 -12.617 1 97 149 GLU B N 1
ATOM 4087 C CA . GLU B 1 149 ? 19.688 -5.777 -11.961 1 97 149 GLU B CA 1
ATOM 4088 C C . GLU B 1 149 ? 19 -5.234 -10.711 1 97 149 GLU B C 1
ATOM 4090 O O . GLU B 1 149 ? 19.625 -5.086 -9.664 1 97 149 GLU B O 1
ATOM 4095 N N . ARG B 1 150 ? 17.75 -4.988 -10.797 1 98.12 150 ARG B N 1
ATOM 4096 C CA . ARG B 1 150 ? 17.016 -4.367 -9.703 1 98.12 150 ARG B CA 1
ATOM 4097 C C . ARG B 1 150 ? 16.812 -5.348 -8.555 1 98.12 150 ARG B C 1
ATOM 4099 O O . ARG B 1 150 ? 16.719 -4.941 -7.391 1 98.12 150 ARG B O 1
ATOM 4106 N N . ILE B 1 151 ? 16.766 -6.637 -8.859 1 98.25 151 ILE B N 1
ATOM 4107 C CA . ILE B 1 151 ? 16.672 -7.621 -7.793 1 98.25 151 ILE B CA 1
ATOM 4108 C C . ILE B 1 151 ? 17.875 -7.516 -6.867 1 98.25 151 ILE B C 1
ATOM 4110 O O . ILE B 1 151 ? 17.734 -7.539 -5.645 1 98.25 151 ILE B O 1
ATOM 4114 N N . ASP B 1 152 ? 18.984 -7.359 -7.457 1 97.94 152 ASP B N 1
ATOM 4115 C CA . ASP B 1 152 ? 20.203 -7.211 -6.664 1 97.94 152 ASP B CA 1
ATOM 4116 C C . ASP B 1 152 ? 20.141 -5.957 -5.793 1 97.94 152 ASP B C 1
ATOM 4118 O O . ASP B 1 152 ? 20.484 -6 -4.605 1 97.94 152 ASP B O 1
ATOM 4122 N N . ILE B 1 153 ? 19.703 -4.875 -6.359 1 98.69 153 ILE B N 1
ATOM 4123 C CA . ILE B 1 153 ? 19.594 -3.609 -5.641 1 98.69 153 ILE B CA 1
ATOM 4124 C C . ILE B 1 153 ? 18.594 -3.75 -4.496 1 98.69 153 ILE B C 1
ATOM 4126 O O . ILE B 1 153 ? 18.859 -3.305 -3.377 1 98.69 153 ILE B O 1
ATOM 4130 N N . VAL B 1 154 ? 17.484 -4.406 -4.754 1 98.81 154 VAL B N 1
ATOM 4131 C CA . VAL B 1 154 ? 16.453 -4.629 -3.738 1 98.81 154 VAL B CA 1
ATOM 4132 C C . VAL B 1 154 ? 17.047 -5.406 -2.566 1 98.81 154 VAL B C 1
ATOM 4134 O O . VAL B 1 154 ? 16.859 -5.043 -1.406 1 98.81 154 VAL B O 1
ATOM 4137 N N . ARG B 1 155 ? 17.781 -6.41 -2.869 1 98.56 155 ARG B N 1
ATOM 4138 C CA . ARG B 1 155 ? 18.375 -7.242 -1.823 1 98.56 155 ARG B CA 1
ATOM 4139 C C . ARG B 1 155 ? 19.375 -6.449 -0.997 1 98.56 155 ARG B C 1
ATOM 4141 O O . ARG B 1 155 ? 19.422 -6.57 0.229 1 98.56 155 ARG B O 1
ATOM 4148 N N . ARG B 1 156 ? 20.188 -5.648 -1.643 1 98.62 156 ARG B N 1
ATOM 4149 C CA . ARG B 1 156 ? 21.156 -4.82 -0.948 1 98.62 156 ARG B CA 1
ATOM 4150 C C . ARG B 1 156 ? 20.469 -3.814 -0.03 1 98.62 156 ARG B C 1
ATOM 4152 O O . ARG B 1 156 ? 20.844 -3.678 1.139 1 98.62 156 ARG B O 1
ATOM 4159 N N . LEU B 1 157 ? 19.484 -3.15 -0.574 1 98.62 157 LEU B N 1
ATOM 4160 C CA . LEU B 1 157 ? 18.734 -2.188 0.224 1 98.62 157 LEU B CA 1
ATOM 4161 C C . LEU B 1 157 ? 18.047 -2.873 1.398 1 98.62 157 LEU B C 1
ATOM 4163 O O . LEU B 1 157 ? 18 -2.326 2.504 1 98.62 157 LEU B O 1
ATOM 4167 N N . TRP B 1 158 ? 17.531 -4.074 1.169 1 98.69 158 TRP B N 1
ATOM 4168 C CA . TRP B 1 158 ? 16.844 -4.84 2.209 1 98.69 158 TRP B CA 1
ATOM 4169 C C . TRP B 1 158 ? 17.781 -5.141 3.369 1 98.69 158 TRP B C 1
ATOM 4171 O O . TRP B 1 158 ? 17.406 -5.035 4.535 1 98.69 158 TRP B O 1
ATOM 4181 N N . ARG B 1 159 ? 19.031 -5.391 3.082 1 98.06 159 ARG B N 1
ATOM 4182 C CA . ARG B 1 159 ? 20.047 -5.723 4.078 1 98.06 159 ARG B CA 1
ATOM 4183 C C . ARG B 1 159 ? 20.516 -4.477 4.82 1 98.06 159 ARG B C 1
ATOM 4185 O O . ARG B 1 159 ? 21.281 -4.574 5.785 1 98.06 159 ARG B O 1
ATOM 4192 N N . GLY B 1 160 ? 20.188 -3.344 4.316 1 96.81 160 GLY B N 1
ATOM 4193 C CA . GLY B 1 160 ? 20.562 -2.111 4.988 1 96.81 160 GLY B CA 1
ATOM 4194 C C . GLY B 1 160 ? 21.75 -1.425 4.344 1 96.81 160 GLY B C 1
ATOM 4195 O O . GLY B 1 160 ? 22.281 -0.448 4.883 1 96.81 160 GLY B O 1
ATOM 4196 N N . GLU B 1 161 ? 22.156 -1.908 3.166 1 98.06 161 GLU B N 1
ATOM 4197 C CA . GLU B 1 161 ? 23.266 -1.269 2.455 1 98.06 161 GLU B CA 1
ATOM 4198 C C . GLU B 1 161 ? 22.828 0.078 1.875 1 98.06 161 GLU B C 1
ATOM 4200 O O . GLU B 1 161 ? 21.672 0.259 1.495 1 98.06 161 GLU B O 1
ATOM 4205 N N . THR B 1 162 ? 23.781 1.014 1.886 1 98 162 THR B N 1
ATOM 4206 C CA . THR B 1 162 ? 23.562 2.301 1.232 1 98 162 THR B CA 1
ATOM 4207 C C . THR B 1 162 ? 23.875 2.205 -0.26 1 98 162 THR B C 1
ATOM 4209 O O . THR B 1 162 ? 24.922 1.716 -0.654 1 98 162 THR B O 1
ATOM 4212 N N . VAL B 1 163 ? 22.953 2.584 -1.083 1 98.31 163 VAL B N 1
ATOM 4213 C CA . VAL B 1 163 ? 23.078 2.521 -2.533 1 98.31 163 VAL B CA 1
ATOM 4214 C C . VAL B 1 163 ? 22.906 3.916 -3.131 1 98.31 163 VAL B C 1
ATOM 4216 O O . VAL B 1 163 ? 21.984 4.641 -2.771 1 98.31 163 VAL B O 1
ATOM 4219 N N . PRO B 1 164 ? 23.766 4.332 -3.969 1 98.31 164 PRO B N 1
ATOM 4220 C CA . PRO B 1 164 ? 23.594 5.629 -4.621 1 98.31 164 PRO B CA 1
ATOM 4221 C C . PRO B 1 164 ? 22.594 5.586 -5.762 1 98.31 164 PRO B C 1
ATOM 4223 O O . PRO B 1 164 ? 22.531 4.602 -6.504 1 98.31 164 PRO B O 1
ATOM 4226 N N . PHE B 1 165 ? 21.75 6.609 -5.867 1 98.12 165 PHE B N 1
ATOM 4227 C CA . PHE B 1 165 ? 20.828 6.801 -6.977 1 98.12 165 PHE B CA 1
ATOM 4228 C C . PHE B 1 165 ? 20.953 8.211 -7.547 1 98.12 165 PHE B C 1
ATOM 4230 O O . PHE B 1 165 ? 21.266 9.156 -6.82 1 98.12 165 PHE B O 1
ATOM 4237 N N . PRO B 1 166 ? 20.703 8.328 -8.859 1 96.75 166 PRO B N 1
ATOM 4238 C CA . PRO B 1 166 ? 20.703 9.688 -9.422 1 96.75 166 PRO B CA 1
ATOM 4239 C C . PRO B 1 166 ? 19.594 10.562 -8.828 1 96.75 166 PRO B C 1
ATOM 4241 O O . PRO B 1 166 ? 18.438 10.141 -8.758 1 96.75 166 PRO B O 1
ATOM 4244 N N . GLY B 1 167 ? 19.984 11.719 -8.391 1 96.75 167 GLY B N 1
ATOM 4245 C CA . GLY B 1 167 ? 19.047 12.688 -7.863 1 96.75 167 GLY B CA 1
ATOM 4246 C C . GLY B 1 167 ? 18.859 13.898 -8.766 1 96.75 167 GLY B C 1
ATOM 4247 O O . GLY B 1 167 ? 19.297 13.883 -9.922 1 96.75 167 GLY B O 1
ATOM 4248 N N . PRO B 1 168 ? 18.125 14.867 -8.227 1 96.19 168 PRO B N 1
ATOM 4249 C CA . PRO B 1 168 ? 17.969 16.109 -8.984 1 96.19 168 PRO B CA 1
ATOM 4250 C C . PRO B 1 168 ? 19.297 16.703 -9.422 1 96.19 168 PRO B C 1
ATOM 4252 O O . PRO B 1 168 ? 20.281 16.672 -8.664 1 96.19 168 PRO B O 1
ATOM 4255 N N . GLY B 1 169 ? 19.406 17.188 -10.664 1 94.88 169 GLY B N 1
ATOM 4256 C CA . GLY B 1 169 ? 20.625 17.766 -11.203 1 94.88 169 GLY B CA 1
ATOM 4257 C C . GLY B 1 169 ? 21.656 16.734 -11.586 1 94.88 169 GLY B C 1
ATOM 4258 O O . GLY B 1 169 ? 22.781 17.078 -11.961 1 94.88 169 GLY B O 1
ATOM 4259 N N . GLY B 1 170 ? 21.312 15.492 -11.422 1 93.44 170 GLY B N 1
ATOM 4260 C CA . GLY B 1 170 ? 22.203 14.422 -11.836 1 93.44 170 GLY B CA 1
ATOM 4261 C C . GLY B 1 170 ? 23.219 14.039 -10.766 1 93.44 170 GLY B C 1
ATOM 4262 O O . GLY B 1 170 ? 24.172 13.305 -11.039 1 93.44 170 GLY B O 1
ATOM 4263 N N . VAL B 1 171 ? 22.969 14.5 -9.594 1 95 171 VAL B N 1
ATOM 4264 C CA . VAL B 1 171 ? 23.875 14.195 -8.484 1 95 171 VAL B CA 1
ATOM 4265 C C . VAL B 1 171 ? 23.422 12.922 -7.777 1 95 171 VAL B C 1
ATOM 4267 O O . VAL B 1 171 ? 22.25 12.781 -7.441 1 95 171 VAL B O 1
ATOM 4270 N N . ASP B 1 172 ? 24.391 12.062 -7.535 1 97.25 172 ASP B N 1
ATOM 4271 C CA . ASP B 1 172 ? 24.078 10.82 -6.844 1 97.25 172 ASP B CA 1
ATOM 4272 C C . ASP B 1 172 ? 23.797 11.078 -5.363 1 97.25 172 ASP B C 1
ATOM 4274 O O . ASP B 1 172 ? 24.516 11.828 -4.707 1 97.25 172 ASP B O 1
ATOM 4278 N N . ILE B 1 173 ? 22.781 10.492 -4.93 1 96.94 173 ILE B N 1
ATOM 4279 C CA . ILE B 1 173 ? 22.406 10.586 -3.523 1 96.94 173 ILE B CA 1
ATOM 4280 C C . ILE B 1 173 ? 22.469 9.203 -2.879 1 96.94 173 ILE B C 1
ATOM 4282 O O . ILE B 1 173 ? 21.828 8.258 -3.344 1 96.94 173 ILE B O 1
ATOM 4286 N N . PRO B 1 174 ? 23.281 9.078 -1.84 1 97.38 174 PRO B N 1
ATOM 4287 C CA . PRO B 1 174 ? 23.328 7.805 -1.118 1 97.38 174 PRO B CA 1
ATOM 4288 C C . PRO B 1 174 ? 22.047 7.547 -0.319 1 97.38 174 PRO B C 1
ATOM 4290 O O . PRO B 1 174 ? 21.609 8.406 0.453 1 97.38 174 PRO B O 1
ATOM 4293 N N . ILE B 1 175 ? 21.438 6.316 -0.515 1 96.44 175 ILE B N 1
ATOM 4294 C CA . ILE B 1 175 ? 20.141 6.047 0.079 1 96.44 175 ILE B CA 1
ATOM 4295 C C . ILE B 1 175 ? 20.219 4.797 0.951 1 96.44 175 ILE B C 1
ATOM 4297 O O . ILE B 1 175 ? 20.75 3.766 0.524 1 96.44 175 ILE B O 1
ATOM 4301 N N . THR B 1 176 ? 19.781 4.988 2.158 1 95.5 176 THR B N 1
ATOM 4302 C CA . THR B 1 176 ? 19.375 3.883 3.021 1 95.5 176 THR B CA 1
ATOM 4303 C C . THR B 1 176 ? 17.859 3.9 3.256 1 95.5 176 THR B C 1
ATOM 4305 O O . THR B 1 176 ? 17.281 4.957 3.492 1 95.5 176 THR B O 1
ATOM 4308 N N . VAL B 1 177 ? 17.297 2.729 3.18 1 94.88 177 VAL B N 1
ATOM 4309 C CA . VAL B 1 177 ? 15.836 2.684 3.221 1 94.88 177 VAL B CA 1
ATOM 4310 C C . VAL B 1 177 ? 15.367 2.426 4.652 1 94.88 177 VAL B C 1
ATOM 4312 O O . VAL B 1 177 ? 15.977 1.639 5.379 1 94.88 177 VAL B O 1
ATOM 4315 N N . TYR B 1 178 ? 14.297 3.09 4.98 1 91.88 178 TYR B N 1
ATOM 4316 C CA . TYR B 1 178 ? 13.586 2.914 6.246 1 91.88 178 TYR B CA 1
ATOM 4317 C C . TYR B 1 178 ? 12.086 2.76 6.016 1 91.88 178 TYR B C 1
ATOM 4319 O O . TYR B 1 178 ? 11.547 3.283 5.039 1 91.88 178 TYR B O 1
ATOM 4327 N N . PRO B 1 179 ? 11.359 2.076 6.938 1 92.62 179 PRO B N 1
ATOM 4328 C CA . PRO B 1 179 ? 11.875 1.373 8.117 1 92.62 179 PRO B CA 1
ATOM 4329 C C . PRO B 1 179 ? 12.766 0.187 7.75 1 92.62 179 PRO B C 1
ATOM 4331 O O . PRO B 1 179 ? 12.68 -0.338 6.637 1 92.62 179 PRO B O 1
ATOM 4334 N N . ARG B 1 180 ? 13.594 -0.175 8.656 1 94.19 180 ARG B N 1
ATOM 4335 C CA . ARG B 1 180 ? 14.383 -1.381 8.453 1 94.19 180 ARG B CA 1
ATOM 4336 C C . ARG B 1 180 ? 13.516 -2.631 8.547 1 94.19 180 ARG B C 1
ATOM 4338 O O . ARG B 1 180 ? 12.664 -2.732 9.43 1 94.19 180 ARG B O 1
ATOM 4345 N N . PRO B 1 181 ? 13.719 -3.621 7.633 1 96.19 181 PRO B N 1
ATOM 4346 C CA . PRO B 1 181 ? 12.953 -4.863 7.727 1 96.19 181 PRO B CA 1
ATOM 4347 C C . PRO B 1 181 ? 13.281 -5.668 8.984 1 96.19 181 PRO B C 1
ATOM 4349 O O . PRO B 1 181 ? 14.375 -5.539 9.531 1 96.19 181 PRO B O 1
ATOM 4352 N N . VAL B 1 182 ? 12.328 -6.496 9.43 1 96.56 182 VAL B N 1
ATOM 4353 C CA . VAL B 1 182 ? 12.492 -7.449 10.523 1 96.56 182 VAL B CA 1
ATOM 4354 C C . VAL B 1 182 ? 13.398 -8.602 10.078 1 96.56 182 VAL B C 1
ATOM 4356 O O . VAL B 1 182 ? 14.32 -8.992 10.797 1 96.56 182 VAL B O 1
ATOM 4359 N N . GLN B 1 183 ? 13.148 -9.062 8.883 1 98 183 GLN B N 1
ATOM 4360 C CA . GLN B 1 183 ? 13.953 -10.141 8.32 1 98 183 GLN B CA 1
ATOM 4361 C C . GLN B 1 183 ? 15.312 -9.625 7.844 1 98 183 GLN B C 1
ATOM 4363 O O . GLN B 1 183 ? 15.383 -8.625 7.121 1 98 183 GLN B O 1
ATOM 4368 N N . LYS B 1 184 ? 16.297 -10.289 8.148 1 97 184 LYS B N 1
ATOM 4369 C CA . LYS B 1 184 ? 17.641 -9.867 7.773 1 97 184 LYS B CA 1
ATOM 4370 C C . LYS B 1 184 ? 17.875 -10.039 6.277 1 97 184 LYS B C 1
ATOM 4372 O O . LYS B 1 184 ? 18.516 -9.203 5.645 1 97 184 LYS B O 1
ATOM 4377 N N . GLU B 1 185 ? 17.297 -11.195 5.801 1 97.19 185 GLU B N 1
ATOM 4378 C CA . GLU B 1 185 ? 17.422 -11.508 4.383 1 97.19 185 GLU B CA 1
ATOM 4379 C C . GLU B 1 185 ? 16.062 -11.68 3.73 1 97.19 185 GLU B C 1
ATOM 4381 O O . GLU B 1 185 ? 15.133 -12.211 4.348 1 97.19 185 GLU B O 1
ATOM 4386 N N . LEU B 1 186 ? 15.992 -11.219 2.518 1 97.94 186 LEU B N 1
ATOM 4387 C CA . LEU B 1 186 ? 14.758 -11.359 1.754 1 97.94 186 LEU B CA 1
ATOM 4388 C C . LEU B 1 186 ? 14.727 -12.695 1.021 1 97.94 186 LEU B C 1
ATOM 4390 O O . LEU B 1 186 ? 15.68 -13.055 0.325 1 97.94 186 LEU B O 1
ATOM 4394 N N . ASN B 1 187 ? 13.672 -13.492 1.221 1 97.25 187 ASN B N 1
ATOM 4395 C CA . ASN B 1 187 ? 13.43 -14.648 0.36 1 97.25 187 ASN B CA 1
ATOM 4396 C C . ASN B 1 187 ? 12.883 -14.227 -1.002 1 97.25 187 ASN B C 1
ATOM 4398 O O . ASN B 1 187 ? 11.844 -13.562 -1.085 1 97.25 187 ASN B O 1
ATOM 4402 N N . VAL B 1 188 ? 13.578 -14.656 -2.006 1 98.19 188 VAL B N 1
ATOM 4403 C CA . VAL B 1 188 ? 13.25 -14.164 -3.34 1 98.19 188 VAL B CA 1
ATOM 4404 C C . VAL B 1 188 ? 12.781 -15.32 -4.219 1 98.19 188 VAL B C 1
ATOM 4406 O O . VAL B 1 188 ? 13.391 -16.391 -4.223 1 98.19 188 VAL B O 1
ATOM 4409 N N . TRP B 1 189 ? 11.703 -15.117 -4.918 1 98.12 189 TRP B N 1
ATOM 4410 C CA . TRP B 1 189 ? 11.242 -15.984 -5.996 1 98.12 189 TRP B CA 1
ATOM 4411 C C . TRP B 1 189 ? 11.438 -15.312 -7.352 1 98.12 189 TRP B C 1
ATOM 4413 O O . TRP B 1 189 ? 11.219 -14.109 -7.492 1 98.12 189 TRP B O 1
ATOM 4423 N N . LEU B 1 190 ? 11.898 -16.078 -8.305 1 97.44 190 LEU B N 1
ATOM 4424 C CA . LEU B 1 190 ? 11.859 -15.641 -9.703 1 97.44 190 LEU B CA 1
ATOM 4425 C C . LEU B 1 190 ? 10.703 -16.312 -10.438 1 97.44 190 LEU B C 1
ATOM 4427 O O . LEU B 1 190 ? 10.531 -17.531 -10.367 1 97.44 190 LEU B O 1
ATOM 4431 N N . LEU B 1 191 ? 9.898 -15.492 -11.07 1 95.38 191 LEU B N 1
ATOM 4432 C CA . LEU B 1 191 ? 8.812 -16.031 -11.883 1 95.38 191 LEU B CA 1
ATOM 4433 C C . LEU B 1 191 ? 9.328 -16.469 -13.25 1 95.38 191 LEU B C 1
ATOM 4435 O O . LEU B 1 191 ? 9.805 -15.648 -14.031 1 95.38 191 LEU B O 1
ATOM 4439 N N . ILE B 1 192 ? 9.234 -17.766 -13.469 1 91.88 192 ILE B N 1
ATOM 4440 C CA . ILE B 1 192 ? 9.773 -18.359 -14.695 1 91.88 192 ILE B CA 1
ATOM 4441 C C . ILE B 1 192 ? 8.711 -19.234 -15.352 1 91.88 192 ILE B C 1
ATOM 4443 O O . ILE B 1 192 ? 8.164 -20.141 -14.719 1 91.88 192 ILE B O 1
ATOM 4447 N N . THR B 1 193 ? 8.461 -19 -16.578 1 80.19 193 THR B N 1
ATOM 4448 C CA . THR B 1 193 ? 7.43 -19.812 -17.234 1 80.19 193 THR B CA 1
ATOM 4449 C C . THR B 1 193 ? 8.055 -20.766 -18.25 1 80.19 193 THR B C 1
ATOM 4451 O O . THR B 1 193 ? 7.75 -21.969 -18.25 1 80.19 193 THR B O 1
ATOM 4454 N N . GLN B 1 194 ? 8.938 -20.359 -19.125 1 73.94 194 GLN B N 1
ATOM 4455 C CA . GLN B 1 194 ? 9.297 -21.234 -20.234 1 73.94 194 GLN B CA 1
ATOM 4456 C C . GLN B 1 194 ? 10.812 -21.375 -20.359 1 73.94 194 GLN B C 1
ATOM 4458 O O . GLN B 1 194 ? 11.305 -22.406 -20.797 1 73.94 194 GLN B O 1
ATOM 4463 N N . ASN B 1 195 ? 11.508 -20.594 -19.891 1 82.56 195 ASN B N 1
ATOM 4464 C CA . ASN B 1 195 ? 12.93 -20.516 -20.203 1 82.56 195 ASN B CA 1
ATOM 4465 C C . ASN B 1 195 ? 13.773 -21.359 -19.25 1 82.56 195 ASN B C 1
ATOM 4467 O O . ASN B 1 195 ? 13.883 -21.047 -18.078 1 82.56 195 ASN B O 1
ATOM 4471 N N . ALA B 1 196 ? 14.383 -22.484 -19.875 1 88.75 196 ALA B N 1
ATOM 4472 C CA . ALA B 1 196 ? 15.227 -23.375 -19.078 1 88.75 196 ALA B CA 1
ATOM 4473 C C . ALA B 1 196 ? 16.422 -22.641 -18.5 1 88.75 196 ALA B C 1
ATOM 4475 O O . ALA B 1 196 ? 16.828 -22.891 -17.359 1 88.75 196 ALA B O 1
ATOM 4476 N N . ASP B 1 197 ? 16.906 -21.75 -19.234 1 92.31 197 ASP B N 1
ATOM 4477 C CA . ASP B 1 197 ? 18.047 -20.984 -18.781 1 92.31 197 ASP B CA 1
ATOM 4478 C C . ASP B 1 197 ? 17.703 -20.141 -17.547 1 92.31 197 ASP B C 1
ATOM 4480 O O . ASP B 1 197 ? 18.547 -19.922 -16.688 1 92.31 197 ASP B O 1
ATOM 4484 N N . ALA B 1 198 ? 16.516 -19.766 -17.516 1 93.25 198 ALA B N 1
ATOM 4485 C CA . ALA B 1 198 ? 16.078 -18.969 -16.375 1 93.25 198 ALA B CA 1
ATOM 4486 C C . ALA B 1 198 ? 16.031 -19.812 -15.109 1 93.25 198 ALA B C 1
ATOM 4488 O O . ALA B 1 198 ? 16.312 -19.297 -14.016 1 93.25 198 ALA B O 1
ATOM 4489 N N . PHE B 1 199 ? 15.727 -21.078 -15.258 1 96.25 199 PHE B N 1
ATOM 4490 C CA . PHE B 1 199 ? 15.758 -21.969 -14.109 1 96.25 199 PHE B CA 1
ATOM 4491 C C . PHE B 1 199 ? 17.188 -22.109 -13.578 1 96.25 199 PHE B C 1
ATOM 4493 O O . PHE B 1 199 ? 17.406 -22 -12.367 1 96.25 199 PHE B O 1
ATOM 4500 N N . ALA B 1 200 ? 18.062 -22.297 -14.484 1 96.88 200 ALA B N 1
ATOM 4501 C CA . ALA B 1 200 ? 19.469 -22.422 -14.094 1 96.88 200 ALA B CA 1
ATOM 4502 C C . ALA B 1 200 ? 19.969 -21.125 -13.453 1 96.88 200 ALA B C 1
ATOM 4504 O O . ALA B 1 200 ? 20.688 -21.156 -12.453 1 96.88 200 ALA B O 1
ATOM 4505 N N . GLN B 1 201 ? 19.594 -20.062 -14.008 1 95 201 GLN B N 1
ATOM 4506 C CA . GLN B 1 201 ? 20 -18.766 -13.477 1 95 201 GLN B CA 1
ATOM 4507 C C . GLN B 1 201 ? 19.469 -18.562 -12.062 1 95 201 GLN B C 1
ATOM 4509 O O . GLN B 1 201 ? 20.188 -18.094 -11.18 1 95 201 GLN B O 1
ATOM 4514 N N . ALA B 1 202 ? 18.234 -18.875 -11.859 1 96.69 202 ALA B N 1
ATOM 4515 C CA . ALA B 1 202 ? 17.656 -18.781 -10.523 1 96.69 202 ALA B CA 1
ATOM 4516 C C . ALA B 1 202 ? 18.422 -19.641 -9.523 1 96.69 202 ALA B C 1
ATOM 4518 O O . ALA B 1 202 ? 18.703 -19.203 -8.406 1 96.69 202 ALA B O 1
ATOM 4519 N N . GLY B 1 203 ? 18.781 -20.812 -9.961 1 97.31 203 GLY B N 1
ATOM 4520 C CA . GLY B 1 203 ? 19.562 -21.703 -9.117 1 97.31 203 GLY B CA 1
ATOM 4521 C C . GLY B 1 203 ? 20.922 -21.125 -8.742 1 97.31 203 GLY B C 1
ATOM 4522 O O . GLY B 1 203 ? 21.312 -21.141 -7.574 1 97.31 203 GLY B O 1
ATOM 4523 N N . ARG B 1 204 ? 21.578 -20.578 -9.742 1 96.69 204 ARG B N 1
ATOM 4524 C CA . ARG B 1 204 ? 22.906 -20 -9.539 1 96.69 204 ARG B CA 1
ATOM 4525 C C . ARG B 1 204 ? 22.859 -18.844 -8.547 1 96.69 204 ARG B C 1
ATOM 4527 O O . ARG B 1 204 ? 23.781 -18.672 -7.746 1 96.69 204 ARG B O 1
ATOM 4534 N N . LEU B 1 205 ? 21.766 -18.172 -8.531 1 95.12 205 LEU B N 1
ATOM 4535 C CA . LEU B 1 205 ? 21.641 -16.984 -7.695 1 95.12 205 LEU B CA 1
ATOM 4536 C C . LEU B 1 205 ? 21.047 -17.328 -6.332 1 95.12 205 LEU B C 1
ATOM 4538 O O . LEU B 1 205 ? 20.953 -16.469 -5.453 1 95.12 205 LEU B O 1
ATOM 4542 N N . GLY B 1 206 ? 20.594 -18.516 -6.199 1 95.88 206 GLY B N 1
ATOM 4543 C CA . GLY B 1 206 ? 20.062 -18.969 -4.926 1 95.88 206 GLY B CA 1
ATOM 4544 C C . GLY B 1 206 ? 18.625 -18.547 -4.699 1 95.88 206 GLY B C 1
ATOM 4545 O O . GLY B 1 206 ? 18.172 -18.469 -3.555 1 95.88 206 GLY B O 1
ATOM 4546 N N . PHE B 1 207 ? 17.953 -18.203 -5.754 1 97.56 207 PHE B N 1
ATOM 4547 C CA . PHE B 1 207 ? 16.562 -17.766 -5.645 1 97.56 207 PHE B CA 1
ATOM 4548 C C . PHE B 1 207 ? 15.625 -18.969 -5.703 1 97.56 207 PHE B C 1
ATOM 4550 O O . PHE B 1 207 ? 16.016 -20.047 -6.164 1 97.56 207 PHE B O 1
ATOM 4557 N N . ASN B 1 208 ? 14.484 -18.812 -5.109 1 98.06 208 ASN B N 1
ATOM 4558 C CA . ASN B 1 208 ? 13.391 -19.766 -5.332 1 98.06 208 ASN B CA 1
ATOM 4559 C C . ASN B 1 208 ? 12.719 -19.516 -6.68 1 98.06 208 ASN B C 1
ATOM 4561 O O . ASN B 1 208 ? 12.992 -18.531 -7.352 1 98.06 208 ASN B O 1
ATOM 4565 N N . VAL B 1 209 ? 11.867 -20.484 -7.074 1 97.75 209 VAL B N 1
ATOM 4566 C CA . VAL B 1 209 ? 11.234 -20.406 -8.391 1 97.75 209 VAL B CA 1
ATOM 4567 C C . VAL B 1 209 ? 9.719 -20.484 -8.242 1 97.75 209 VAL B C 1
ATOM 4569 O O . VAL B 1 209 ? 9.203 -21.297 -7.469 1 97.75 209 VAL B O 1
ATOM 4572 N N . PHE B 1 210 ? 9.039 -19.578 -8.891 1 97.5 210 PHE B N 1
ATOM 4573 C CA . PHE B 1 210 ? 7.602 -19.688 -9.133 1 97.5 210 PHE B CA 1
ATOM 4574 C C . PHE B 1 210 ? 7.32 -19.984 -10.602 1 97.5 210 PHE B C 1
ATOM 4576 O O . PHE B 1 210 ? 7.809 -19.281 -11.484 1 97.5 210 PHE B O 1
ATOM 4583 N N . THR B 1 211 ? 6.496 -21.031 -10.836 1 95.5 211 THR B N 1
ATOM 4584 C CA . THR B 1 211 ? 6.281 -21.406 -12.227 1 95.5 211 THR B CA 1
ATOM 4585 C C . THR B 1 211 ? 4.863 -21.938 -12.438 1 95.5 211 THR B C 1
ATOM 4587 O O . THR B 1 211 ? 4.035 -21.875 -11.523 1 95.5 211 THR B O 1
ATOM 4590 N N . MET B 1 212 ? 4.535 -22.188 -13.703 1 92.19 212 MET B N 1
ATOM 4591 C CA . MET B 1 212 ? 3.262 -22.734 -14.141 1 92.19 212 MET B CA 1
ATOM 4592 C C . MET B 1 212 ? 3.469 -23.719 -15.297 1 92.19 212 MET B C 1
ATOM 4594 O O . MET B 1 212 ? 4.559 -23.781 -15.867 1 92.19 212 MET B O 1
ATOM 4598 N N . LEU B 1 213 ? 2.396 -24.5 -15.516 1 86.81 213 LEU B N 1
ATOM 4599 C CA . LEU B 1 213 ? 2.443 -25.406 -16.656 1 86.81 213 LEU B CA 1
ATOM 4600 C C . LEU B 1 213 ? 1.951 -24.703 -17.922 1 86.81 213 LEU B C 1
ATOM 4602 O O . LEU B 1 213 ? 0.796 -24.875 -18.312 1 86.81 213 LEU B O 1
ATOM 4606 N N . TYR B 1 214 ? 2.764 -23.844 -18.344 1 74.31 214 TYR B N 1
ATOM 4607 C CA . TYR B 1 214 ? 2.465 -23.078 -19.547 1 74.31 214 TYR B CA 1
ATOM 4608 C C . TYR B 1 214 ? 3.238 -23.594 -20.734 1 74.31 214 TYR B C 1
ATOM 4610 O O . TYR B 1 214 ? 4.43 -23.312 -20.891 1 74.31 214 TYR B O 1
ATOM 4618 N N . GLY B 1 215 ? 2.684 -24.266 -21.5 1 69.88 215 GLY B N 1
ATOM 4619 C CA . GLY B 1 215 ? 3.344 -24.844 -22.672 1 69.88 215 GLY B CA 1
ATOM 4620 C C . GLY B 1 215 ? 4.215 -26.031 -22.328 1 69.88 215 GLY B C 1
ATOM 4621 O O . GLY B 1 215 ? 5.125 -26.375 -23.094 1 69.88 215 GLY B O 1
ATOM 4622 N N . CYS B 1 216 ? 4.121 -26.5 -21.203 1 78.06 216 CYS B N 1
ATOM 4623 C CA . CYS B 1 216 ? 4.895 -27.656 -20.797 1 78.06 216 CYS B CA 1
ATOM 4624 C C . CYS B 1 216 ? 4.102 -28.547 -19.844 1 78.06 216 CYS B C 1
ATOM 4626 O O . CYS B 1 216 ? 3.027 -28.141 -19.375 1 78.06 216 CYS B O 1
ATOM 4628 N N . ASP B 1 217 ? 4.602 -29.75 -19.734 1 87.69 217 ASP B N 1
ATOM 4629 C CA . ASP B 1 217 ? 3.988 -30.672 -18.781 1 87.69 217 ASP B CA 1
ATOM 4630 C C . ASP B 1 217 ? 4.93 -30.969 -17.609 1 87.69 217 ASP B C 1
ATOM 4632 O O . ASP B 1 217 ? 5.996 -30.359 -17.5 1 87.69 217 ASP B O 1
ATOM 4636 N N . LEU B 1 218 ? 4.52 -31.875 -16.75 1 93.31 218 LEU B N 1
ATOM 4637 C CA . LEU B 1 218 ? 5.262 -32.156 -15.523 1 93.31 218 LEU B CA 1
ATOM 4638 C C . LEU B 1 218 ? 6.602 -32.812 -15.836 1 93.31 218 LEU B C 1
ATOM 4640 O O . LEU B 1 218 ? 7.57 -32.625 -15.102 1 93.31 218 LEU B O 1
ATOM 4644 N N . ASP B 1 219 ? 6.68 -33.531 -16.922 1 92.75 219 ASP B N 1
ATOM 4645 C CA . ASP B 1 219 ? 7.945 -34.156 -17.297 1 92.75 219 ASP B CA 1
ATOM 4646 C C . ASP B 1 219 ? 8.977 -33.094 -17.688 1 92.75 219 ASP B C 1
ATOM 4648 O O . ASP B 1 219 ? 10.133 -33.156 -17.25 1 92.75 219 ASP B O 1
ATOM 4652 N N . VAL B 1 220 ? 8.492 -32.219 -18.516 1 92.25 220 VAL B N 1
ATOM 4653 C CA . VAL B 1 220 ? 9.375 -31.109 -18.906 1 92.25 220 VAL B CA 1
ATOM 4654 C C . VAL B 1 220 ? 9.766 -30.297 -17.672 1 92.25 220 VAL B C 1
ATOM 4656 O O . VAL B 1 220 ? 10.922 -29.891 -17.547 1 92.25 220 VAL B O 1
ATOM 4659 N N . LEU B 1 221 ? 8.82 -30.062 -16.812 1 95 221 LEU B N 1
ATOM 4660 C CA . LEU B 1 221 ? 9.102 -29.328 -15.602 1 95 221 LEU B CA 1
ATOM 4661 C C . LEU B 1 221 ? 10.148 -30.047 -14.75 1 95 221 LEU B C 1
ATOM 4663 O O . LEU B 1 221 ? 11.031 -29.406 -14.172 1 95 221 LEU B O 1
ATOM 4667 N N . ARG B 1 222 ? 10.07 -31.344 -14.68 1 96.31 222 ARG B N 1
ATOM 4668 C CA . ARG B 1 222 ? 11.055 -32.156 -13.945 1 96.31 222 ARG B CA 1
ATOM 4669 C C . ARG B 1 222 ? 12.469 -31.875 -14.453 1 96.31 222 ARG B C 1
ATOM 4671 O O . ARG B 1 222 ? 13.391 -31.719 -13.656 1 96.31 222 ARG B O 1
ATOM 4678 N N . ASP B 1 223 ? 12.594 -31.812 -15.719 1 96.31 223 ASP B N 1
ATOM 4679 C CA . ASP B 1 223 ? 13.891 -31.547 -16.328 1 96.31 223 ASP B CA 1
ATOM 4680 C C . ASP B 1 223 ? 14.391 -30.141 -15.969 1 96.31 223 ASP B C 1
ATOM 4682 O O . ASP B 1 223 ? 15.57 -29.953 -15.68 1 96.31 223 ASP B O 1
ATOM 4686 N N . ARG B 1 224 ? 13.516 -29.219 -16.016 1 96.25 224 ARG B N 1
ATOM 4687 C CA . ARG B 1 224 ? 13.867 -27.844 -15.688 1 96.25 224 ARG B CA 1
ATOM 4688 C C . ARG B 1 224 ? 14.273 -27.719 -14.219 1 96.25 224 ARG B C 1
ATOM 4690 O O . ARG B 1 224 ? 15.219 -27 -13.891 1 96.25 224 ARG B O 1
ATOM 4697 N N . ILE B 1 225 ? 13.562 -28.422 -13.375 1 96.94 225 ILE B N 1
ATOM 4698 C CA . ILE B 1 225 ? 13.875 -28.406 -11.945 1 96.94 225 ILE B CA 1
ATOM 4699 C C . ILE B 1 225 ? 15.234 -29.047 -11.703 1 96.94 225 ILE B C 1
ATOM 4701 O O . ILE B 1 225 ? 16 -28.609 -10.852 1 96.94 225 ILE B O 1
ATOM 4705 N N . ALA B 1 226 ? 15.516 -30.094 -12.453 1 97.38 226 ALA B N 1
ATOM 4706 C CA . ALA B 1 226 ? 16.828 -30.734 -12.352 1 97.38 226 ALA B CA 1
ATOM 4707 C C . ALA B 1 226 ? 17.938 -29.75 -12.688 1 97.38 226 ALA B C 1
ATOM 4709 O O . ALA B 1 226 ? 18.969 -29.703 -12.008 1 97.38 226 ALA B O 1
ATOM 4710 N N . LEU B 1 227 ? 17.719 -28.969 -13.727 1 97.5 227 LEU B N 1
ATOM 4711 C CA . LEU B 1 227 ? 18.688 -27.938 -14.102 1 97.5 227 LEU B CA 1
ATOM 4712 C C . LEU B 1 227 ? 18.844 -26.906 -12.992 1 97.5 227 LEU B C 1
ATOM 4714 O O . LEU B 1 227 ? 19.969 -26.484 -12.688 1 97.5 227 LEU B O 1
ATOM 4718 N N . TYR B 1 228 ? 17.797 -26.516 -12.406 1 97.75 228 TYR B N 1
ATOM 4719 C CA . TYR B 1 228 ? 17.781 -25.594 -11.281 1 97.75 228 TYR B CA 1
ATOM 4720 C C . TYR B 1 228 ? 18.594 -26.141 -10.109 1 97.75 228 TYR B C 1
ATOM 4722 O O . TYR B 1 228 ? 19.438 -25.438 -9.555 1 97.75 228 TYR B O 1
ATOM 4730 N N . ARG B 1 229 ? 18.359 -27.406 -9.734 1 98 229 ARG B N 1
ATOM 4731 C CA . ARG B 1 229 ? 19.031 -28.047 -8.617 1 98 229 ARG B CA 1
ATOM 4732 C C . ARG B 1 229 ? 20.531 -28.156 -8.883 1 98 229 ARG B C 1
ATOM 4734 O O . ARG B 1 229 ? 21.344 -27.906 -7.988 1 98 229 ARG B O 1
ATOM 4741 N N . GLN B 1 230 ? 20.812 -28.5 -10.07 1 98 230 GLN B N 1
ATOM 4742 C CA . GLN B 1 230 ? 22.203 -28.625 -10.453 1 98 230 GLN B CA 1
ATOM 4743 C C . GLN B 1 230 ? 22.922 -27.281 -10.383 1 98 230 GLN B C 1
ATOM 4745 O O . GLN B 1 230 ? 24.047 -27.188 -9.891 1 98 230 GLN B O 1
ATOM 4750 N N . ALA B 1 231 ? 22.297 -26.25 -10.883 1 98 231 ALA B N 1
ATOM 4751 C CA . ALA B 1 231 ? 22.875 -24.922 -10.867 1 98 231 ALA B CA 1
ATOM 4752 C C . ALA B 1 231 ? 23.078 -24.422 -9.438 1 98 231 ALA B C 1
ATOM 4754 O O . ALA B 1 231 ? 24.094 -23.781 -9.148 1 98 231 ALA B O 1
ATOM 4755 N N . ARG B 1 232 ? 22.156 -24.734 -8.57 1 97.69 232 ARG B N 1
ATOM 4756 C CA . ARG B 1 232 ? 22.328 -24.391 -7.16 1 97.69 232 ARG B CA 1
ATOM 4757 C C . ARG B 1 232 ? 23.578 -25.047 -6.586 1 97.69 232 ARG B C 1
ATOM 4759 O O . ARG B 1 232 ? 24.406 -24.375 -5.969 1 97.69 232 ARG B O 1
ATOM 4766 N N . LYS B 1 233 ? 23.672 -26.312 -6.832 1 97.94 233 LYS B N 1
ATOM 4767 C CA . LYS B 1 233 ? 24.828 -27.062 -6.336 1 97.94 233 LYS B CA 1
ATOM 4768 C C . LYS B 1 233 ? 26.141 -26.484 -6.844 1 97.94 233 LYS B C 1
ATOM 4770 O O . LYS B 1 233 ? 27.062 -26.25 -6.066 1 97.94 233 LYS B O 1
ATOM 4775 N N . GLU B 1 234 ? 26.172 -26.203 -8.047 1 98.12 234 GLU B N 1
ATOM 4776 C CA . GLU B 1 234 ? 27.375 -25.688 -8.68 1 98.12 234 GLU B CA 1
ATOM 4777 C C . GLU B 1 234 ? 27.766 -24.312 -8.109 1 98.12 234 GLU B C 1
ATOM 4779 O O . GLU B 1 234 ? 28.938 -23.969 -8.062 1 98.12 234 GLU B O 1
ATOM 4784 N N . ALA B 1 235 ? 26.797 -23.578 -7.672 1 97.62 235 ALA B N 1
ATOM 4785 C CA . ALA B 1 235 ? 27.031 -22.234 -7.16 1 97.62 235 ALA B CA 1
ATOM 4786 C C . ALA B 1 235 ? 27.281 -22.266 -5.656 1 97.62 235 ALA B C 1
ATOM 4788 O O . ALA B 1 235 ? 27.484 -21.203 -5.039 1 97.62 235 ALA B O 1
ATOM 4789 N N . GLY B 1 236 ? 27.172 -23.406 -5.016 1 97.5 236 GLY B N 1
ATOM 4790 C CA . GLY B 1 236 ? 27.5 -23.547 -3.604 1 97.5 236 GLY B CA 1
ATOM 4791 C C . GLY B 1 236 ? 26.281 -23.469 -2.705 1 97.5 236 GLY B C 1
ATOM 4792 O O . GLY B 1 236 ? 26.406 -23.391 -1.48 1 97.5 236 GLY B O 1
ATOM 4793 N N . HIS B 1 237 ? 25.094 -23.438 -3.287 1 96.44 237 HIS B N 1
ATOM 4794 C CA . HIS B 1 237 ? 23.859 -23.484 -2.508 1 96.44 237 HIS B CA 1
ATOM 4795 C C . HIS B 1 237 ? 23.422 -24.922 -2.264 1 96.44 237 HIS B C 1
ATOM 4797 O O . HIS B 1 237 ? 23.703 -25.812 -3.076 1 96.44 237 HIS B O 1
ATOM 4803 N N . ASP B 1 238 ? 22.75 -25.156 -1.199 1 95.38 238 ASP B N 1
ATOM 4804 C CA . ASP B 1 238 ? 22.109 -26.453 -0.976 1 95.38 238 ASP B CA 1
ATOM 4805 C C . ASP B 1 238 ? 21 -26.703 -2.006 1 95.38 238 ASP B C 1
ATOM 4807 O O . ASP B 1 238 ? 20.016 -25.969 -2.064 1 95.38 238 ASP B O 1
ATOM 4811 N N . PRO B 1 239 ? 21.125 -27.688 -2.781 1 94 239 PRO B N 1
ATOM 4812 C CA . PRO B 1 239 ? 20.141 -27.938 -3.846 1 94 239 PRO B CA 1
ATOM 4813 C C . PRO B 1 239 ? 18.75 -28.234 -3.305 1 94 239 PRO B C 1
ATOM 4815 O O . PRO B 1 239 ? 17.75 -27.984 -3.99 1 94 239 PRO B O 1
ATOM 4818 N N . GLU B 1 240 ? 18.703 -28.672 -2.064 1 91.56 240 GLU B N 1
ATOM 4819 C CA . GLU B 1 240 ? 17.422 -29.156 -1.542 1 91.56 240 GLU B CA 1
ATOM 4820 C C . GLU B 1 240 ? 16.641 -28.031 -0.86 1 91.56 240 GLU B C 1
ATOM 4822 O O . GLU B 1 240 ? 15.453 -28.188 -0.569 1 91.56 240 GLU B O 1
ATOM 4827 N N . THR B 1 241 ? 17.266 -26.891 -0.674 1 92.94 241 THR B N 1
ATOM 4828 C CA . THR B 1 241 ? 16.594 -25.859 0.106 1 92.94 241 THR B CA 1
ATOM 4829 C C . THR B 1 241 ? 15.867 -24.875 -0.808 1 92.94 241 THR B C 1
ATOM 4831 O O . THR B 1 241 ? 15.039 -24.094 -0.346 1 92.94 241 THR B O 1
ATOM 4834 N N . GLY B 1 242 ? 16.156 -24.891 -2.098 1 96.25 242 GLY B N 1
ATOM 4835 C CA . GLY B 1 242 ? 15.406 -24.062 -3.033 1 96.25 242 GLY B CA 1
ATOM 4836 C C . GLY B 1 242 ? 13.969 -24.516 -3.209 1 96.25 242 GLY B C 1
ATOM 4837 O O . GLY B 1 242 ? 13.703 -25.703 -3.381 1 96.25 242 GLY B O 1
ATOM 4838 N N . ILE B 1 243 ? 13.117 -23.562 -3.154 1 97.5 243 ILE B N 1
ATOM 4839 C CA . ILE B 1 243 ? 11.695 -23.891 -3.266 1 97.5 243 ILE B CA 1
ATOM 4840 C C . ILE B 1 243 ? 11.227 -23.672 -4.703 1 97.5 243 ILE B C 1
ATOM 4842 O O . ILE B 1 243 ? 11.492 -22.609 -5.293 1 97.5 243 ILE B O 1
ATOM 4846 N N . VAL B 1 244 ? 10.625 -24.656 -5.234 1 97.62 244 VAL B N 1
ATOM 4847 C CA . VAL B 1 244 ? 9.938 -24.547 -6.52 1 97.62 244 VAL B CA 1
ATOM 4848 C C . VAL B 1 244 ? 8.43 -24.562 -6.301 1 97.62 244 VAL B C 1
ATOM 4850 O O . VAL B 1 244 ? 7.867 -25.594 -5.922 1 97.62 244 VAL B O 1
ATOM 4853 N N . SER B 1 245 ? 7.793 -23.422 -6.574 1 97.94 245 SER B N 1
ATOM 4854 C CA . SER B 1 245 ? 6.348 -23.266 -6.434 1 97.94 245 SER B CA 1
ATOM 4855 C C . SER B 1 245 ? 5.645 -23.422 -7.777 1 97.94 245 SER B C 1
ATOM 4857 O O . SER B 1 245 ? 6.031 -22.797 -8.766 1 97.94 245 SER B O 1
ATOM 4859 N N . LEU B 1 246 ? 4.621 -24.266 -7.797 1 97.38 246 LEU B N 1
ATOM 4860 C CA . LEU B 1 246 ? 3.857 -24.516 -9.016 1 97.38 246 LEU B CA 1
ATOM 4861 C C . LEU B 1 246 ? 2.412 -24.062 -8.852 1 97.38 246 LEU B C 1
ATOM 4863 O O . LEU B 1 246 ? 1.735 -24.469 -7.902 1 97.38 246 LEU B O 1
ATOM 4867 N N . MET B 1 247 ? 2 -23.234 -9.734 1 96.44 247 MET B N 1
ATOM 4868 C CA . MET B 1 247 ? 0.6 -22.828 -9.766 1 96.44 247 MET B CA 1
ATOM 4869 C C . MET B 1 247 ? -0.281 -23.938 -10.328 1 96.44 247 MET B C 1
ATOM 4871 O O . MET B 1 247 ? 0.023 -24.5 -11.383 1 96.44 247 MET B O 1
ATOM 4875 N N . LEU B 1 248 ? -1.336 -24.25 -9.664 1 96.19 248 LEU B N 1
ATOM 4876 C CA . LEU B 1 248 ? -2.342 -25.172 -10.172 1 96.19 248 LEU B CA 1
ATOM 4877 C C . LEU B 1 248 ? -3.748 -24.641 -9.945 1 96.19 248 LEU B C 1
ATOM 4879 O O . LEU B 1 248 ? -4.09 -24.234 -8.828 1 96.19 248 LEU B O 1
ATOM 4883 N N . HIS B 1 249 ? -4.555 -24.578 -11.062 1 95.81 249 HIS B N 1
ATOM 4884 C CA . HIS B 1 249 ? -5.98 -24.344 -10.867 1 95.81 249 HIS B CA 1
ATOM 4885 C C . HIS B 1 249 ? -6.582 -25.375 -9.914 1 95.81 249 HIS B C 1
ATOM 4887 O O . HIS B 1 249 ? -6.336 -26.562 -10.047 1 95.81 249 HIS B O 1
ATOM 4893 N N . THR B 1 250 ? -7.449 -24.891 -8.953 1 97.69 250 THR B N 1
ATOM 4894 C CA . THR B 1 250 ? -7.801 -25.797 -7.871 1 97.69 250 THR B CA 1
ATOM 4895 C C . THR B 1 250 ? -9.297 -25.734 -7.57 1 97.69 250 THR B C 1
ATOM 4897 O O . THR B 1 250 ? -9.836 -24.656 -7.336 1 97.69 250 THR B O 1
ATOM 4900 N N . LEU B 1 251 ? -9.93 -26.812 -7.672 1 98.25 251 LEU B N 1
ATOM 4901 C CA . LEU B 1 251 ? -11.281 -27.062 -7.191 1 98.25 251 LEU B CA 1
ATOM 4902 C C . LEU B 1 251 ? -11.461 -28.531 -6.805 1 98.25 251 LEU B C 1
ATOM 4904 O O . LEU B 1 251 ? -11.633 -29.391 -7.672 1 98.25 251 LEU B O 1
ATOM 4908 N N . VAL B 1 252 ? -11.445 -28.797 -5.492 1 98.25 252 VAL B N 1
ATOM 4909 C CA . VAL B 1 252 ? -11.57 -30.156 -4.961 1 98.25 252 VAL B CA 1
ATOM 4910 C C . VAL B 1 252 ? -12.945 -30.344 -4.32 1 98.25 252 VAL B C 1
ATOM 4912 O O . VAL B 1 252 ? -13.328 -29.578 -3.426 1 98.25 252 VAL B O 1
ATOM 4915 N N . HIS B 1 253 ? -13.672 -31.266 -4.84 1 97.94 253 HIS B N 1
ATOM 4916 C CA . HIS B 1 253 ? -15.016 -31.547 -4.348 1 97.94 253 HIS B CA 1
ATOM 4917 C C . HIS B 1 253 ? -15.383 -33 -4.543 1 97.94 253 HIS B C 1
ATOM 4919 O O . HIS B 1 253 ? -14.875 -33.656 -5.457 1 97.94 253 HIS B O 1
ATOM 4925 N N . ARG B 1 254 ? -16.297 -33.5 -3.783 1 97 254 ARG B N 1
ATOM 4926 C CA . ARG B 1 254 ? -16.672 -34.906 -3.834 1 97 254 ARG B CA 1
ATOM 4927 C C . ARG B 1 254 ? -17.469 -35.219 -5.102 1 97 254 ARG B C 1
ATOM 4929 O O . ARG B 1 254 ? -17.453 -36.344 -5.59 1 97 254 ARG B O 1
ATOM 4936 N N . ASP B 1 255 ? -18.141 -34.25 -5.621 1 97.19 255 ASP B N 1
ATOM 4937 C CA . ASP B 1 255 ? -18.969 -34.406 -6.816 1 97.19 255 ASP B CA 1
ATOM 4938 C C . ASP B 1 255 ? -18.188 -34.031 -8.078 1 97.19 255 ASP B C 1
ATOM 4940 O O . ASP B 1 255 ? -18.141 -32.875 -8.469 1 97.19 255 ASP B O 1
ATOM 4944 N N . MET B 1 256 ? -17.703 -35.094 -8.758 1 94.94 256 MET B N 1
ATOM 4945 C CA . MET B 1 256 ? -16.875 -34.906 -9.945 1 94.94 256 MET B CA 1
ATOM 4946 C C . MET B 1 256 ? -17.656 -34.188 -11.039 1 94.94 256 MET B C 1
ATOM 4948 O O . MET B 1 256 ? -17.109 -33.344 -11.758 1 94.94 256 MET B O 1
ATOM 4952 N N . ALA B 1 257 ? -18.875 -34.469 -11.172 1 96.31 257 ALA B N 1
ATOM 4953 C CA . ALA B 1 257 ? -19.703 -33.844 -12.188 1 96.31 257 ALA B CA 1
ATOM 4954 C C . ALA B 1 257 ? -19.828 -32.344 -11.938 1 96.31 257 ALA B C 1
ATOM 4956 O O . ALA B 1 257 ? -19.797 -31.547 -12.875 1 96.31 257 ALA B O 1
ATOM 4957 N N . LEU B 1 258 ? -19.953 -32.031 -10.695 1 97.12 258 LEU B N 1
ATOM 4958 C CA . LEU B 1 258 ? -20.031 -30.641 -10.305 1 97.12 258 LEU B CA 1
ATOM 4959 C C . LEU B 1 258 ? -18.734 -29.906 -10.625 1 97.12 258 LEU B C 1
ATOM 4961 O O . LEU B 1 258 ? -18.75 -28.797 -11.164 1 97.12 258 LEU B O 1
ATOM 4965 N N . VAL B 1 259 ? -17.625 -30.5 -10.359 1 97.62 259 VAL B N 1
ATOM 4966 C CA . VAL B 1 259 ? -16.312 -29.906 -10.617 1 97.62 259 VAL B CA 1
ATOM 4967 C C . VAL B 1 259 ? -16.141 -29.656 -12.117 1 97.62 259 VAL B C 1
ATOM 4969 O O . VAL B 1 259 ? -15.805 -28.547 -12.531 1 97.62 259 VAL B O 1
ATOM 4972 N N . ARG B 1 260 ? -16.469 -30.656 -12.898 1 95.94 260 ARG B N 1
ATOM 4973 C CA . ARG B 1 260 ? -16.297 -30.562 -14.344 1 95.94 260 ARG B CA 1
ATOM 4974 C C . ARG B 1 260 ? -17.141 -29.422 -14.914 1 95.94 260 ARG B C 1
ATOM 4976 O O . ARG B 1 260 ? -16.656 -28.656 -15.75 1 95.94 260 ARG B O 1
ATOM 4983 N N . ARG B 1 261 ? -18.312 -29.297 -14.43 1 96.5 261 ARG B N 1
ATOM 4984 C CA . ARG B 1 261 ? -19.203 -28.25 -14.906 1 96.5 261 ARG B CA 1
ATOM 4985 C C . ARG B 1 261 ? -18.703 -26.859 -14.5 1 96.5 261 ARG B C 1
ATOM 4987 O O . ARG B 1 261 ? -18.734 -25.922 -15.297 1 96.5 261 ARG B O 1
ATOM 4994 N N . ALA B 1 262 ? -18.234 -26.797 -13.328 1 96.31 262 ALA B N 1
ATOM 4995 C CA . ALA B 1 262 ? -17.859 -25.516 -12.75 1 96.31 262 ALA B CA 1
ATOM 4996 C C . ALA B 1 262 ? -16.594 -24.969 -13.391 1 96.31 262 ALA B C 1
ATOM 4998 O O . ALA B 1 262 ? -16.453 -23.75 -13.586 1 96.31 262 ALA B O 1
ATOM 4999 N N . VAL B 1 263 ? -15.664 -25.797 -13.805 1 95.69 263 VAL B N 1
ATOM 5000 C CA . VAL B 1 263 ? -14.344 -25.312 -14.195 1 95.69 263 VAL B CA 1
ATOM 5001 C C . VAL B 1 263 ? -14.258 -25.219 -15.719 1 95.69 263 VAL B C 1
ATOM 5003 O O . VAL B 1 263 ? -13.328 -24.609 -16.25 1 95.69 263 VAL B O 1
ATOM 5006 N N . GLU B 1 264 ? -15.164 -25.797 -16.391 1 94.44 264 GLU B N 1
ATOM 5007 C CA . GLU B 1 264 ? -15.031 -25.969 -17.828 1 94.44 264 GLU B CA 1
ATOM 5008 C C . GLU B 1 264 ? -14.836 -24.609 -18.516 1 94.44 264 GLU B C 1
ATOM 5010 O O . GLU B 1 264 ? -13.805 -24.391 -19.172 1 94.44 264 GLU B O 1
ATOM 5015 N N . ALA B 1 265 ? -15.75 -23.734 -18.312 1 90.62 265 ALA B N 1
ATOM 5016 C CA . ALA B 1 265 ? -15.711 -22.469 -19.031 1 90.62 265 ALA B CA 1
ATOM 5017 C C . ALA B 1 265 ? -14.5 -21.641 -18.625 1 90.62 265 ALA B C 1
ATOM 5019 O O . ALA B 1 265 ? -13.695 -21.25 -19.469 1 90.62 265 ALA B O 1
ATOM 5020 N N . PRO B 1 266 ? -14.305 -21.453 -17.359 1 89.62 266 PRO B N 1
ATOM 5021 C CA . PRO B 1 266 ? -13.172 -20.594 -17 1 89.62 266 PRO B CA 1
ATOM 5022 C C . PRO B 1 266 ? -11.82 -21.234 -17.344 1 89.62 266 PRO B C 1
ATOM 5024 O O . PRO B 1 266 ? -10.883 -20.531 -17.719 1 89.62 266 PRO B O 1
ATOM 5027 N N . PHE B 1 267 ? -11.719 -22.438 -17.219 1 88.56 267 PHE B N 1
ATOM 5028 C CA . PHE B 1 267 ? -10.461 -23.109 -17.5 1 88.56 267 PHE B CA 1
ATOM 5029 C C . PHE B 1 267 ? -10.195 -23.141 -19 1 88.56 267 PHE B C 1
ATOM 5031 O O . PHE B 1 267 ? -9.047 -22.984 -19.438 1 88.56 267 PHE B O 1
ATOM 5038 N N . LYS B 1 268 ? -11.172 -23.312 -19.797 1 88.25 268 LYS B N 1
ATOM 5039 C CA . LYS B 1 268 ? -11.023 -23.234 -21.25 1 88.25 268 LYS B CA 1
ATOM 5040 C C . LYS B 1 268 ? -10.578 -21.844 -21.688 1 88.25 268 LYS B C 1
ATOM 5042 O O . LYS B 1 268 ? -9.773 -21.703 -22.609 1 88.25 268 LYS B O 1
ATOM 5047 N N . GLU B 1 269 ? -11.117 -20.906 -21.031 1 82.31 269 GLU B N 1
ATOM 5048 C CA . GLU B 1 269 ? -10.703 -19.547 -21.344 1 82.31 269 GLU B CA 1
ATOM 5049 C C . GLU B 1 269 ? -9.227 -19.328 -21.047 1 82.31 269 GLU B C 1
ATOM 5051 O O . GLU B 1 269 ? -8.516 -18.672 -21.797 1 82.31 269 GLU B O 1
ATOM 5056 N N . TYR B 1 270 ? -8.852 -19.875 -19.984 1 77.31 270 TYR B N 1
ATOM 5057 C CA . TYR B 1 270 ? -7.441 -19.812 -19.625 1 77.31 270 TYR B CA 1
ATOM 5058 C C . TYR B 1 270 ? -6.582 -20.531 -20.656 1 77.31 270 TYR B C 1
ATOM 5060 O O . TYR B 1 270 ? -5.543 -20.016 -21.078 1 77.31 270 TYR B O 1
ATOM 5068 N N . ILE B 1 271 ? -6.977 -21.703 -21.062 1 78.56 271 ILE B N 1
ATOM 5069 C CA . ILE B 1 271 ? -6.242 -22.5 -22.047 1 78.56 271 ILE B CA 1
ATOM 5070 C C . ILE B 1 271 ? -6.145 -21.734 -23.359 1 78.56 271 ILE B C 1
ATOM 5072 O O . ILE B 1 271 ? -5.09 -21.703 -24 1 78.56 271 ILE B O 1
ATOM 5076 N N . ARG B 1 272 ? -7.207 -21.078 -23.625 1 77.19 272 ARG B N 1
ATOM 5077 C CA . ARG B 1 272 ? -7.23 -20.297 -24.859 1 77.19 272 ARG B CA 1
ATOM 5078 C C . ARG B 1 272 ? -6.184 -19.203 -24.828 1 77.19 272 ARG B C 1
ATOM 5080 O O . ARG B 1 272 ? -5.43 -19.016 -25.797 1 77.19 272 ARG B O 1
ATOM 5087 N N . SER B 1 273 ? -6.098 -18.594 -23.75 1 69.06 273 SER B N 1
ATOM 5088 C CA . SER B 1 273 ? -5.141 -17.5 -23.594 1 69.06 273 SER B CA 1
ATOM 5089 C C . SER B 1 273 ? -3.703 -18.016 -23.625 1 69.06 273 SER B C 1
ATOM 5091 O O . SER B 1 273 ? -2.826 -17.359 -24.219 1 69.06 273 SER B O 1
ATOM 5093 N N . SER B 1 274 ? -3.473 -19.156 -23.062 1 63.69 274 SER B N 1
ATOM 5094 C CA . SER B 1 274 ? -2.148 -19.766 -23.031 1 63.69 274 SER B CA 1
ATOM 5095 C C . SER B 1 274 ? -1.736 -20.25 -24.406 1 63.69 274 SER B C 1
ATOM 5097 O O . SER B 1 274 ? -0.577 -20.109 -24.812 1 63.69 274 SER B O 1
ATOM 5099 N N . LEU B 1 275 ? -2.705 -20.859 -25.031 1 62.19 275 LEU B N 1
ATOM 5100 C CA . LEU B 1 275 ? -2.449 -21.344 -26.375 1 62.19 275 LEU B CA 1
ATOM 5101 C C . LEU B 1 275 ? -2.1 -20.203 -27.328 1 62.19 275 LEU B C 1
ATOM 5103 O O . LEU B 1 275 ? -1.185 -20.312 -28.141 1 62.19 275 LEU B O 1
ATOM 5107 N N . ASP B 1 276 ? -2.799 -19.172 -27.094 1 60.69 276 ASP B N 1
ATOM 5108 C CA . ASP B 1 276 ? -2.506 -18 -27.906 1 60.69 276 ASP B CA 1
ATOM 5109 C C . ASP B 1 276 ? -1.095 -17.484 -27.625 1 60.69 276 ASP B C 1
ATOM 5111 O O . ASP B 1 276 ? -0.374 -17.109 -28.562 1 60.69 276 ASP B O 1
ATOM 5115 N N . ALA B 1 277 ? -0.75 -17.688 -26.422 1 55.59 277 ALA B N 1
ATOM 5116 C CA . ALA B 1 277 ? 0.596 -17.266 -26.047 1 55.59 277 ALA B CA 1
ATOM 5117 C C . ALA B 1 277 ? 1.648 -18.234 -26.594 1 55.59 277 ALA B C 1
ATOM 5119 O O . ALA B 1 277 ? 2.703 -17.797 -27.062 1 55.59 277 ALA B O 1
ATOM 5120 N N . HIS B 1 278 ? 1.388 -19.562 -26.5 1 51.44 278 HIS B N 1
ATOM 5121 C CA . HIS B 1 278 ? 2.268 -20.594 -27.031 1 51.44 278 HIS B CA 1
ATOM 5122 C C . HIS B 1 278 ? 2.426 -20.453 -28.547 1 51.44 278 HIS B C 1
ATOM 5124 O O . HIS B 1 278 ? 3.535 -20.578 -29.078 1 51.44 278 HIS B O 1
ATOM 5130 N N . LEU B 1 279 ? 1.304 -20.359 -29.031 1 51.78 279 LEU B N 1
ATOM 5131 C CA . LEU B 1 279 ? 1.329 -20.219 -30.484 1 51.78 279 LEU B CA 1
ATOM 5132 C C . LEU B 1 279 ? 2.061 -18.953 -30.891 1 51.78 279 LEU B C 1
ATOM 5134 O O . LEU B 1 279 ? 2.812 -18.953 -31.875 1 51.78 279 LEU B O 1
ATOM 5138 N N . ALA B 1 280 ? 1.814 -18.062 -30.078 1 49.31 280 ALA B N 1
ATOM 5139 C CA . ALA B 1 280 ? 2.527 -16.812 -30.344 1 49.31 280 ALA B CA 1
ATOM 5140 C C . ALA B 1 280 ? 4.023 -16.969 -30.078 1 49.31 280 ALA B C 1
ATOM 5142 O O . ALA B 1 280 ? 4.844 -16.422 -30.828 1 49.31 280 ALA B O 1
ATOM 5143 N N . ALA B 1 281 ? 4.398 -17.719 -29.078 1 47.12 281 ALA B N 1
ATOM 5144 C CA . ALA B 1 281 ? 5.805 -17.969 -28.766 1 47.12 281 ALA B CA 1
ATOM 5145 C C . ALA B 1 281 ? 6.418 -18.969 -29.734 1 47.12 281 ALA B C 1
ATOM 5147 O O . ALA B 1 281 ? 7.59 -18.859 -30.094 1 47.12 281 ALA B O 1
ATOM 5148 N N . GLY B 1 282 ? 5.762 -20.125 -29.906 1 42.94 282 GLY B N 1
ATOM 5149 C CA . GLY B 1 282 ? 6.238 -21.141 -30.844 1 42.94 282 GLY B CA 1
ATOM 5150 C C . GLY B 1 282 ? 6.332 -20.625 -32.281 1 42.94 282 GLY B C 1
ATOM 5151 O O . GLY B 1 282 ? 7.062 -21.188 -33.094 1 42.94 282 GLY B O 1
ATOM 5152 N N . LEU B 1 283 ? 5.309 -19.953 -32.719 1 38.94 283 LEU B N 1
ATOM 5153 C CA . LEU B 1 283 ? 5.383 -19.5 -34.125 1 38.94 283 LEU B CA 1
ATOM 5154 C C . LEU B 1 283 ? 6.523 -18.516 -34.312 1 38.94 283 LEU B C 1
ATOM 5156 O O . LEU B 1 283 ? 6.328 -17.297 -34.156 1 38.94 283 LEU B O 1
ATOM 5160 N N . GLY B 1 284 ? 7.762 -18.547 -33.781 1 36.34 284 GLY B N 1
ATOM 5161 C CA . GLY B 1 284 ? 8.789 -17.625 -34.25 1 36.34 284 GLY B CA 1
ATOM 5162 C C . GLY B 1 284 ? 8.266 -16.625 -35.25 1 36.34 284 GLY B C 1
ATOM 5163 O O . GLY B 1 284 ? 7.059 -16.516 -35.469 1 36.34 284 GLY B O 1
ATOM 5164 N N . SER B 1 285 ? 9.227 -15.547 -35.844 1 38.78 285 SER B N 1
ATOM 5165 C CA . SER B 1 285 ? 8.953 -14.68 -37 1 38.78 285 SER B CA 1
ATOM 5166 C C . SER B 1 285 ? 8.328 -15.469 -38.125 1 38.78 285 SER B C 1
ATOM 5168 O O . SER B 1 285 ? 7.668 -14.891 -39 1 38.78 285 SER B O 1
ATOM 5170 N N . ALA B 1 286 ? 9.023 -16.672 -38.5 1 39.22 286 ALA B N 1
ATOM 5171 C CA . ALA B 1 286 ? 8.859 -17.281 -39.812 1 39.22 286 ALA B CA 1
ATOM 5172 C C . ALA B 1 286 ? 7.477 -17.906 -39.969 1 39.22 286 ALA B C 1
ATOM 5174 O O . ALA B 1 286 ? 6.91 -17.922 -41.062 1 39.22 286 ALA B O 1
ATOM 5175 N N . GLY B 1 287 ? 7.082 -18.844 -39.031 1 39.06 287 GLY B N 1
ATOM 5176 C CA . GLY B 1 287 ? 5.945 -19.703 -39.312 1 39.06 287 GLY B CA 1
ATOM 5177 C C . GLY B 1 287 ? 4.645 -19.188 -38.719 1 39.06 287 GLY B C 1
ATOM 5178 O O . GLY B 1 287 ? 4.195 -19.672 -37.688 1 39.06 287 GLY B O 1
ATOM 5179 N N . LYS B 1 288 ? 4.238 -18.062 -38.938 1 44 288 LYS B N 1
ATOM 5180 C CA . LYS B 1 288 ? 2.891 -17.5 -38.906 1 44 288 LYS B CA 1
ATOM 5181 C C . LYS B 1 288 ? 1.86 -18.547 -39.344 1 44 288 LYS B C 1
ATOM 5183 O O . LYS B 1 288 ? 1.348 -18.516 -40.469 1 44 288 LYS B O 1
ATOM 5188 N N . VAL B 1 289 ? 2.068 -19.812 -39.281 1 40.66 289 VAL B N 1
ATOM 5189 C CA . VAL B 1 289 ? 0.893 -20.641 -39.562 1 40.66 289 VAL B CA 1
ATOM 5190 C C . VAL B 1 289 ? -0.319 -20.062 -38.812 1 40.66 289 VAL B C 1
ATOM 5192 O O . VAL B 1 289 ? -0.219 -19.672 -37.656 1 40.66 289 VAL B O 1
ATOM 5195 N N . SER B 1 290 ? -1.485 -19.734 -39.531 1 44.5 290 SER B N 1
ATOM 5196 C CA . SER B 1 290 ? -2.818 -19.141 -39.5 1 44.5 290 SER B CA 1
ATOM 5197 C C . SER B 1 290 ? -3.666 -19.766 -38.406 1 44.5 290 SER B C 1
ATOM 5199 O O . SER B 1 290 ? -4.137 -20.906 -38.562 1 44.5 290 SER B O 1
ATOM 5201 N N . LEU B 1 291 ? -3.334 -19.922 -37.312 1 46.84 291 LEU B N 1
ATOM 5202 C CA . LEU B 1 291 ? -4.5 -20.125 -36.469 1 46.84 291 LEU B CA 1
ATOM 5203 C C . LEU B 1 291 ? -5.684 -19.297 -36.938 1 46.84 291 LEU B C 1
ATOM 5205 O O . LEU B 1 291 ? -6.832 -19.594 -36.625 1 46.84 291 LEU B O 1
ATOM 5209 N N . LYS B 1 292 ? -5.254 -18.297 -37.438 1 51.09 292 LYS B N 1
ATOM 5210 C CA . LYS B 1 292 ? -6.277 -17.531 -38.156 1 51.09 292 LYS B CA 1
ATOM 5211 C C . LYS B 1 292 ? -6.914 -18.375 -39.25 1 51.09 292 LYS B C 1
ATOM 5213 O O . LYS B 1 292 ? -7.988 -18.031 -39.75 1 51.09 292 LYS B O 1
ATOM 5218 N N . GLU B 1 293 ? -6.168 -19.375 -39.531 1 54.56 293 GLU B N 1
ATOM 5219 C CA . GLU B 1 293 ? -6.688 -20.203 -40.625 1 54.56 293 GLU B CA 1
ATOM 5220 C C . GLU B 1 293 ? -7.406 -21.438 -40.094 1 54.56 293 GLU B C 1
ATOM 5222 O O . GLU B 1 293 ? -8.023 -22.172 -40.875 1 54.56 293 GLU B O 1
ATOM 5227 N N . ILE B 1 294 ? -7.051 -21.688 -38.75 1 61.56 294 ILE B N 1
ATOM 5228 C CA . ILE B 1 294 ? -7.812 -22.797 -38.188 1 61.56 294 ILE B CA 1
ATOM 5229 C C . ILE B 1 294 ? -9.242 -22.328 -37.875 1 61.56 294 ILE B C 1
ATOM 5231 O O . ILE B 1 294 ? -9.445 -21.344 -37.188 1 61.56 294 ILE B O 1
ATOM 5235 N N . GLY B 1 295 ? -10.195 -22.719 -38.562 1 67.69 295 GLY B N 1
ATOM 5236 C CA . GLY B 1 295 ? -11.602 -22.391 -38.406 1 67.69 295 GLY B CA 1
ATOM 5237 C C . GLY B 1 295 ? -12.062 -22.516 -36.969 1 67.69 295 GLY B C 1
ATOM 5238 O O . GLY B 1 295 ? -11.414 -23.172 -36.156 1 67.69 295 GLY B O 1
ATOM 5239 N N . GLU B 1 296 ? -13 -21.734 -36.562 1 75.25 296 GLU B N 1
ATOM 5240 C CA . GLU B 1 296 ? -13.57 -21.703 -35.219 1 75.25 296 GLU B CA 1
ATOM 5241 C C . GLU B 1 296 ? -13.906 -23.094 -34.719 1 75.25 296 GLU B C 1
ATOM 5243 O O . GLU B 1 296 ? -13.727 -23.406 -33.531 1 75.25 296 GLU B O 1
ATOM 5248 N N . ALA B 1 297 ? -14.328 -23.969 -35.594 1 78.69 297 ALA B N 1
ATOM 5249 C CA . ALA B 1 297 ? -14.711 -25.328 -35.25 1 78.69 297 ALA B CA 1
ATOM 5250 C C . ALA B 1 297 ? -13.484 -26.156 -34.875 1 78.69 297 ALA B C 1
ATOM 5252 O O . ALA B 1 297 ? -13.523 -26.938 -33.906 1 78.69 297 ALA B O 1
ATOM 5253 N N . GLU B 1 298 ? -12.414 -26.016 -35.594 1 78.19 298 GLU B N 1
ATOM 5254 C CA . GLU B 1 298 ? -11.18 -26.734 -35.312 1 78.19 298 GLU B CA 1
ATOM 5255 C C . GLU B 1 298 ? -10.531 -26.219 -34.031 1 78.19 298 GLU B C 1
ATOM 5257 O O . GLU B 1 298 ? -10.016 -27.016 -33.25 1 78.19 298 GLU B O 1
ATOM 5262 N N . LYS B 1 299 ? -10.609 -24.922 -33.812 1 76.88 299 LYS B N 1
ATOM 5263 C CA . LYS B 1 299 ? -10.094 -24.344 -32.562 1 76.88 299 LYS B CA 1
ATOM 5264 C C . LYS B 1 299 ? -10.812 -24.891 -31.344 1 76.88 299 LYS B C 1
ATOM 5266 O O . LYS B 1 299 ? -10.188 -25.188 -30.328 1 76.88 299 LYS B O 1
ATOM 5271 N N . ASN B 1 300 ? -12.023 -25.109 -31.641 1 82.44 300 ASN B N 1
ATOM 5272 C CA . ASN B 1 300 ? -12.836 -25.609 -30.547 1 82.44 300 ASN B CA 1
ATOM 5273 C C . ASN B 1 300 ? -12.492 -27.062 -30.219 1 82.44 300 ASN B C 1
ATOM 5275 O O . ASN B 1 300 ? -12.5 -27.469 -29.062 1 82.44 300 ASN B O 1
ATOM 5279 N N . LYS B 1 301 ? -12.227 -27.75 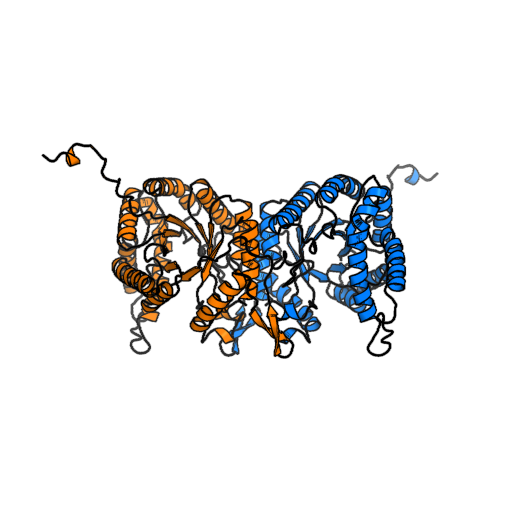-31.203 1 84 301 LYS B N 1
ATOM 5280 C CA . LYS B 1 301 ? -11.844 -29.141 -31 1 84 301 LYS B CA 1
ATOM 5281 C C . LYS B 1 301 ? -10.5 -29.234 -30.281 1 84 301 LYS B C 1
ATOM 5283 O O . LYS B 1 301 ? -10.336 -30.047 -29.375 1 84 301 LYS B O 1
ATOM 5288 N N . ILE B 1 302 ? -9.688 -28.453 -30.688 1 81.62 302 ILE B N 1
ATOM 5289 C CA . ILE B 1 302 ? -8.367 -28.406 -30.062 1 81.62 302 ILE B CA 1
ATOM 5290 C C . ILE B 1 302 ? -8.5 -28 -28.594 1 81.62 302 ILE B C 1
ATOM 5292 O O . ILE B 1 302 ? -7.867 -28.594 -27.719 1 81.62 302 ILE B O 1
ATOM 5296 N N . LEU B 1 303 ? -9.305 -27.078 -28.438 1 85.06 303 LEU B N 1
ATOM 5297 C CA . LEU B 1 303 ? -9.539 -26.578 -27.078 1 85.06 303 LEU B CA 1
ATOM 5298 C C . LEU B 1 303 ? -10.133 -27.672 -26.188 1 85.06 303 LEU B C 1
ATOM 5300 O O . LEU B 1 303 ? -9.75 -27.812 -25.031 1 85.06 303 LEU B O 1
ATOM 5304 N N . GLU B 1 304 ? -11.016 -28.422 -26.766 1 87.69 304 GLU B N 1
ATOM 5305 C CA . GLU B 1 304 ? -11.656 -29.5 -26.016 1 87.69 304 GLU B CA 1
ATOM 5306 C C . GLU B 1 304 ? -10.648 -30.578 -25.625 1 87.69 304 GLU B C 1
ATOM 5308 O O . GLU B 1 304 ? -10.688 -31.078 -24.5 1 87.69 304 GLU B O 1
ATOM 5313 N N . TYR B 1 305 ? -9.805 -30.875 -26.5 1 84.62 305 TYR B N 1
ATOM 5314 C CA . TYR B 1 305 ? -8.773 -31.875 -26.234 1 84.62 305 TYR B CA 1
ATOM 5315 C C . TYR B 1 305 ? -7.801 -31.375 -25.172 1 84.62 305 TYR B C 1
ATOM 5317 O O . TYR B 1 305 ? -7.434 -32.094 -24.25 1 84.62 305 TYR B O 1
ATOM 5325 N N . ALA B 1 306 ? -7.445 -30.234 -25.344 1 83 306 ALA B N 1
ATOM 5326 C CA . ALA B 1 306 ? -6.527 -29.625 -24.391 1 83 306 ALA B CA 1
ATOM 5327 C C . ALA B 1 306 ? -7.156 -29.547 -23 1 83 306 ALA B C 1
ATOM 5329 O O . ALA B 1 306 ? -6.488 -29.828 -22 1 83 306 ALA B O 1
ATOM 5330 N N . TYR B 1 307 ? -8.383 -29.188 -23.016 1 88.12 307 TYR B N 1
ATOM 5331 C CA . TYR B 1 307 ? -9.109 -29.125 -21.75 1 88.12 307 TYR B CA 1
ATOM 5332 C C . TYR B 1 307 ? -9.102 -30.469 -21.047 1 88.12 307 TYR B C 1
ATOM 5334 O O . TYR B 1 307 ? -8.773 -30.562 -19.859 1 88.12 307 TYR B O 1
ATOM 5342 N N . GLU B 1 308 ? -9.406 -31.5 -21.719 1 87.75 308 GLU B N 1
ATOM 5343 C CA . GLU B 1 308 ? -9.461 -32.812 -21.125 1 87.75 308 GLU B CA 1
ATOM 5344 C C . GLU B 1 308 ? -8.094 -33.25 -20.625 1 87.75 308 GLU B C 1
ATOM 5346 O O . GLU B 1 308 ? -7.988 -33.844 -19.531 1 87.75 308 GLU B O 1
ATOM 5351 N N . ARG B 1 309 ? -7.191 -32.938 -21.344 1 83.69 309 ARG B N 1
ATOM 5352 C CA . ARG B 1 309 ? -5.832 -33.312 -20.969 1 83.69 309 ARG B CA 1
ATOM 5353 C C . ARG B 1 309 ? -5.375 -32.531 -19.75 1 83.69 309 ARG B C 1
ATOM 5355 O O . ARG B 1 309 ? -4.902 -33.125 -18.766 1 83.69 309 ARG B O 1
ATOM 5362 N N . TYR B 1 310 ? -5.613 -31.266 -19.812 1 85.56 310 TYR B N 1
ATOM 5363 C CA . TYR B 1 310 ? -5.086 -30.406 -18.766 1 85.56 310 TYR B CA 1
ATOM 5364 C C . TYR B 1 310 ? -5.906 -30.531 -17.484 1 85.56 310 TYR B C 1
ATOM 5366 O O . TYR B 1 310 ? -5.387 -30.328 -16.375 1 85.56 310 TYR B O 1
ATOM 5374 N N . PHE B 1 311 ? -7.109 -30.891 -17.672 1 89.31 311 PHE B N 1
ATOM 5375 C CA . PHE B 1 311 ? -7.965 -31.141 -16.516 1 89.31 311 PHE B CA 1
ATOM 5376 C C . PHE B 1 311 ? -7.348 -32.188 -15.602 1 89.31 311 PHE B C 1
ATOM 5378 O O . PHE B 1 311 ? -7.359 -32.062 -14.383 1 89.31 311 PHE B O 1
ATOM 5385 N N . SER B 1 312 ? -6.715 -33.156 -16.25 1 85.81 312 SER B N 1
ATOM 5386 C CA . SER B 1 312 ? -6.23 -34.312 -15.477 1 85.81 312 SER B CA 1
ATOM 5387 C C . SER B 1 312 ? -4.727 -34.219 -15.25 1 85.81 312 SER B C 1
ATOM 5389 O O . SER B 1 312 ? -4.18 -34.938 -14.414 1 85.81 312 SER B O 1
ATOM 5391 N N . THR B 1 313 ? -4.082 -33.312 -15.922 1 86.25 313 THR B N 1
ATOM 5392 C CA . THR B 1 313 ? -2.627 -33.344 -15.859 1 86.25 313 THR B CA 1
ATOM 5393 C C . THR B 1 313 ? -2.061 -32 -15.422 1 86.25 313 THR B C 1
ATOM 5395 O O . THR B 1 313 ? -0.867 -31.875 -15.141 1 86.25 313 THR B O 1
ATOM 5398 N N . GLY B 1 314 ? -2.955 -31.062 -15.273 1 89.88 314 GLY B N 1
ATOM 5399 C CA . GLY B 1 314 ? -2.395 -29.734 -15.062 1 89.88 314 GLY B CA 1
ATOM 5400 C C . GLY B 1 314 ? -3.148 -28.938 -14.023 1 89.88 314 GLY B C 1
ATOM 5401 O O . GLY B 1 314 ? -3.002 -27.703 -13.961 1 89.88 314 GLY B O 1
ATOM 5402 N N . ALA B 1 315 ? -4.027 -29.625 -13.273 1 94.81 315 ALA B N 1
ATOM 5403 C CA . ALA B 1 315 ? -4.844 -28.922 -12.289 1 94.81 315 ALA B CA 1
ATOM 5404 C C . ALA B 1 315 ? -5.141 -29.812 -11.086 1 94.81 315 ALA B C 1
ATOM 5406 O O . ALA B 1 315 ? -4.926 -31.031 -11.141 1 94.81 315 ALA B O 1
ATOM 5407 N N . LEU B 1 316 ? -5.496 -29.188 -10.039 1 96.44 316 LEU B N 1
ATOM 5408 C CA . LEU B 1 316 ? -6 -29.906 -8.867 1 96.44 316 LEU B CA 1
ATOM 5409 C C . LEU B 1 316 ? -7.523 -29.953 -8.883 1 96.44 316 LEU B 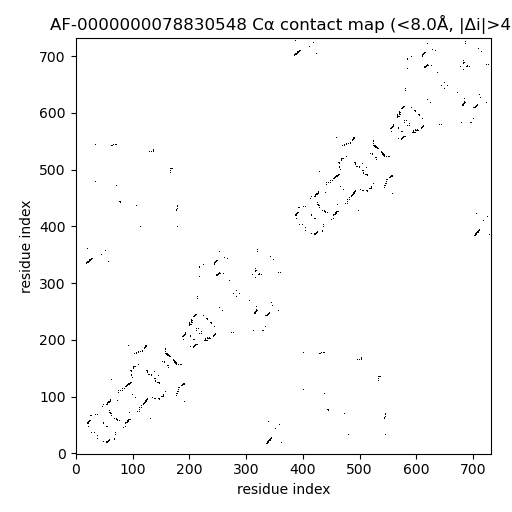C 1
ATOM 5411 O O . LEU B 1 316 ? -8.18 -29.312 -8.055 1 96.44 316 LEU B O 1
ATOM 5415 N N . PHE B 1 317 ? -8.07 -30.766 -9.781 1 97.44 317 PHE B N 1
ATOM 5416 C CA . PHE B 1 317 ? -9.508 -30.922 -9.961 1 97.44 317 PHE B CA 1
ATOM 5417 C C . PHE B 1 317 ? -9.977 -32.312 -9.539 1 97.44 317 PHE B C 1
ATOM 5419 O O . PHE B 1 317 ? -9.234 -33.281 -9.68 1 97.44 317 PHE B O 1
ATOM 5426 N N . GLY B 1 318 ? -11.188 -32.406 -9.055 1 96.81 318 GLY B N 1
ATOM 5427 C CA . GLY B 1 318 ? -11.797 -33.688 -8.742 1 96.81 318 GLY B CA 1
ATOM 5428 C C . GLY B 1 318 ? -11.969 -33.938 -7.25 1 96.81 318 GLY B C 1
ATOM 5429 O O . GLY B 1 318 ? -12.055 -32.969 -6.473 1 96.81 318 GLY B O 1
ATOM 5430 N N . ASP B 1 319 ? -12.117 -35.125 -6.922 1 96.5 319 ASP B N 1
ATOM 5431 C CA . ASP B 1 319 ? -12.234 -35.438 -5.496 1 96.5 319 ASP B CA 1
ATOM 5432 C C . ASP B 1 319 ? -10.859 -35.5 -4.828 1 96.5 319 ASP B C 1
ATOM 5434 O O . ASP B 1 319 ? -9.844 -35.25 -5.477 1 96.5 319 ASP B O 1
ATOM 5438 N N . VAL B 1 320 ? -10.805 -35.75 -3.547 1 96.94 320 VAL B N 1
ATOM 5439 C CA . VAL B 1 320 ? -9.57 -35.719 -2.771 1 96.94 320 VAL B CA 1
ATOM 5440 C C . VAL B 1 320 ? -8.594 -36.75 -3.32 1 96.94 320 VAL B C 1
ATOM 5442 O O . VAL B 1 320 ? -7.387 -36.531 -3.379 1 96.94 320 VAL B O 1
ATOM 5445 N N . GLY B 1 321 ? -9.125 -37.906 -3.736 1 96.12 321 GLY B N 1
ATOM 5446 C CA . GLY B 1 321 ? -8.281 -38.938 -4.328 1 96.12 321 GLY B CA 1
ATOM 5447 C C . GLY B 1 321 ? -7.613 -38.5 -5.617 1 96.12 321 GLY B C 1
ATOM 5448 O O . GLY B 1 321 ? -6.414 -38.719 -5.812 1 96.12 321 GLY B O 1
ATOM 5449 N N . ASP B 1 322 ? -8.375 -37.906 -6.48 1 95.56 322 ASP B N 1
ATOM 5450 C CA . ASP B 1 322 ? -7.844 -37.344 -7.727 1 95.56 322 ASP B CA 1
ATOM 5451 C C . ASP B 1 322 ? -6.754 -36.312 -7.453 1 95.56 322 ASP B C 1
ATOM 5453 O O . ASP B 1 322 ? -5.688 -36.344 -8.07 1 95.56 322 ASP B O 1
ATOM 5457 N N . ALA B 1 323 ? -7.059 -35.469 -6.566 1 96.44 323 ALA B N 1
ATOM 5458 C CA . ALA B 1 323 ? -6.117 -34.406 -6.219 1 96.44 323 ALA B CA 1
ATOM 5459 C C . ALA B 1 323 ? -4.836 -34.969 -5.621 1 96.44 323 ALA B C 1
ATOM 5461 O O . ALA B 1 323 ? -3.738 -34.5 -5.914 1 96.44 323 ALA B O 1
ATOM 5462 N N . ARG B 1 324 ? -4.969 -35.969 -4.816 1 96.19 324 ARG B N 1
ATOM 5463 C CA . ARG B 1 324 ? -3.809 -36.625 -4.215 1 96.19 324 ARG B CA 1
ATOM 5464 C C . ARG B 1 324 ? -2.875 -37.188 -5.281 1 96.19 324 ARG B C 1
ATOM 5466 O O . ARG B 1 324 ? -1.652 -37.062 -5.172 1 96.19 324 ARG B O 1
ATOM 5473 N N . ARG B 1 325 ? -3.447 -37.781 -6.266 1 95.88 325 ARG B N 1
ATOM 5474 C CA . ARG B 1 325 ? -2.641 -38.344 -7.355 1 95.88 325 ARG B CA 1
ATOM 5475 C C . ARG B 1 325 ? -1.85 -37.219 -8.047 1 95.88 325 ARG B C 1
ATOM 5477 O O . ARG B 1 325 ? -0.671 -37.406 -8.359 1 95.88 325 ARG B O 1
ATOM 5484 N N . MET B 1 326 ? -2.516 -36.125 -8.266 1 95.75 326 MET B N 1
ATOM 5485 C CA . MET B 1 326 ? -1.837 -34.969 -8.883 1 95.75 326 MET B CA 1
ATOM 5486 C C . MET B 1 326 ? -0.725 -34.469 -7.984 1 95.75 326 MET B C 1
ATOM 5488 O O . MET B 1 326 ? 0.369 -34.156 -8.461 1 95.75 326 MET B O 1
ATOM 5492 N N . VAL B 1 327 ? -0.991 -34.344 -6.711 1 96.81 327 VAL B N 1
ATOM 5493 C CA . VAL B 1 327 ? 0.006 -33.875 -5.758 1 96.81 327 VAL B CA 1
ATOM 5494 C C . VAL B 1 327 ? 1.233 -34.781 -5.797 1 96.81 327 VAL B C 1
ATOM 5496 O O . VAL B 1 327 ? 2.367 -34.312 -5.855 1 96.81 327 VAL B O 1
ATOM 5499 N N . GLU B 1 328 ? 0.997 -36.062 -5.832 1 95.81 328 GLU B N 1
ATOM 5500 C CA . GLU B 1 328 ? 2.098 -37.031 -5.852 1 95.81 328 GLU B CA 1
ATOM 5501 C C . GLU B 1 328 ? 2.938 -36.875 -7.117 1 95.81 328 GLU B C 1
ATOM 5503 O O . GLU B 1 328 ? 4.164 -36.938 -7.066 1 95.81 328 GLU B O 1
ATOM 5508 N N . LYS B 1 329 ? 2.26 -36.656 -8.211 1 95.69 329 LYS B N 1
ATOM 5509 C CA . LYS B 1 329 ? 2.977 -36.438 -9.469 1 95.69 329 LYS B CA 1
ATOM 5510 C C . LYS B 1 329 ? 3.82 -35.156 -9.398 1 95.69 329 LYS B C 1
ATOM 5512 O O . LYS B 1 329 ? 4.945 -35.125 -9.906 1 95.69 329 LYS B O 1
ATOM 5517 N N . THR B 1 330 ? 3.303 -34.125 -8.805 1 96.38 330 THR B N 1
ATOM 5518 C CA . THR B 1 330 ? 4.008 -32.844 -8.695 1 96.38 330 THR B CA 1
ATOM 5519 C C . THR B 1 330 ? 5.223 -32.969 -7.785 1 96.38 330 THR B C 1
ATOM 5521 O O . THR B 1 330 ? 6.289 -32.438 -8.07 1 96.38 330 THR B O 1
ATOM 5524 N N . ILE B 1 331 ? 5.066 -33.719 -6.715 1 95.88 331 ILE B N 1
ATOM 5525 C CA . ILE B 1 331 ? 6.176 -34 -5.805 1 95.88 331 ILE B CA 1
ATOM 5526 C C . ILE B 1 331 ? 7.277 -34.75 -6.543 1 95.88 331 ILE B C 1
ATOM 5528 O O . ILE B 1 331 ? 8.461 -34.406 -6.434 1 95.88 331 ILE B O 1
ATOM 5532 N N . ALA B 1 332 ? 6.855 -35.719 -7.305 1 95.69 332 ALA B N 1
ATOM 5533 C CA . ALA B 1 332 ? 7.809 -36.531 -8.055 1 95.69 332 ALA B CA 1
ATOM 5534 C C . ALA B 1 332 ? 8.578 -35.688 -9.062 1 95.69 332 ALA B C 1
ATOM 5536 O O . ALA B 1 332 ? 9.734 -36 -9.383 1 95.69 332 ALA B O 1
ATOM 5537 N N . ALA B 1 333 ? 7.922 -34.625 -9.555 1 95.94 333 ALA B N 1
ATOM 5538 C CA . ALA B 1 333 ? 8.562 -33.719 -10.516 1 95.94 333 ALA B CA 1
ATOM 5539 C C . ALA B 1 333 ? 9.539 -32.781 -9.828 1 95.94 333 ALA B C 1
ATOM 5541 O O . ALA B 1 333 ? 10.297 -32.062 -10.484 1 95.94 333 ALA B O 1
ATOM 5542 N N . GLY B 1 334 ? 9.5 -32.719 -8.523 1 96.19 334 GLY B N 1
ATOM 5543 C CA . GLY B 1 334 ? 10.445 -31.906 -7.777 1 96.19 334 GLY B CA 1
ATOM 5544 C C . GLY B 1 334 ? 9.836 -30.641 -7.207 1 96.19 334 GLY B C 1
ATOM 5545 O O . GLY B 1 334 ? 10.547 -29.781 -6.688 1 96.19 334 GLY B O 1
ATOM 5546 N N . VAL B 1 335 ? 8.539 -30.438 -7.242 1 96.69 335 VAL B N 1
ATOM 5547 C CA . VAL B 1 335 ? 7.828 -29.281 -6.711 1 96.69 335 VAL B CA 1
ATOM 5548 C C . VAL B 1 335 ? 7.762 -29.375 -5.188 1 96.69 335 VAL B C 1
ATOM 5550 O O . VAL B 1 335 ? 7.508 -30.438 -4.629 1 96.69 335 VAL B O 1
ATOM 5553 N N . ASN B 1 336 ? 8.016 -28.172 -4.578 1 94.94 336 ASN B N 1
ATOM 5554 C CA . ASN B 1 336 ? 8.039 -28.109 -3.121 1 94.94 336 ASN B CA 1
ATOM 5555 C C . ASN B 1 336 ? 6.879 -27.266 -2.58 1 94.94 336 ASN B C 1
ATOM 5557 O O . ASN B 1 336 ? 6.641 -27.234 -1.371 1 94.94 336 ASN B O 1
ATOM 5561 N N . ASP B 1 337 ? 6.246 -26.625 -3.395 1 97.62 337 ASP B N 1
ATOM 5562 C CA . ASP B 1 337 ? 5.141 -25.766 -3.002 1 97.62 337 ASP B CA 1
ATOM 5563 C C . ASP B 1 337 ? 4.07 -25.703 -4.09 1 97.62 337 ASP B C 1
ATOM 5565 O O . ASP B 1 337 ? 4.375 -25.422 -5.254 1 97.62 337 ASP B O 1
ATOM 5569 N N . ILE B 1 338 ? 2.861 -26.047 -3.705 1 98.06 338 ILE B N 1
ATOM 5570 C CA . ILE B 1 338 ? 1.744 -25.953 -4.637 1 98.06 338 ILE B CA 1
ATOM 5571 C C . ILE B 1 338 ? 0.919 -24.703 -4.336 1 98.06 338 ILE B C 1
ATOM 5573 O O . ILE B 1 338 ? 0.335 -24.578 -3.256 1 98.06 338 ILE B O 1
ATOM 5577 N N . ALA B 1 339 ? 0.899 -23.766 -5.258 1 98 339 ALA B N 1
ATOM 5578 C CA . ALA B 1 339 ? 0.08 -22.562 -5.168 1 98 339 ALA B CA 1
ATOM 5579 C C . ALA B 1 339 ? -1.295 -22.781 -5.793 1 98 339 ALA B C 1
ATOM 5581 O O . ALA B 1 339 ? -1.438 -22.766 -7.02 1 98 339 ALA B O 1
ATOM 5582 N N . CYS B 1 340 ? -2.299 -22.938 -4.969 1 98.12 340 CYS B N 1
ATOM 5583 C CA . CYS B 1 340 ? -3.658 -23.234 -5.402 1 98.12 340 CYS B CA 1
ATOM 5584 C C . CYS B 1 340 ? -4.363 -21.984 -5.918 1 98.12 340 CYS B C 1
ATOM 5586 O O . CYS B 1 340 ? -4.773 -21.141 -5.133 1 98.12 340 CYS B O 1
ATOM 5588 N N . LEU B 1 341 ? -4.488 -21.906 -7.207 1 96.69 341 LEU B N 1
ATOM 5589 C CA . LEU B 1 341 ? -5.242 -20.812 -7.816 1 96.69 341 LEU B CA 1
ATOM 5590 C C . LEU B 1 341 ? -6.742 -21.047 -7.68 1 96.69 341 LEU B C 1
ATOM 5592 O O . LEU B 1 341 ? -7.277 -22 -8.242 1 96.69 341 LEU B O 1
ATOM 5596 N N . VAL B 1 342 ? -7.461 -20.094 -7.031 1 95.5 342 VAL B N 1
ATOM 5597 C CA . VAL B 1 342 ? -8.844 -20.391 -6.695 1 95.5 342 VAL B CA 1
ATOM 5598 C C . VAL B 1 342 ? -9.766 -19.344 -7.32 1 95.5 342 VAL B C 1
ATOM 5600 O O . VAL B 1 342 ? -10.984 -19.547 -7.402 1 95.5 342 VAL B O 1
ATOM 5603 N N . ASP B 1 343 ? -9.211 -18.188 -7.781 1 91.25 343 ASP B N 1
ATOM 5604 C CA . ASP B 1 343 ? -10.062 -17.141 -8.336 1 91.25 343 ASP B CA 1
ATOM 5605 C C . ASP B 1 343 ? -9.93 -17.078 -9.859 1 91.25 343 ASP B C 1
ATOM 5607 O O . ASP B 1 343 ? -9.703 -16 -10.422 1 91.25 343 ASP B O 1
ATOM 5611 N N . PHE B 1 344 ? -10.203 -18.219 -10.508 1 89.31 344 PHE B N 1
ATOM 5612 C CA . PHE B 1 344 ? -10 -18.266 -11.953 1 89.31 344 PHE B CA 1
ATOM 5613 C C . PHE B 1 344 ? -11.336 -18.281 -12.688 1 89.31 344 PHE B C 1
ATOM 5615 O O . PHE B 1 344 ? -11.391 -18.609 -13.875 1 89.31 344 PHE B O 1
ATOM 5622 N N . GLY B 1 345 ? -12.422 -18 -11.961 1 88.81 345 GLY B N 1
ATOM 5623 C CA . GLY B 1 345 ? -13.688 -17.828 -12.664 1 88.81 345 GLY B CA 1
ATOM 5624 C C . GLY B 1 345 ? -14.805 -18.688 -12.094 1 88.81 345 GLY B C 1
ATOM 5625 O O . GLY B 1 345 ? -15.969 -18.531 -12.469 1 88.81 345 GLY B O 1
ATOM 5626 N N . VAL B 1 346 ? -14.484 -19.609 -11.195 1 92.62 346 VAL B N 1
ATOM 5627 C CA . VAL B 1 346 ? -15.484 -20.438 -10.531 1 92.62 346 VAL B CA 1
ATOM 5628 C C . VAL B 1 346 ? -16.266 -19.594 -9.531 1 92.62 346 VAL B C 1
ATOM 5630 O O . VAL B 1 346 ? -15.727 -18.672 -8.922 1 92.62 346 VAL B O 1
ATOM 5633 N N . ASP B 1 347 ? -17.531 -19.969 -9.344 1 92.88 347 ASP B N 1
ATOM 5634 C CA . ASP B 1 347 ? -18.391 -19.266 -8.398 1 92.88 347 ASP B CA 1
ATOM 5635 C C . ASP B 1 347 ? -17.797 -19.297 -6.992 1 92.88 347 ASP B C 1
ATOM 5637 O O . ASP B 1 347 ? -17.406 -20.359 -6.5 1 92.88 347 ASP B O 1
ATOM 5641 N N . TYR B 1 348 ? -17.797 -18.109 -6.379 1 94.19 348 TYR B N 1
ATOM 5642 C CA . TYR B 1 348 ? -17.141 -17.969 -5.09 1 94.19 348 TYR B CA 1
ATOM 5643 C C . TYR B 1 348 ? -17.75 -18.906 -4.051 1 94.19 348 TYR B C 1
ATOM 5645 O O . TYR B 1 348 ? -17.031 -19.562 -3.299 1 94.19 348 TYR B O 1
ATOM 5653 N N . PRO B 1 349 ? -19.078 -19.031 -3.99 1 95.88 349 PRO B N 1
ATOM 5654 C CA . PRO B 1 349 ? -19.656 -19.953 -3.004 1 95.88 349 PRO B CA 1
ATOM 5655 C C . PRO B 1 349 ? -19.188 -21.391 -3.18 1 95.88 349 PRO B C 1
ATOM 5657 O O . PRO B 1 349 ? -18.953 -22.094 -2.193 1 95.88 349 PRO B O 1
ATOM 5660 N N . LEU B 1 350 ? -19.031 -21.766 -4.398 1 96.94 350 LEU B N 1
ATOM 5661 C CA . LEU B 1 350 ? -18.578 -23.125 -4.645 1 96.94 350 LEU B CA 1
ATOM 5662 C C . LEU B 1 350 ? -17.125 -23.297 -4.207 1 96.94 350 LEU B C 1
ATOM 5664 O O . LEU B 1 350 ? -16.75 -24.328 -3.645 1 96.94 350 LEU B O 1
ATOM 5668 N N . VAL B 1 351 ? -16.266 -22.297 -4.457 1 97.12 351 VAL B N 1
ATOM 5669 C CA . VAL B 1 351 ? -14.875 -22.344 -4.008 1 97.12 351 VAL B CA 1
ATOM 5670 C C . VAL B 1 351 ? -14.828 -22.469 -2.486 1 97.12 351 VAL B C 1
ATOM 5672 O O . VAL B 1 351 ? -14.109 -23.312 -1.945 1 97.12 351 VAL B O 1
ATOM 5675 N N . MET B 1 352 ? -15.672 -21.672 -1.868 1 97.88 352 MET B N 1
ATOM 5676 C CA . MET B 1 352 ? -15.688 -21.703 -0.408 1 97.88 352 MET B CA 1
ATOM 5677 C C . MET B 1 352 ? -16.141 -23.062 0.102 1 97.88 352 MET B C 1
ATOM 5679 O O . MET B 1 352 ? -15.57 -23.594 1.06 1 97.88 352 MET B O 1
ATOM 5683 N N . GLU B 1 353 ? -17.094 -23.625 -0.567 1 97.81 353 GLU B N 1
ATOM 5684 C CA . GLU B 1 353 ? -17.594 -24.938 -0.205 1 97.81 353 GLU B CA 1
ATOM 5685 C C . GLU B 1 353 ? -16.531 -26.016 -0.396 1 97.81 353 GLU B C 1
ATOM 5687 O O . GLU B 1 353 ? -16.531 -27.031 0.288 1 97.81 353 GLU B O 1
ATOM 5692 N N . SER B 1 354 ? -15.594 -25.766 -1.253 1 98.19 354 SER B N 1
ATOM 5693 C CA . SER B 1 354 ? -14.586 -26.766 -1.623 1 98.19 354 SER B CA 1
ATOM 5694 C C . SER B 1 354 ? -13.422 -26.766 -0.635 1 98.19 354 SER B C 1
ATOM 5696 O O . SER B 1 354 ? -12.633 -27.703 -0.598 1 98.19 354 SER B O 1
ATOM 5698 N N . LEU B 1 355 ? -13.258 -25.719 0.151 1 98.44 355 LEU B N 1
ATOM 5699 C CA . LEU B 1 355 ? -12.07 -25.5 0.965 1 98.44 355 LEU B CA 1
ATOM 5700 C C . LEU B 1 355 ? -11.898 -26.609 1.989 1 98.44 355 LEU B C 1
ATOM 5702 O O . LEU B 1 355 ? -10.781 -27.078 2.223 1 98.44 355 LEU B O 1
ATOM 5706 N N . PRO B 1 356 ? -12.977 -27.156 2.59 1 97.75 356 PRO B N 1
ATOM 5707 C CA . PRO B 1 356 ? -12.797 -28.281 3.523 1 97.75 356 PRO B CA 1
ATOM 5708 C C . PRO B 1 356 ? -12.211 -29.516 2.854 1 97.75 356 PRO B C 1
ATOM 5710 O O . PRO B 1 356 ? -11.484 -30.281 3.486 1 97.75 356 PRO B O 1
ATOM 5713 N N . TYR B 1 357 ? -12.547 -29.766 1.588 1 97.94 357 TYR B N 1
ATOM 5714 C CA . TYR B 1 357 ? -11.969 -30.875 0.859 1 97.94 357 TYR B CA 1
ATOM 5715 C C . TYR B 1 357 ? -10.484 -30.656 0.602 1 97.94 357 TYR B C 1
ATOM 5717 O O . TYR B 1 357 ? -9.68 -31.594 0.691 1 97.94 357 TYR B O 1
ATOM 5725 N N . LEU B 1 358 ? -10.141 -29.422 0.305 1 97.88 358 LEU B N 1
ATOM 5726 C CA . LEU B 1 358 ? -8.734 -29.078 0.133 1 97.88 358 LEU B CA 1
ATOM 5727 C C . LEU B 1 358 ? -7.969 -29.25 1.44 1 97.88 358 LEU B C 1
ATOM 5729 O O . LEU B 1 358 ? -6.832 -29.734 1.44 1 97.88 358 LEU B O 1
ATOM 5733 N N . GLU B 1 359 ? -8.617 -28.859 2.5 1 97.56 359 GLU B N 1
ATOM 5734 C CA . GLU B 1 359 ? -8.023 -29.047 3.82 1 97.56 359 GLU B CA 1
ATOM 5735 C C . GLU B 1 359 ? -7.707 -30.516 4.078 1 97.56 359 GLU B C 1
ATOM 5737 O O . GLU B 1 359 ? -6.637 -30.844 4.602 1 97.56 359 GLU B O 1
ATOM 5742 N N . LYS B 1 360 ? -8.602 -31.375 3.74 1 96.44 360 LYS B N 1
ATOM 5743 C CA . LYS B 1 360 ? -8.398 -32.812 3.898 1 96.44 360 LYS B CA 1
ATOM 5744 C C . LYS B 1 360 ? -7.207 -33.312 3.074 1 96.44 360 LYS B C 1
ATOM 5746 O O . LYS B 1 360 ? -6.418 -34.125 3.537 1 96.44 360 LYS B O 1
ATOM 5751 N N . LEU B 1 361 ? -7.125 -32.781 1.924 1 95.38 361 LEU B N 1
ATOM 5752 C CA . LEU B 1 361 ? -6 -33.125 1.06 1 95.38 361 LEU B CA 1
ATOM 5753 C C . LEU B 1 361 ? -4.68 -32.719 1.705 1 95.38 361 LEU B C 1
ATOM 5755 O O . LEU B 1 361 ? -3.748 -33.531 1.771 1 95.38 361 LEU B O 1
ATOM 5759 N N . VAL B 1 362 ? -4.598 -31.516 2.211 1 94.62 362 VAL B N 1
ATOM 5760 C CA . VAL B 1 362 ? -3.377 -30.922 2.748 1 94.62 362 VAL B CA 1
ATOM 5761 C C . VAL B 1 362 ? -2.979 -31.641 4.035 1 94.62 362 VAL B C 1
ATOM 5763 O O . VAL B 1 362 ? -1.789 -31.812 4.316 1 94.62 362 VAL B O 1
ATOM 5766 N N . ALA B 1 363 ? -3.932 -32.094 4.785 1 91.38 363 ALA B N 1
ATOM 5767 C CA . ALA B 1 363 ? -3.705 -32.781 6.059 1 91.38 363 ALA B CA 1
ATOM 5768 C C . ALA B 1 363 ? -2.889 -34.062 5.859 1 91.38 363 ALA B C 1
ATOM 5770 O O . ALA B 1 363 ? -2.189 -34.5 6.773 1 91.38 363 ALA B O 1
ATOM 5771 N N . ASP B 1 364 ? -2.953 -34.562 4.703 1 87.88 364 ASP B N 1
ATOM 5772 C CA . ASP B 1 364 ? -2.234 -35.781 4.402 1 87.88 364 ASP B CA 1
ATOM 5773 C C . ASP B 1 364 ? -0.737 -35.531 4.25 1 87.88 364 ASP B C 1
ATOM 5775 O O . ASP B 1 364 ? 0.062 -36.469 4.246 1 87.88 364 ASP B O 1
ATOM 5779 N N . TYR B 1 365 ? -0.357 -34.344 4.152 1 88.12 365 TYR B N 1
ATOM 5780 C CA . TYR B 1 365 ? 1.034 -34 3.871 1 88.12 365 TYR B CA 1
ATOM 5781 C C . TYR B 1 365 ? 1.654 -33.219 5.035 1 88.12 365 TYR B C 1
ATOM 5783 O O . TYR B 1 365 ? 2.846 -32.906 5.012 1 88.12 365 TYR B O 1
ATOM 5791 N N . CYS B 1 366 ? 0.821 -32.719 6.008 1 70.62 366 CYS B N 1
ATOM 5792 C CA . CYS B 1 366 ? 1.324 -32.031 7.188 1 70.62 366 CYS B CA 1
ATOM 5793 C C . CYS B 1 366 ? 1.541 -33 8.344 1 70.62 366 CYS B C 1
ATOM 5795 O O . CYS B 1 366 ? 0.852 -34 8.438 1 70.62 366 CYS B O 1
#

pLDDT: mean 88.28, std 17.0, range [31.28, 98.81]

InterPro domains:
  IPR011251 Luciferase-like domain [PF00296] (21-329)
  IPR024011 Natural product biosynthesis luciferase-like monooxygenase domain [TIGR04020] (21-361)
  IPR036661 Luciferase-like domain superfamily [G3DSA:3.20.20.30] (19-366)
  IPR036661 Luciferase-like domain superfamily [SSF51679] (20-362)
  IPR050766 Bacterial Luciferase Oxidoreductase [PTHR30137] (17-270)

Radius of gyration: 29.41 Å; Cα contacts (8 Å, |Δi|>4): 1367; chains: 2; bounding box: 74×106×76 Å

Organism: Myxococcus xanthus (strain DK1622) (NCBI:txid246197)

Solvent-accessible surface area (backbone atoms only — not comparable to full-atom values): 37453 Å² total; per-residue (Å²): 130,63,61,75,77,61,68,61,66,66,68,78,75,75,75,66,86,71,51,44,45,27,38,27,47,72,42,42,63,53,81,90,55,52,71,56,55,52,51,48,50,52,49,54,53,48,48,48,32,33,74,72,65,32,52,30,38,32,35,25,52,31,68,62,27,92,57,26,6,75,28,49,44,42,54,35,53,48,23,30,49,41,67,72,52,87,67,43,24,42,30,30,67,25,43,42,44,36,48,49,59,45,69,58,54,42,28,47,47,16,44,45,12,38,74,49,73,46,35,59,35,48,18,38,31,38,65,83,59,62,79,58,22,48,64,25,28,86,36,58,90,49,12,62,61,45,24,59,54,40,50,53,51,30,53,41,37,50,60,59,41,72,46,72,40,58,18,50,93,70,42,69,40,79,39,46,61,20,41,68,43,65,44,70,69,83,53,44,28,40,59,47,62,76,56,59,66,54,34,28,50,32,15,48,71,67,36,22,38,36,35,48,72,59,89,48,53,62,68,57,46,24,53,37,45,50,43,17,32,51,27,9,45,76,59,72,41,65,46,81,72,54,43,32,31,36,50,24,51,44,48,28,37,85,50,50,69,58,42,55,62,53,43,44,63,38,50,45,52,50,50,51,55,48,47,54,47,40,50,55,61,68,32,53,95,80,58,71,74,50,65,84,68,49,49,75,70,57,49,47,51,51,47,52,51,48,43,60,49,37,48,73,69,55,32,36,42,26,27,54,69,52,30,48,54,44,49,52,52,42,44,74,31,62,41,34,28,41,26,34,30,55,40,62,55,48,58,64,69,58,51,62,66,19,45,64,44,46,49,57,50,51,54,75,59,103,132,60,62,75,76,62,68,61,65,64,67,78,71,75,74,66,86,70,51,44,44,25,39,27,47,73,43,41,64,54,82,88,55,53,68,55,55,52,52,49,50,52,48,54,54,49,47,49,33,34,75,72,66,32,54,30,39,33,36,25,52,33,68,63,25,91,56,28,6,73,28,49,44,40,56,36,53,47,22,30,48,43,67,70,53,87,68,43,25,42,31,31,64,25,42,43,44,38,48,50,58,46,68,58,54,42,28,48,47,16,44,44,13,38,75,49,73,46,35,59,36,46,17,38,30,38,63,83,60,62,79,61,22,48,66,27,28,86,33,57,89,49,14,62,61,45,23,59,54,39,51,54,52,32,52,40,37,51,60,58,41,72,46,71,40,58,19,49,94,69,42,69,40,78,41,45,60,21,40,68,43,66,46,69,67,83,53,44,28,40,59,47,62,76,55,59,67,54,34,27,49,31,16,48,70,67,35,22,39,34,36,48,74,58,89,48,53,62,68,57,47,25,54,38,43,49,43,17,33,50,26,9,44,75,58,71,39,67,45,82,74,54,45,32,31,34,50,24,51,44,48,29,36,87,50,50,70,56,41,53,63,52,42,44,64,37,50,45,53,50,49,51,54,48,47,53,46,40,48,56,61,69,29,53,94,82,55,71,72,49,63,86,64,47,48,74,68,56,51,47,51,52,48,53,52,48,42,58,48,37,50,73,69,55,33,37,42,25,25,56,69,51,29,49,54,46,50,52,52,41,45,74,32,62,42,33,27,42,27,34,31,54,41,61,54,49,58,64,70,57,53,60,66,20,44,65,44,46,50,56,50,50,55,74,58,103